Protein AF-A0AAC8TC85-F1 (afdb_monomer_lite)

Secondary structure (DSSP, 8-state):
--SGGGS---PPPP-PPPPPPPP--PPPPPP-PPPPPPPPPPP----S---PPTT-EEEEEEPP--SS-EEEE-TTSEEEEE-TT--S-HHHHHHHHHHHHHHHTTS---EEEEPTT--GGGGGSSS--EEEESEEEEEEE-HHHHHHHHT-HHHHHHHHHHHHHHHH-TT--EEEEEEE-GGGHHHHHHHHHHHHHTT---EEE--TT-TT-EEEEEEE-TTS-EEEEE-SEE----SPPP-HHHHHHHHHHHHHHTT-HHHHHHHHHHHHHHHHHHHGGGHHHHTTS--S--HHHHHHHHHHHHH--HHHHHHHHHHHHH--SPEEEEE-GGG--B-EEEETTTEEEEEEESSHHHHHHHHHHTT--TTS-EEEEE-HHHHHHHHHHTT-EEEEEEEEETTEEEEEEE-HHHHHHHHTT--SS--

Radius of gyration: 26.82 Å; chains: 1; bounding box: 68×49×85 Å

Sequence (427 aa):
MSLFNRWFGKSPPPASPSRPEAEGEPRREEPARTPPAPTPVPPDSATGPLVIPPGHKLISVSVPEDLAPSMNFLEGGICIASLGQGSDEPVEEVETLLRKHEAWLKDPRRISLVSQEEHLLRLFGPSPSTVVIPRAVIWVFSPRALCALLMMPASLQALLRHLYRLKASARQTLIQYMFFEPDCGPLGMVMARLLVGLGLRDVRTLDPDDPERRVLFEVHRPDGTVIAGLRGFPLKLEGAVEDFLLRVNVEKDQAEARGDAPRLRQLEQQERDYLVRELQPIQPLLHKLPLVRAPRLCRLLRTAADQASPTARQAVEQELLERTLPLLFLMHPGGKGAITATFHGVGSALRVYPDYLSLTQAVKEMELPADSY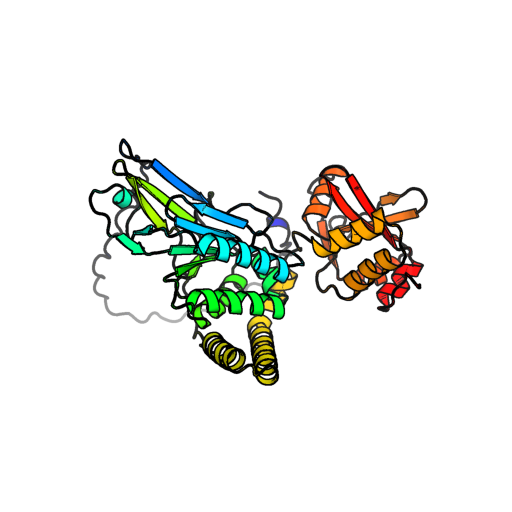VISGMAARDMFDWMASQNCTVALNVYMTAYMPTYVFWLPKDLRLLAQGQLASRA

Organism: NCBI:txid48

pLDDT: mean 85.28, std 16.61, range [32.16, 98.56]

Structure (mmCIF, N/CA/C/O backbone):
data_AF-A0AAC8TC85-F1
#
_entry.id   AF-A0AAC8TC85-F1
#
loop_
_atom_site.group_PDB
_atom_site.id
_atom_site.type_symbol
_atom_site.label_atom_id
_atom_site.label_alt_id
_atom_site.label_comp_id
_atom_site.label_asym_id
_atom_site.label_entity_id
_atom_site.label_seq_id
_atom_site.pdbx_PDB_ins_code
_atom_site.Cartn_x
_atom_site.Cartn_y
_atom_site.Cartn_z
_atom_site.occupancy
_atom_site.B_iso_or_equiv
_atom_site.auth_seq_id
_atom_site.auth_comp_id
_atom_site.auth_asym_id
_atom_site.auth_atom_id
_atom_site.pdbx_PDB_model_num
ATOM 1 N N . MET A 1 1 ? 13.537 -13.961 8.593 1.00 32.16 1 MET A N 1
ATOM 2 C CA . MET A 1 1 ? 13.561 -12.511 8.897 1.00 32.16 1 MET A CA 1
ATOM 3 C C . MET A 1 1 ? 14.979 -11.993 9.230 1.00 32.16 1 MET A C 1
ATOM 5 O O . MET A 1 1 ? 15.204 -11.529 10.333 1.00 32.16 1 MET A O 1
ATOM 9 N N . SER A 1 2 ? 15.961 -12.018 8.309 1.00 36.19 2 SER A N 1
ATOM 10 C CA . SER A 1 2 ? 17.291 -11.394 8.566 1.00 36.19 2 SER A CA 1
ATOM 11 C C . SER A 1 2 ? 18.058 -10.948 7.300 1.00 36.19 2 SER A C 1
ATOM 13 O O . SER A 1 2 ? 19.286 -10.911 7.286 1.00 36.19 2 SER A O 1
ATOM 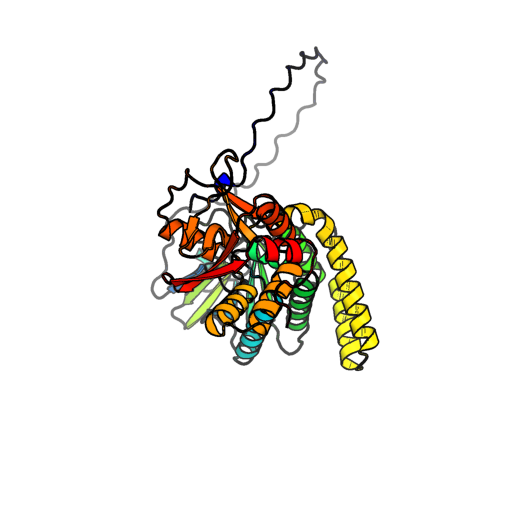15 N N . LEU A 1 3 ? 17.362 -10.579 6.219 1.00 35.22 3 LEU A N 1
ATOM 16 C CA . LEU A 1 3 ? 17.996 -9.954 5.037 1.00 35.22 3 LEU A CA 1
ATOM 17 C C . LEU A 1 3 ? 17.837 -8.422 5.012 1.00 35.22 3 LEU A C 1
ATOM 19 O O . LEU A 1 3 ? 18.405 -7.752 4.156 1.00 35.22 3 LEU A O 1
ATOM 23 N N . PHE A 1 4 ? 17.095 -7.855 5.968 1.00 43.62 4 PHE A N 1
ATOM 24 C CA . PHE A 1 4 ? 16.660 -6.457 5.925 1.00 43.62 4 PHE A CA 1
ATOM 25 C C . PHE A 1 4 ? 17.683 -5.460 6.502 1.00 43.62 4 PHE A C 1
ATOM 27 O O . PHE A 1 4 ? 17.769 -4.329 6.035 1.00 43.62 4 PHE A O 1
ATOM 34 N N . ASN A 1 5 ? 18.560 -5.891 7.417 1.00 34.59 5 ASN A N 1
ATOM 35 C CA . ASN A 1 5 ? 19.571 -5.015 8.032 1.00 34.59 5 ASN A CA 1
ATOM 36 C C . ASN A 1 5 ? 20.727 -4.599 7.094 1.00 34.59 5 ASN A C 1
ATOM 38 O O . ASN A 1 5 ? 21.576 -3.809 7.496 1.00 34.59 5 ASN A O 1
ATOM 42 N N . ARG A 1 6 ? 20.781 -5.087 5.844 1.00 44.41 6 ARG A N 1
ATOM 43 C CA . ARG A 1 6 ? 21.864 -4.774 4.887 1.00 44.41 6 ARG A CA 1
ATOM 44 C C . ARG A 1 6 ? 21.594 -3.587 3.958 1.00 44.41 6 ARG A C 1
ATOM 46 O O . ARG A 1 6 ? 22.496 -3.198 3.225 1.00 44.41 6 ARG A O 1
ATOM 53 N N . TRP A 1 7 ? 20.410 -2.973 4.006 1.00 46.03 7 TRP A N 1
ATOM 54 C CA . TRP A 1 7 ? 20.117 -1.771 3.206 1.00 46.03 7 TRP A CA 1
ATOM 55 C C . TRP A 1 7 ? 20.864 -0.513 3.686 1.00 46.03 7 TRP A C 1
ATOM 57 O O . TRP A 1 7 ? 20.994 0.454 2.941 1.00 46.03 7 TRP A O 1
ATOM 67 N N . PHE A 1 8 ? 21.424 -0.539 4.900 1.00 43.41 8 PHE A N 1
ATOM 68 C CA . PHE A 1 8 ? 22.217 0.556 5.455 1.00 43.41 8 PHE A CA 1
ATOM 69 C C . PHE A 1 8 ? 23.688 0.164 5.585 1.00 43.41 8 PHE A C 1
ATOM 71 O O . PHE A 1 8 ? 24.207 -0.022 6.685 1.00 43.41 8 PHE A O 1
ATOM 78 N N . GLY A 1 9 ? 24.388 0.083 4.454 1.00 35.25 9 GLY A N 1
ATOM 79 C CA . GLY A 1 9 ? 25.843 0.203 4.445 1.00 35.25 9 GLY A CA 1
ATOM 80 C C . GLY A 1 9 ? 26.241 1.613 4.886 1.00 35.25 9 GLY A C 1
ATOM 81 O O . GLY A 1 9 ? 26.470 2.482 4.052 1.00 35.25 9 GLY A O 1
ATOM 82 N N . LYS A 1 10 ? 26.283 1.871 6.198 1.00 34.16 10 LYS A N 1
ATOM 83 C CA . LYS A 1 10 ? 26.991 3.034 6.736 1.00 34.16 10 LYS A CA 1
ATOM 84 C C . LYS A 1 10 ? 28.480 2.763 6.552 1.00 34.16 10 LYS A C 1
ATOM 86 O O . LYS A 1 10 ? 29.045 1.945 7.273 1.00 34.16 10 LYS A O 1
ATOM 91 N N . SER A 1 11 ? 29.120 3.450 5.613 1.00 33.16 11 SER A N 1
ATOM 92 C CA . SER A 1 11 ? 30.562 3.667 5.714 1.00 33.16 11 SER A CA 1
ATOM 93 C C . SER A 1 11 ? 30.834 4.308 7.0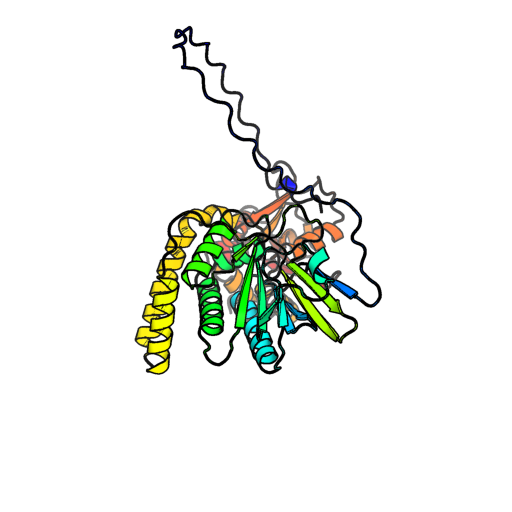83 1.00 33.16 11 SER A C 1
ATOM 95 O O . SER A 1 11 ? 30.140 5.273 7.427 1.00 33.16 11 SER A O 1
ATOM 97 N N . PRO A 1 12 ? 31.760 3.780 7.903 1.00 33.97 12 PRO A N 1
ATOM 98 C CA . PRO A 1 12 ? 32.105 4.424 9.162 1.00 33.97 12 PRO A CA 1
ATOM 99 C C . PRO A 1 12 ? 32.622 5.842 8.866 1.00 33.97 12 PRO A C 1
ATOM 101 O O . PRO A 1 12 ? 33.382 6.017 7.909 1.00 33.97 12 PRO A O 1
ATOM 104 N N . PRO A 1 13 ? 32.206 6.868 9.629 1.00 36.91 13 PRO A N 1
ATOM 105 C CA . PRO A 1 13 ? 32.769 8.200 9.465 1.00 36.91 13 PRO A CA 1
ATOM 106 C C . PRO A 1 13 ? 34.277 8.156 9.770 1.00 36.91 13 PRO A C 1
ATOM 108 O O . PRO A 1 13 ? 34.689 7.420 10.672 1.00 36.91 13 PRO A O 1
ATOM 111 N N . PRO A 1 14 ? 35.116 8.922 9.049 1.00 35.72 14 PRO A N 1
ATOM 112 C CA . PRO A 1 14 ? 36.522 9.051 9.405 1.00 35.72 14 PRO A CA 1
ATOM 113 C C . PRO A 1 14 ? 36.639 9.640 10.815 1.00 35.72 14 PRO A C 1
ATOM 115 O O . PRO A 1 14 ? 35.934 10.589 11.169 1.00 35.72 14 PRO A O 1
ATOM 118 N N . ALA A 1 15 ? 37.524 9.046 11.618 1.00 40.41 15 ALA A N 1
ATOM 119 C CA . ALA A 1 15 ? 37.830 9.493 12.968 1.00 40.41 15 ALA A CA 1
ATOM 120 C C . ALA A 1 15 ? 38.183 10.986 12.950 1.00 40.41 15 ALA A C 1
ATOM 122 O O . ALA A 1 15 ? 39.162 11.399 12.327 1.00 40.41 15 ALA A O 1
ATOM 123 N N . SER A 1 16 ? 37.356 11.798 13.607 1.00 35.53 16 SER A N 1
ATOM 124 C CA . SER A 1 16 ? 37.668 13.206 13.838 1.00 35.53 16 SER A CA 1
ATOM 125 C C . SER A 1 16 ? 38.627 13.327 15.028 1.00 35.53 16 SER A C 1
ATOM 127 O O . SER A 1 16 ? 38.490 12.568 15.991 1.00 35.53 16 SER A O 1
ATOM 129 N N . PRO A 1 17 ? 39.607 14.243 14.961 1.00 38.47 17 PRO A N 1
ATOM 130 C CA . PRO A 1 17 ? 40.702 14.323 15.914 1.00 38.47 17 PRO A CA 1
ATOM 131 C C . PRO A 1 17 ? 40.251 14.854 17.277 1.00 38.47 17 PRO A C 1
ATOM 133 O O . PRO A 1 17 ? 39.358 15.696 17.393 1.00 38.47 17 PRO A O 1
ATOM 136 N N . SER A 1 18 ? 40.923 14.342 18.302 1.00 36.12 18 SER A N 1
ATOM 137 C CA . SER A 1 18 ? 40.796 14.669 19.717 1.00 36.12 18 SER A CA 1
ATOM 138 C C . SER A 1 18 ? 40.854 16.180 19.960 1.00 36.12 18 SER A C 1
ATOM 140 O O . SER A 1 18 ? 41.821 16.844 19.587 1.00 36.12 18 SER A O 1
ATOM 142 N N . ARG A 1 19 ? 39.824 16.722 20.616 1.00 35.81 19 ARG A N 1
ATOM 143 C CA . ARG A 1 19 ? 39.832 18.086 21.161 1.00 35.81 19 ARG A CA 1
ATOM 144 C C . ARG A 1 19 ? 40.565 18.078 22.514 1.00 35.81 19 ARG A C 1
ATOM 146 O O . ARG A 1 19 ? 40.299 17.169 23.299 1.00 35.81 19 ARG A O 1
ATOM 153 N N . PRO A 1 20 ? 41.454 19.047 22.793 1.00 43.22 20 PRO A N 1
ATOM 154 C CA . PRO A 1 20 ? 42.153 19.129 24.068 1.00 43.22 20 PRO A CA 1
ATOM 155 C C . PRO A 1 20 ? 41.224 19.613 25.187 1.00 43.22 20 PRO A C 1
ATOM 157 O O . PRO A 1 20 ? 40.273 20.365 24.957 1.00 43.22 20 PRO A O 1
ATOM 160 N N . GLU A 1 21 ? 41.529 19.124 26.384 1.00 37.75 21 GLU A N 1
ATOM 161 C CA . GLU A 1 21 ? 40.866 19.374 27.658 1.00 37.75 21 GLU A CA 1
ATOM 162 C C . GLU A 1 21 ? 40.845 20.872 27.993 1.00 37.75 21 GLU A C 1
ATOM 164 O O . GLU A 1 21 ? 41.861 21.560 27.903 1.00 37.75 21 GLU A O 1
ATOM 169 N N . ALA A 1 22 ? 39.666 21.376 28.365 1.00 42.66 22 ALA A N 1
ATOM 170 C CA . ALA A 1 22 ? 39.494 22.712 28.916 1.00 42.66 22 ALA A CA 1
ATOM 171 C C . ALA A 1 22 ? 39.580 22.637 30.445 1.00 42.66 22 ALA A C 1
ATOM 173 O O . ALA A 1 22 ? 38.843 21.886 31.090 1.00 42.66 22 ALA A O 1
ATOM 174 N N . GLU A 1 23 ? 40.501 23.418 30.997 1.00 40.09 23 GLU A N 1
ATOM 175 C CA . GLU A 1 23 ? 40.744 23.596 32.422 1.00 40.09 23 GLU A CA 1
ATOM 176 C C . GLU A 1 23 ? 39.600 24.361 33.113 1.00 40.09 23 GLU A C 1
ATOM 178 O O . GLU A 1 23 ? 39.155 25.405 32.646 1.00 40.09 23 GLU A O 1
ATOM 183 N N . GLY A 1 24 ? 39.171 23.823 34.258 1.00 42.78 24 GLY A N 1
ATOM 184 C CA . GLY A 1 24 ? 38.903 24.543 35.509 1.00 42.78 24 GLY A CA 1
ATOM 185 C C . GLY A 1 24 ? 37.934 25.731 35.522 1.00 42.78 24 GLY A C 1
ATOM 186 O O . GLY A 1 24 ? 38.355 26.873 35.381 1.00 42.78 24 GLY A O 1
ATOM 187 N N . GLU A 1 25 ? 36.692 25.486 35.955 1.00 43.22 25 GLU A N 1
ATOM 188 C CA . GLU A 1 25 ? 35.884 26.496 36.656 1.00 43.22 25 GLU A CA 1
ATOM 189 C C . GLU A 1 25 ? 35.468 26.004 38.061 1.00 43.22 25 GLU A C 1
ATOM 191 O O . GLU A 1 25 ? 35.143 24.823 38.240 1.00 43.22 25 GLU A O 1
ATOM 196 N N . PRO A 1 26 ? 35.496 26.880 39.086 1.00 50.00 26 PRO A N 1
ATOM 197 C CA . PRO A 1 26 ? 35.246 26.515 40.475 1.00 50.00 26 PRO A CA 1
ATOM 198 C C . PRO A 1 26 ? 33.756 26.301 40.780 1.00 50.00 26 PRO A C 1
ATOM 200 O O . PRO A 1 26 ? 32.884 27.093 40.421 1.00 50.00 26 PRO A O 1
ATOM 203 N N . ARG A 1 27 ? 33.494 25.217 41.520 1.00 39.69 27 ARG A N 1
ATOM 204 C CA . ARG A 1 27 ? 32.190 24.804 42.054 1.00 39.69 27 ARG A CA 1
ATOM 205 C C . ARG A 1 27 ? 31.554 25.910 42.907 1.00 39.69 27 ARG A C 1
ATOM 207 O O . ARG A 1 27 ? 32.099 26.283 43.942 1.00 39.69 27 ARG A O 1
ATOM 214 N N . ARG A 1 28 ? 30.363 26.367 42.509 1.00 45.59 28 ARG A N 1
ATOM 215 C CA . ARG A 1 28 ? 29.409 27.054 43.393 1.00 45.59 28 ARG A CA 1
ATOM 216 C C . ARG A 1 28 ? 28.672 26.013 44.236 1.00 45.59 28 ARG A C 1
ATOM 218 O O . ARG A 1 28 ? 28.151 25.045 43.689 1.00 45.59 28 ARG A O 1
ATOM 225 N N . GLU A 1 29 ? 28.639 26.220 45.548 1.00 42.22 29 GLU A N 1
ATOM 226 C CA . GLU A 1 29 ? 27.868 25.413 46.496 1.00 42.22 29 GLU A CA 1
ATOM 227 C C . GLU A 1 29 ? 26.359 25.620 46.268 1.00 42.22 29 GLU A C 1
ATOM 229 O O . GLU A 1 29 ? 25.837 26.727 46.405 1.00 42.22 29 GLU A O 1
ATOM 234 N N . GLU A 1 30 ? 25.664 24.546 45.882 1.00 45.66 30 GLU A N 1
ATOM 235 C CA . GLU A 1 30 ? 24.200 24.464 45.842 1.00 45.66 30 GLU A CA 1
ATOM 236 C C . GLU A 1 30 ? 23.659 24.201 47.265 1.00 45.66 30 GLU A C 1
ATOM 238 O O . GLU A 1 30 ? 24.157 23.302 47.949 1.00 45.66 30 GLU A O 1
ATOM 243 N N . PRO A 1 31 ? 22.624 24.927 47.729 1.00 48.19 31 PRO A N 1
ATOM 244 C CA . PRO A 1 31 ? 21.979 24.650 49.008 1.00 48.19 31 PRO A CA 1
ATOM 245 C C . PRO A 1 31 ? 21.207 23.320 48.977 1.00 48.19 31 PRO A C 1
ATOM 247 O O . PRO A 1 31 ? 20.595 22.948 47.974 1.00 48.19 31 PRO A O 1
ATOM 250 N N . ALA A 1 32 ? 21.238 22.614 50.110 1.00 48.22 32 ALA A N 1
ATOM 251 C CA . ALA A 1 32 ? 20.688 21.277 50.312 1.00 48.22 32 ALA A CA 1
ATOM 252 C C . ALA A 1 32 ? 19.231 21.136 49.827 1.00 48.22 32 ALA A C 1
ATOM 254 O O . ALA A 1 32 ? 18.309 21.736 50.381 1.00 48.22 32 ALA A O 1
ATOM 255 N N . ARG A 1 33 ? 19.027 20.295 48.805 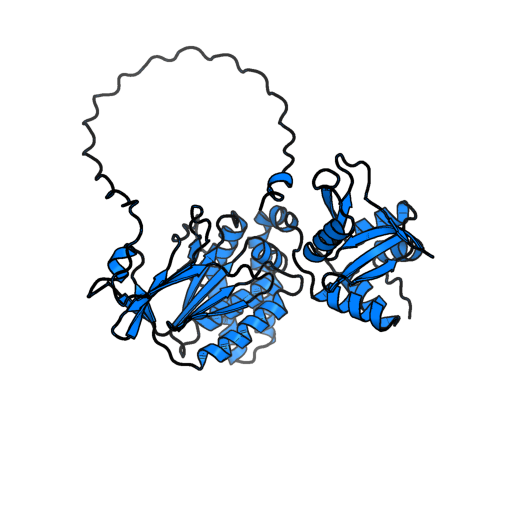1.00 50.38 33 ARG A N 1
ATOM 256 C CA . ARG A 1 33 ? 17.701 19.890 48.323 1.00 50.38 33 ARG A CA 1
ATOM 257 C C . ARG A 1 33 ? 17.082 18.876 49.283 1.00 50.38 33 ARG A C 1
ATOM 259 O O . ARG A 1 33 ? 17.689 17.862 49.618 1.00 50.38 33 ARG A O 1
ATOM 266 N N . THR A 1 34 ? 15.849 19.153 49.690 1.00 58.66 34 THR A N 1
ATOM 267 C CA . THR A 1 34 ? 14.954 18.233 50.398 1.00 58.66 34 THR A CA 1
ATOM 268 C C . THR A 1 34 ? 14.774 16.947 49.574 1.00 58.66 34 THR A C 1
ATOM 270 O O . THR A 1 34 ? 14.616 17.048 48.353 1.00 58.66 34 THR A O 1
ATOM 273 N N . PRO A 1 35 ? 14.803 15.746 50.184 1.00 60.94 35 PRO A N 1
ATOM 274 C CA . PRO A 1 35 ? 14.635 14.500 49.444 1.00 60.94 35 PRO A CA 1
ATOM 275 C C . PRO A 1 35 ? 13.267 14.470 48.738 1.00 60.94 35 PRO A C 1
ATOM 277 O O . PRO A 1 35 ? 12.259 14.822 49.357 1.00 60.94 35 PRO A O 1
ATOM 280 N N . PRO A 1 36 ? 13.209 14.073 47.452 1.00 60.88 36 PRO A N 1
ATOM 281 C CA . PRO A 1 36 ? 11.944 13.906 46.754 1.00 60.88 36 PRO A CA 1
ATOM 282 C C . PRO A 1 36 ? 11.112 12.821 47.444 1.00 60.88 36 PRO A C 1
ATOM 284 O O . PRO A 1 36 ? 11.642 11.803 47.896 1.00 60.88 36 PRO A O 1
ATOM 287 N N . ALA A 1 37 ? 9.801 13.053 47.529 1.00 56.19 37 ALA A N 1
ATOM 288 C CA . ALA A 1 37 ? 8.847 12.053 47.987 1.00 56.19 37 ALA A CA 1
ATOM 289 C C . ALA A 1 37 ? 9.014 10.753 47.173 1.00 56.19 37 ALA A C 1
ATOM 291 O O . ALA A 1 37 ? 9.298 10.834 45.974 1.00 56.19 37 ALA A O 1
ATOM 292 N N . PRO A 1 38 ? 8.849 9.569 47.792 1.00 52.75 38 PRO A N 1
ATOM 293 C CA . PRO A 1 38 ? 8.976 8.302 47.088 1.00 52.75 38 PRO A CA 1
ATOM 294 C C . PRO A 1 38 ? 7.996 8.270 45.916 1.00 52.75 38 PRO A C 1
ATOM 296 O O . PRO A 1 38 ? 6.779 8.343 46.093 1.00 52.75 38 PRO A O 1
ATOM 299 N N . THR A 1 39 ? 8.550 8.188 44.709 1.00 51.00 39 THR A N 1
ATOM 300 C CA . THR A 1 39 ? 7.799 7.955 43.482 1.00 51.00 39 THR A CA 1
ATOM 301 C C . THR A 1 39 ? 7.002 6.659 43.660 1.00 51.00 39 THR A C 1
ATOM 303 O O . THR A 1 39 ? 7.601 5.654 44.056 1.00 51.00 39 THR A O 1
ATOM 306 N N . PRO A 1 40 ? 5.680 6.639 43.410 1.00 41.50 40 PRO A N 1
ATOM 307 C CA . PRO A 1 40 ? 4.915 5.403 43.458 1.00 41.50 40 PRO A CA 1
ATOM 308 C C . PRO A 1 40 ? 5.534 4.415 42.471 1.00 41.50 40 PRO A C 1
ATOM 310 O O . PRO A 1 40 ? 5.620 4.683 41.272 1.00 41.50 40 PRO A O 1
ATOM 313 N N . VAL A 1 41 ? 6.016 3.296 43.008 1.00 39.50 41 VAL A N 1
ATOM 314 C CA . VAL A 1 41 ? 6.508 2.168 42.221 1.00 39.50 41 VAL A CA 1
ATOM 315 C C . VAL A 1 41 ? 5.340 1.710 41.340 1.00 39.50 41 VAL A C 1
ATOM 317 O O . VAL A 1 41 ? 4.271 1.418 41.887 1.00 39.50 41 VAL A O 1
ATOM 320 N N . PRO A 1 42 ? 5.471 1.708 39.999 1.00 44.16 42 PRO A N 1
ATOM 321 C CA . PRO A 1 42 ? 4.432 1.159 39.140 1.00 44.16 42 PRO A CA 1
ATOM 322 C C . PRO A 1 42 ? 4.203 -0.303 39.546 1.00 44.16 42 PRO A C 1
ATOM 324 O O . PRO A 1 42 ? 5.182 -1.001 39.811 1.00 44.16 42 PRO A O 1
ATOM 327 N N . PRO A 1 43 ? 2.944 -0.764 39.653 1.00 44.19 43 PRO A N 1
ATOM 328 C CA . PRO A 1 43 ? 2.658 -2.132 40.053 1.00 44.19 43 PRO A CA 1
ATOM 329 C C . PRO A 1 43 ? 3.400 -3.080 39.117 1.00 44.19 43 PRO A C 1
ATOM 331 O O . PRO A 1 43 ? 3.257 -2.977 37.897 1.00 44.19 43 PRO A O 1
ATOM 334 N N . ASP A 1 44 ? 4.213 -3.948 39.719 1.00 40.91 44 ASP A N 1
ATOM 335 C CA . ASP A 1 44 ? 5.011 -4.957 39.042 1.00 40.91 44 ASP A CA 1
ATOM 336 C C . ASP A 1 44 ? 4.200 -5.604 37.920 1.00 40.91 44 ASP A C 1
ATOM 338 O O . ASP A 1 44 ? 3.134 -6.190 38.133 1.00 40.91 44 ASP A O 1
ATOM 342 N N . SER A 1 45 ? 4.726 -5.479 36.706 1.00 46.56 45 SER A N 1
ATOM 343 C CA . SER A 1 45 ? 4.325 -6.253 35.544 1.00 46.56 45 SER A CA 1
ATOM 344 C C . SER A 1 45 ? 4.402 -7.732 35.911 1.00 46.56 45 SER A C 1
ATOM 346 O O . SER A 1 45 ? 5.481 -8.321 35.927 1.00 46.56 45 SER A O 1
ATOM 348 N N . ALA A 1 46 ? 3.252 -8.313 36.255 1.00 46.59 46 ALA A N 1
ATOM 349 C CA . ALA A 1 46 ? 3.101 -9.721 36.568 1.00 46.59 46 ALA A CA 1
ATOM 350 C C . ALA A 1 46 ? 3.472 -10.549 35.329 1.00 46.59 46 ALA A C 1
ATOM 352 O O . ALA A 1 46 ? 2.648 -10.808 34.459 1.00 46.59 46 ALA A O 1
ATOM 353 N N . THR A 1 47 ? 4.732 -10.965 35.253 1.00 51.41 47 THR A N 1
ATOM 354 C CA . THR A 1 47 ? 5.335 -11.793 34.196 1.00 51.41 47 THR A CA 1
ATOM 355 C C . THR A 1 47 ? 4.972 -13.278 34.316 1.00 51.41 47 THR A C 1
ATOM 357 O O . THR A 1 47 ? 5.663 -14.145 33.783 1.00 51.41 47 THR A O 1
ATOM 360 N N . GLY A 1 48 ? 3.880 -13.601 35.014 1.00 62.41 48 GLY A N 1
ATOM 361 C CA . GLY A 1 48 ? 3.348 -14.959 35.061 1.00 62.41 48 GLY A CA 1
ATOM 362 C C . GLY A 1 48 ? 2.679 -15.349 33.735 1.00 62.41 48 GLY A C 1
ATOM 363 O O . GLY A 1 48 ? 2.135 -14.482 33.047 1.00 62.41 48 GLY A O 1
ATOM 364 N N . PRO A 1 49 ? 2.677 -16.643 33.363 1.00 73.62 49 PRO A N 1
ATOM 365 C CA . PRO A 1 49 ? 1.931 -17.112 32.201 1.00 73.62 49 PRO A CA 1
ATOM 366 C C . PRO A 1 49 ? 0.445 -16.777 32.365 1.00 73.62 49 PRO A C 1
ATOM 368 O O . PRO A 1 49 ? -0.148 -17.012 33.419 1.00 73.62 49 PRO A O 1
ATOM 371 N N . LEU A 1 50 ? -0.158 -16.222 31.314 1.00 81.44 50 LEU A N 1
ATOM 372 C CA . LEU A 1 50 ? -1.576 -15.885 31.291 1.00 81.44 50 LEU A CA 1
ATOM 373 C C . LEU A 1 50 ? -2.421 -17.157 31.448 1.00 81.44 50 LEU A C 1
ATOM 375 O O . LEU A 1 50 ? -2.461 -17.996 30.549 1.00 81.44 50 LEU A O 1
ATOM 379 N N . VAL A 1 51 ? -3.124 -17.286 32.572 1.00 86.50 51 VAL A N 1
ATOM 380 C CA . VAL A 1 51 ? -4.066 -18.387 32.805 1.00 86.50 51 VAL A CA 1
ATOM 381 C C . VAL A 1 51 ? -5.455 -17.959 32.341 1.00 86.50 51 VAL A C 1
ATOM 383 O O . VAL A 1 51 ? -6.045 -17.039 32.904 1.00 86.50 51 VAL A O 1
ATOM 386 N N . ILE A 1 52 ? -5.979 -18.631 31.315 1.00 91.12 52 ILE A N 1
ATOM 387 C CA . ILE A 1 52 ? -7.338 -18.404 30.805 1.00 91.12 52 ILE A CA 1
ATOM 388 C C . ILE A 1 52 ? -8.330 -19.153 31.711 1.00 91.12 52 ILE A C 1
ATOM 390 O O . ILE A 1 52 ? -8.208 -20.375 31.844 1.00 91.12 52 ILE A O 1
ATOM 394 N N . PRO A 1 53 ? -9.312 -18.475 32.336 1.00 91.88 53 PRO A N 1
ATOM 395 C CA . PRO A 1 53 ? -10.291 -19.146 33.187 1.00 91.88 53 PRO A CA 1
ATOM 396 C C . PRO A 1 53 ? -11.159 -20.156 32.418 1.00 91.88 53 PRO A C 1
ATOM 398 O O . PRO A 1 53 ? -11.432 -19.952 31.231 1.00 91.88 53 PRO A O 1
ATOM 401 N N . PRO A 1 54 ? -11.660 -21.221 33.078 1.00 93.19 54 PRO A N 1
ATOM 402 C CA . PRO A 1 54 ? -12.498 -22.228 32.432 1.00 93.19 54 PRO A CA 1
ATOM 403 C C . PRO A 1 54 ? -13.688 -21.629 31.671 1.00 93.19 54 PRO A C 1
ATOM 405 O O . PRO A 1 54 ? -14.315 -20.663 32.113 1.00 93.19 54 PRO A O 1
ATOM 408 N N . GLY A 1 55 ? -13.982 -22.208 30.505 1.00 92.69 55 GLY A N 1
ATOM 409 C CA . GLY A 1 55 ? -15.081 -21.796 29.628 1.00 92.69 55 GLY A CA 1
ATOM 410 C C . GLY A 1 55 ? -14.857 -20.485 28.864 1.00 92.69 55 GLY A C 1
ATOM 411 O O . GLY A 1 55 ? -15.675 -20.149 28.013 1.00 92.69 55 GLY A O 1
ATOM 412 N N . HIS A 1 56 ? -13.766 -19.760 29.127 1.00 93.38 56 HIS A N 1
ATOM 413 C CA . HIS A 1 56 ? -13.379 -18.606 28.322 1.00 93.38 56 HIS A CA 1
ATOM 414 C C . HIS A 1 56 ? -12.494 -19.046 27.154 1.00 93.38 56 HIS A C 1
ATOM 416 O O . HIS A 1 56 ? -11.713 -19.991 27.266 1.00 93.38 56 HIS A O 1
ATOM 422 N N . LYS A 1 57 ? -12.578 -18.323 26.037 1.00 94.19 57 LYS A N 1
ATOM 423 C CA . LYS A 1 57 ? -11.670 -18.470 24.894 1.00 94.19 57 LYS A CA 1
ATOM 424 C C . LYS A 1 57 ? -11.048 -17.115 24.584 1.00 94.19 57 LYS A C 1
ATOM 426 O O . LYS A 1 57 ? -11.766 -16.140 24.389 1.00 94.19 57 LYS A O 1
ATOM 431 N N . LEU A 1 58 ? -9.720 -17.069 24.539 1.00 92.94 58 LEU A N 1
ATOM 432 C CA . LEU A 1 58 ? -8.958 -15.900 24.112 1.00 92.94 58 LEU A CA 1
ATOM 433 C C . LEU A 1 58 ? -8.556 -16.075 22.647 1.00 92.94 58 LEU A C 1
ATOM 435 O O . LEU A 1 58 ? -7.914 -17.066 22.298 1.00 92.94 58 LEU A O 1
ATOM 439 N N . ILE A 1 59 ? -8.913 -15.111 21.807 1.00 94.00 59 ILE A N 1
ATOM 440 C CA . ILE A 1 59 ? -8.443 -15.001 20.430 1.00 94.00 59 ILE A CA 1
ATOM 441 C C . ILE A 1 59 ? -7.508 -13.799 20.358 1.00 94.00 59 ILE A C 1
ATOM 443 O O . ILE A 1 59 ? -7.922 -12.659 20.556 1.00 94.00 59 ILE A O 1
ATOM 447 N N . SER A 1 60 ? -6.239 -14.060 20.075 1.00 92.50 60 SER A N 1
ATOM 448 C CA . SER A 1 60 ? -5.253 -13.027 19.765 1.00 92.50 60 SER A CA 1
ATOM 449 C C . SER A 1 60 ? -5.287 -12.755 18.272 1.00 92.50 60 SER A C 1
ATOM 451 O O . SER A 1 60 ? -5.159 -13.695 17.488 1.00 92.50 60 SER A O 1
ATOM 453 N N . VAL A 1 61 ? -5.435 -11.493 17.871 1.00 93.75 61 VAL A N 1
ATOM 454 C CA . VAL A 1 61 ? -5.443 -11.141 16.450 1.00 93.75 61 VAL A CA 1
ATOM 455 C C . VAL A 1 61 ? -4.233 -10.288 16.113 1.00 93.75 61 VAL A C 1
ATOM 457 O O . VAL A 1 61 ? -4.043 -9.189 16.641 1.00 93.75 61 VAL A O 1
ATOM 460 N N . SER A 1 62 ? -3.406 -10.834 15.230 1.00 93.00 62 SER A N 1
ATOM 461 C CA . SER A 1 62 ? -2.192 -10.219 14.707 1.00 93.00 62 SER A CA 1
ATOM 462 C C . SER A 1 62 ? -2.466 -9.393 13.463 1.00 93.00 62 SER A C 1
ATOM 464 O O . SER A 1 62 ? -3.478 -9.579 12.781 1.00 93.00 62 SER A O 1
ATOM 466 N N . VAL A 1 63 ? -1.548 -8.473 13.159 1.00 88.94 63 VAL A N 1
ATOM 467 C CA . VAL A 1 63 ? -1.527 -7.831 11.844 1.00 88.94 63 VAL A CA 1
ATOM 468 C C . VAL A 1 63 ? -1.496 -8.913 10.761 1.00 88.94 63 VAL A C 1
ATOM 470 O O . VAL A 1 63 ? -0.645 -9.800 10.832 1.00 88.94 63 VAL A O 1
ATOM 473 N N . PRO A 1 64 ? -2.381 -8.848 9.753 1.00 85.12 64 PRO A N 1
ATOM 474 C CA . PRO A 1 64 ? -2.317 -9.767 8.629 1.00 85.12 64 PRO A CA 1
ATOM 475 C C . PRO A 1 64 ? -0.966 -9.638 7.919 1.00 85.12 64 PRO A C 1
ATOM 477 O O . PRO A 1 64 ? -0.578 -8.539 7.521 1.00 85.12 64 PRO A O 1
ATOM 480 N N . GLU A 1 65 ? -0.269 -10.754 7.711 1.00 83.75 65 GLU A N 1
ATOM 481 C CA . GLU A 1 65 ? 0.976 -10.799 6.925 1.00 83.75 65 GLU A CA 1
ATOM 482 C C . GLU A 1 65 ? 0.714 -10.778 5.407 1.00 83.75 65 GLU A C 1
ATOM 484 O O . GLU A 1 65 ? 1.595 -11.072 4.595 1.00 83.75 65 GLU A O 1
ATOM 489 N N . ASP A 1 66 ? -0.510 -10.418 5.014 1.00 83.75 66 ASP A N 1
ATOM 490 C CA . ASP A 1 66 ? -0.932 -10.366 3.629 1.00 83.75 66 ASP A CA 1
ATOM 491 C C . ASP A 1 66 ? -0.099 -9.348 2.851 1.00 83.75 66 ASP A C 1
ATOM 493 O O . ASP A 1 66 ? 0.084 -8.185 3.222 1.00 83.75 66 ASP A O 1
ATOM 497 N N . LEU A 1 67 ? 0.386 -9.798 1.700 1.00 84.69 67 LEU A N 1
ATOM 498 C CA . LEU A 1 67 ? 1.074 -8.943 0.743 1.00 84.69 67 LEU A CA 1
ATOM 499 C C . LEU A 1 67 ? 0.091 -7.945 0.107 1.00 84.69 67 LEU A C 1
ATOM 501 O O . LEU A 1 67 ? 0.462 -6.807 -0.187 1.00 84.69 67 LEU A O 1
ATOM 505 N N . ALA A 1 68 ? -1.156 -8.381 -0.086 1.00 89.06 68 ALA A N 1
ATOM 506 C CA . ALA A 1 68 ? -2.250 -7.598 -0.639 1.00 89.06 68 ALA A CA 1
ATOM 507 C C . ALA A 1 68 ? -3.089 -6.928 0.457 1.00 89.06 68 ALA A C 1
ATOM 509 O O . ALA A 1 68 ? -3.149 -7.442 1.573 1.00 89.06 68 ALA A O 1
ATOM 510 N N . PRO A 1 69 ? -3.792 -5.833 0.136 1.00 91.31 69 PRO A N 1
ATOM 511 C CA . PRO A 1 69 ? -4.794 -5.294 1.034 1.00 91.31 69 PRO A CA 1
ATOM 512 C C . PRO A 1 69 ? -5.880 -6.332 1.348 1.00 91.31 69 PRO A C 1
ATOM 514 O O . PRO A 1 69 ? -6.395 -7.014 0.453 1.00 91.31 69 PRO A O 1
ATOM 517 N N . SER A 1 70 ? -6.257 -6.437 2.619 1.00 92.50 70 SER A N 1
ATOM 518 C CA . SER A 1 70 ? -7.214 -7.431 3.101 1.00 92.50 70 SER A CA 1
ATOM 519 C C . SER A 1 70 ? -8.160 -6.863 4.156 1.00 92.50 70 SER A C 1
ATOM 521 O O . SER A 1 70 ? -7.902 -5.831 4.776 1.00 92.50 70 SER A O 1
ATOM 523 N N . MET A 1 71 ? -9.301 -7.536 4.321 1.00 92.56 71 MET A N 1
ATOM 524 C CA . MET A 1 71 ? -10.259 -7.262 5.388 1.00 92.56 71 MET A CA 1
ATOM 525 C C . MET A 1 71 ? -10.592 -8.566 6.092 1.00 92.56 71 MET A C 1
ATOM 527 O O . MET A 1 71 ? -11.122 -9.482 5.462 1.00 92.56 71 MET A O 1
ATOM 531 N N . ASN A 1 72 ? -10.297 -8.622 7.385 1.00 91.94 72 ASN A N 1
ATOM 532 C CA . ASN A 1 72 ? -10.611 -9.754 8.244 1.00 91.94 72 ASN A CA 1
ATOM 533 C C . ASN A 1 72 ? -11.730 -9.354 9.202 1.00 91.94 72 ASN A C 1
ATOM 535 O O . ASN A 1 72 ? -11.617 -8.365 9.928 1.00 91.94 72 ASN A O 1
ATOM 539 N N . PHE A 1 73 ? -12.821 -10.114 9.177 1.00 90.44 73 PHE A N 1
ATOM 540 C CA . PHE A 1 73 ? -14.005 -9.859 9.990 1.00 90.44 73 PHE A CA 1
ATOM 541 C C . PHE A 1 73 ? -14.011 -10.806 11.177 1.00 90.44 73 PHE A C 1
ATOM 543 O O . PHE A 1 73 ? -13.959 -12.022 11.002 1.00 90.44 73 PHE A O 1
ATOM 550 N N . LEU A 1 74 ? -14.086 -10.241 12.374 1.00 90.50 74 LEU A N 1
ATOM 551 C CA . LEU A 1 74 ? -14.116 -11.007 13.607 1.00 90.50 74 LEU A CA 1
ATOM 552 C C . LEU A 1 74 ? -15.549 -11.255 14.066 1.00 90.50 74 LEU A C 1
ATOM 554 O O . LEU A 1 74 ? -16.477 -10.506 13.734 1.00 90.50 74 LEU A O 1
ATOM 558 N N . GLU A 1 75 ? -15.731 -12.314 14.853 1.00 83.62 75 GLU A N 1
ATOM 559 C CA . GLU A 1 75 ? -17.036 -12.680 15.405 1.00 83.62 75 GLU A CA 1
ATOM 560 C C . GLU A 1 75 ? -17.602 -11.556 16.272 1.00 83.62 75 GLU A C 1
ATOM 562 O O . GLU A 1 75 ? -18.787 -11.239 16.144 1.00 83.62 75 GLU A O 1
ATOM 567 N N . GLY A 1 76 ? -16.739 -10.879 17.042 1.00 81.19 76 GLY A N 1
ATOM 568 C CA . GLY A 1 76 ? -17.102 -9.746 17.890 1.00 81.19 76 GLY A CA 1
ATOM 569 C C . GLY A 1 76 ? -17.658 -8.535 17.139 1.00 81.19 76 GLY A C 1
ATOM 570 O O . GLY A 1 76 ? -18.155 -7.615 17.776 1.00 81.19 76 GLY A O 1
ATOM 571 N N . GLY A 1 77 ? -17.622 -8.523 15.801 1.00 85.94 77 GLY A N 1
ATOM 572 C CA . GLY A 1 77 ? -18.110 -7.415 14.982 1.00 85.94 77 GLY A CA 1
ATOM 573 C C . GLY A 1 77 ? -17.057 -6.343 14.718 1.00 85.94 77 GLY A C 1
ATOM 574 O O . GLY A 1 77 ? -17.415 -5.237 14.320 1.00 85.94 77 GLY A O 1
ATOM 575 N N . ILE A 1 78 ? -15.776 -6.662 14.917 1.00 91.12 78 ILE A N 1
ATOM 576 C CA . ILE A 1 78 ? -14.638 -5.818 14.546 1.00 91.12 78 ILE A CA 1
ATOM 577 C C . ILE A 1 78 ? -14.155 -6.202 13.148 1.00 91.12 78 ILE A C 1
ATOM 579 O O . ILE A 1 78 ? -14.048 -7.380 12.808 1.00 91.12 78 ILE A O 1
ATOM 583 N N . CYS A 1 79 ? -13.831 -5.196 12.344 1.00 92.88 79 CYS A N 1
ATOM 584 C CA . CYS A 1 79 ? -13.160 -5.382 11.068 1.00 92.88 79 CYS A CA 1
ATOM 585 C C . CYS A 1 79 ? -11.697 -4.937 11.164 1.00 92.88 79 CYS A C 1
ATOM 587 O O . CYS A 1 79 ? -11.426 -3.813 11.576 1.00 92.88 79 CYS A O 1
ATOM 589 N N . ILE A 1 80 ? -10.759 -5.767 10.715 1.00 94.31 80 ILE A N 1
ATOM 590 C CA . ILE A 1 80 ? -9.355 -5.385 10.536 1.00 94.31 80 ILE A CA 1
ATOM 591 C C . ILE A 1 80 ? -9.105 -5.179 9.047 1.00 94.31 80 ILE A C 1
ATOM 593 O O . ILE A 1 80 ? -9.144 -6.135 8.278 1.00 94.31 80 ILE A O 1
ATOM 597 N N . ALA A 1 81 ? -8.850 -3.937 8.652 1.00 94.06 81 ALA A N 1
ATOM 598 C CA . ALA A 1 81 ? -8.473 -3.551 7.302 1.00 94.06 81 ALA A CA 1
ATOM 599 C C . ALA A 1 81 ? -6.954 -3.341 7.235 1.00 94.06 81 ALA A C 1
ATOM 601 O O . ALA A 1 81 ? -6.416 -2.409 7.832 1.00 94.06 81 ALA A O 1
ATOM 602 N N . SER A 1 82 ? -6.254 -4.203 6.504 1.00 93.81 82 SER A N 1
ATOM 603 C CA . SER A 1 82 ? -4.825 -4.051 6.223 1.00 93.81 82 SER A CA 1
ATOM 604 C C . SER A 1 82 ? -4.635 -3.482 4.825 1.00 93.81 82 SER A C 1
ATOM 606 O O . SER A 1 82 ? -5.273 -3.937 3.876 1.00 93.81 82 SER A O 1
ATOM 608 N N . LEU A 1 83 ? -3.723 -2.521 4.678 1.00 89.62 83 LEU A N 1
ATOM 609 C CA . LEU A 1 83 ? -3.296 -2.028 3.364 1.00 89.62 83 LEU A CA 1
ATOM 610 C C . LEU A 1 83 ? -2.221 -2.918 2.710 1.00 89.62 83 LEU A C 1
ATOM 612 O O . LEU A 1 83 ? -1.734 -2.613 1.621 1.00 89.62 83 LEU A O 1
ATOM 616 N N . GLY A 1 84 ? -1.838 -4.016 3.369 1.00 91.69 84 GLY A N 1
ATOM 617 C CA . GLY A 1 84 ? -0.811 -4.938 2.897 1.00 91.69 84 GLY A CA 1
ATOM 618 C C . GLY A 1 84 ? 0.576 -4.297 2.853 1.00 91.69 84 GLY A C 1
ATOM 619 O O . GLY A 1 84 ? 0.953 -3.507 3.722 1.00 91.69 84 GLY A O 1
ATOM 620 N N . GLN A 1 85 ? 1.358 -4.638 1.828 1.00 90.38 85 GLN A N 1
ATOM 621 C CA . GLN A 1 85 ? 2.746 -4.185 1.658 1.00 90.38 85 GLN A CA 1
ATOM 622 C C . GLN A 1 85 ? 2.910 -3.081 0.595 1.00 90.38 85 GLN A C 1
ATOM 624 O O . GLN A 1 85 ? 4.032 -2.786 0.186 1.00 90.38 85 GLN A O 1
ATOM 629 N N . GLY A 1 86 ? 1.808 -2.466 0.150 1.00 86.56 86 GLY A N 1
ATOM 630 C CA . GLY A 1 86 ? 1.800 -1.475 -0.929 1.00 86.56 86 GLY A CA 1
ATOM 631 C C . GLY A 1 86 ? 1.899 -2.086 -2.334 1.00 86.56 86 GLY A C 1
ATOM 632 O O . GLY A 1 86 ? 2.285 -3.246 -2.514 1.00 86.56 86 GLY A O 1
ATOM 633 N N . SER A 1 87 ? 1.516 -1.296 -3.336 1.00 90.94 87 SER A N 1
ATOM 634 C CA . SER A 1 87 ? 1.501 -1.682 -4.750 1.00 90.94 87 SER A CA 1
ATOM 635 C C . SER A 1 87 ? 1.662 -0.467 -5.675 1.00 90.94 87 SER A C 1
ATOM 637 O O . SER A 1 87 ? 1.707 0.669 -5.200 1.00 90.94 87 SER A O 1
ATOM 639 N N . ASP A 1 88 ? 1.741 -0.697 -6.989 1.00 89.31 88 ASP A N 1
ATOM 640 C CA . ASP A 1 88 ? 1.593 0.351 -8.009 1.00 89.31 88 ASP A CA 1
ATOM 641 C C . ASP A 1 88 ? 0.127 0.626 -8.405 1.00 89.31 88 ASP A C 1
ATOM 643 O O . ASP A 1 88 ? -0.125 1.384 -9.339 1.00 89.31 88 ASP A O 1
ATOM 647 N N . GLU A 1 89 ? -0.844 0.082 -7.659 1.00 88.69 89 GLU A N 1
ATOM 648 C CA . GLU A 1 89 ? -2.286 0.327 -7.835 1.00 88.69 89 GLU A CA 1
ATOM 649 C C . GLU A 1 89 ? -3.000 0.725 -6.534 1.00 88.69 89 GLU A C 1
ATOM 651 O O . GLU A 1 89 ? -4.091 0.227 -6.246 1.00 88.69 89 GLU A O 1
ATOM 656 N N . PRO A 1 90 ? -2.447 1.638 -5.716 1.00 81.81 90 PRO A N 1
ATOM 657 C CA . PRO A 1 90 ? -3.017 1.909 -4.402 1.00 81.81 90 PRO A CA 1
ATOM 658 C C . PRO A 1 90 ? -4.442 2.472 -4.465 1.00 81.81 90 PRO A C 1
ATOM 660 O O . PRO A 1 90 ? -5.203 2.247 -3.534 1.00 81.81 90 PRO A O 1
ATOM 663 N N . VAL A 1 91 ? -4.834 3.167 -5.541 1.00 82.06 91 VAL A N 1
ATOM 664 C CA . VAL A 1 91 ? -6.213 3.666 -5.705 1.00 82.06 91 VAL A CA 1
ATOM 665 C C . VAL A 1 91 ? -7.202 2.512 -5.853 1.00 82.06 91 VAL A C 1
ATOM 667 O O . VAL A 1 91 ? -8.120 2.400 -5.048 1.00 82.06 91 VAL A O 1
ATOM 670 N N . GLU A 1 92 ? -6.996 1.636 -6.842 1.00 85.25 92 GLU A N 1
ATOM 671 C CA . GLU A 1 92 ? -7.887 0.499 -7.121 1.00 85.25 92 GLU A CA 1
ATOM 672 C C . GLU A 1 92 ? -7.958 -0.455 -5.918 1.00 85.25 92 GLU A C 1
ATOM 674 O O . GLU A 1 92 ? -9.018 -0.985 -5.567 1.00 85.25 92 GLU A O 1
ATOM 679 N N . GLU A 1 93 ? -6.825 -0.645 -5.243 1.00 87.06 93 GLU A N 1
ATOM 680 C CA . GLU A 1 93 ? -6.715 -1.458 -4.038 1.00 87.06 93 GLU A CA 1
ATOM 681 C C . GLU A 1 93 ? -7.483 -0.875 -2.858 1.00 87.06 93 GLU A C 1
ATOM 683 O O . GLU A 1 93 ? -8.252 -1.597 -2.213 1.00 87.06 93 GLU A O 1
ATOM 688 N N . VAL A 1 94 ? -7.329 0.429 -2.613 1.00 80.31 94 VAL A N 1
ATOM 689 C CA . VAL A 1 94 ? -8.128 1.138 -1.617 1.00 80.31 94 VAL A CA 1
ATOM 690 C C . VAL A 1 94 ? -9.599 1.003 -1.986 1.00 80.31 94 VAL A C 1
ATOM 692 O O . VAL A 1 94 ? -10.335 0.435 -1.192 1.00 80.31 94 VAL A O 1
ATOM 695 N N . GLU A 1 95 ? -10.028 1.383 -3.193 1.00 83.62 95 GLU A N 1
ATOM 696 C CA . GLU A 1 95 ? -11.423 1.278 -3.661 1.00 83.62 95 GLU A CA 1
ATOM 697 C C . GLU A 1 95 ? -12.024 -0.124 -3.500 1.00 83.62 95 GLU A C 1
ATOM 699 O O . GLU A 1 95 ? -13.198 -0.285 -3.151 1.00 83.62 95 GLU A O 1
ATOM 704 N N . THR A 1 96 ? -11.227 -1.165 -3.728 1.00 87.06 96 THR A N 1
ATOM 705 C CA . THR A 1 96 ? -11.640 -2.554 -3.516 1.00 87.06 96 THR A CA 1
ATOM 706 C C . THR A 1 96 ? -11.874 -2.859 -2.038 1.00 87.06 96 THR A C 1
ATOM 708 O O . THR A 1 96 ? -12.884 -3.488 -1.707 1.00 87.06 96 THR A O 1
ATOM 711 N N . LEU A 1 97 ? -11.000 -2.391 -1.139 1.00 84.44 97 LEU A N 1
ATOM 712 C CA . LEU A 1 97 ? -11.252 -2.454 0.304 1.00 84.44 97 LEU A CA 1
ATOM 713 C C . LEU A 1 97 ? -12.524 -1.686 0.680 1.00 84.44 97 LEU A C 1
ATOM 715 O O . LEU A 1 97 ? -13.341 -2.201 1.439 1.00 84.44 97 LEU A O 1
ATOM 719 N N . LEU A 1 98 ? -12.745 -0.502 0.101 1.00 78.69 98 LEU A N 1
ATOM 720 C CA . LEU A 1 98 ? -13.915 0.327 0.413 1.00 78.69 98 LEU A CA 1
ATOM 721 C C . LEU A 1 98 ? -15.222 -0.394 0.065 1.00 78.69 98 LEU A C 1
ATOM 723 O O . LEU A 1 98 ? -16.147 -0.432 0.874 1.00 78.69 98 LEU A O 1
ATOM 727 N N . ARG A 1 99 ? -15.284 -1.042 -1.104 1.00 84.94 99 ARG A N 1
ATOM 728 C CA . ARG A 1 99 ? -16.458 -1.826 -1.526 1.00 84.94 99 ARG A CA 1
ATOM 729 C C . ARG A 1 99 ? -16.737 -3.005 -0.591 1.00 84.94 99 ARG A C 1
ATOM 731 O O . ARG A 1 99 ? -17.892 -3.264 -0.251 1.00 84.94 99 ARG A O 1
ATOM 738 N N . LYS A 1 100 ? -15.692 -3.712 -0.145 1.00 87.00 100 LYS A N 1
ATOM 739 C CA . LYS A 1 100 ? -15.822 -4.801 0.842 1.00 87.00 100 LYS A CA 1
ATOM 740 C C . LYS A 1 100 ? -16.327 -4.273 2.188 1.00 87.00 100 LYS A C 1
ATOM 742 O O . LYS A 1 100 ? -17.180 -4.900 2.815 1.00 87.00 100 LYS A O 1
ATOM 747 N N . HIS A 1 101 ? -15.853 -3.101 2.595 1.00 83.19 101 HIS A N 1
ATOM 748 C CA . HIS A 1 101 ? -16.284 -2.436 3.815 1.00 83.19 101 HIS A CA 1
ATOM 749 C C . HIS A 1 101 ? -17.763 -2.029 3.775 1.00 83.19 101 HIS A C 1
ATOM 751 O O . HIS A 1 101 ? -18.509 -2.326 4.706 1.00 83.19 101 HIS A O 1
ATOM 757 N N . GLU A 1 102 ? -18.229 -1.422 2.684 1.00 83.06 102 GLU A N 1
ATOM 758 C CA . GLU A 1 102 ? -19.643 -1.063 2.509 1.00 83.06 102 GLU A CA 1
ATOM 759 C C . GLU A 1 102 ? -20.581 -2.275 2.553 1.00 83.06 102 GLU A C 1
ATOM 761 O O . GLU A 1 102 ? -21.691 -2.185 3.083 1.00 83.06 102 GLU A O 1
ATOM 766 N N . ALA A 1 103 ? -20.143 -3.422 2.025 1.00 83.69 103 ALA A N 1
ATOM 767 C CA . ALA A 1 103 ? -20.895 -4.666 2.131 1.00 83.69 103 ALA A CA 1
ATOM 768 C C . ALA A 1 103 ? -21.012 -5.129 3.593 1.00 83.69 103 ALA A C 1
ATOM 770 O O . ALA A 1 103 ? -22.108 -5.460 4.047 1.00 83.69 103 ALA A O 1
ATOM 771 N N . TRP A 1 104 ? -19.912 -5.080 4.348 1.00 85.19 104 TRP A N 1
ATOM 772 C CA . TRP A 1 104 ? -19.888 -5.423 5.772 1.00 85.19 104 TRP A CA 1
ATOM 773 C C . TRP A 1 104 ? -20.754 -4.490 6.627 1.00 85.19 104 TRP A C 1
ATOM 775 O O . TRP A 1 104 ? -21.455 -4.939 7.538 1.00 85.19 104 TRP A O 1
ATOM 785 N N . LEU A 1 105 ? -20.797 -3.198 6.288 1.00 81.56 105 LEU A N 1
ATOM 786 C CA . LEU A 1 105 ? -21.614 -2.198 6.978 1.00 81.56 105 LEU A CA 1
ATOM 787 C C . LEU A 1 105 ? -23.126 -2.505 6.979 1.00 81.56 105 LEU A C 1
ATOM 789 O O . LEU A 1 105 ? -23.872 -1.913 7.760 1.00 81.56 105 LEU A O 1
ATOM 793 N N . LYS A 1 106 ? -23.600 -3.452 6.163 1.00 81.56 106 LYS A N 1
ATOM 794 C CA . LYS A 1 106 ? -25.009 -3.875 6.132 1.00 81.56 106 LYS A CA 1
ATOM 795 C C . LYS A 1 106 ? -25.387 -4.878 7.234 1.00 81.56 106 LYS A C 1
ATOM 797 O O . LYS A 1 106 ? -26.571 -4.982 7.528 1.00 81.56 106 LYS A O 1
ATOM 802 N N . ASP A 1 107 ? -24.426 -5.547 7.881 1.00 78.38 107 ASP A N 1
ATOM 803 C CA . ASP A 1 107 ? -24.679 -6.565 8.926 1.00 78.38 107 ASP A CA 1
ATOM 804 C C . ASP A 1 107 ? -24.595 -5.977 10.356 1.00 78.38 107 ASP A C 1
ATOM 806 O O . ASP A 1 107 ? -23.490 -5.674 10.813 1.00 78.38 107 ASP A O 1
ATOM 810 N N . PRO A 1 108 ? -25.718 -5.733 11.064 1.00 70.12 108 PRO A N 1
ATOM 811 C CA . PRO A 1 108 ? -25.710 -5.092 12.377 1.00 70.12 108 PRO A CA 1
ATOM 812 C C . PRO A 1 108 ? -25.143 -6.011 13.463 1.00 70.12 108 PRO A C 1
ATOM 814 O O . PRO A 1 108 ? -25.782 -6.965 13.894 1.00 70.12 108 PRO A O 1
ATOM 817 N N . ARG A 1 109 ? -23.971 -5.645 13.985 1.00 78.50 109 ARG A N 1
ATOM 818 C CA . ARG A 1 109 ? -23.378 -6.235 15.193 1.00 78.50 109 ARG A CA 1
ATOM 819 C C . ARG A 1 109 ? -23.137 -5.142 16.228 1.00 78.50 109 ARG A C 1
ATOM 821 O O . ARG A 1 109 ? -23.204 -3.965 15.887 1.00 78.50 109 ARG A O 1
ATOM 828 N N . ARG A 1 110 ? -22.947 -5.522 17.489 1.00 83.06 110 ARG A N 1
ATOM 829 C CA . ARG A 1 110 ? -22.529 -4.629 18.579 1.00 83.06 110 ARG A CA 1
ATOM 830 C C . ARG A 1 110 ? -21.300 -5.242 19.230 1.00 83.06 110 ARG A C 1
ATOM 832 O O . ARG A 1 110 ? -21.263 -6.454 19.410 1.00 83.06 110 ARG A O 1
ATOM 839 N N . ILE A 1 111 ? -20.340 -4.403 19.589 1.00 83.88 111 ILE A N 1
ATOM 840 C CA . ILE A 1 111 ? -19.073 -4.806 20.196 1.00 83.88 111 ILE A CA 1
ATOM 841 C C . ILE A 1 111 ? -19.041 -4.282 21.628 1.00 83.88 111 ILE A C 1
ATOM 843 O O . ILE A 1 111 ? -19.303 -3.100 21.852 1.00 83.88 111 ILE A O 1
ATOM 847 N N . SER A 1 112 ? -18.651 -5.124 22.581 1.00 88.44 112 SER A N 1
ATOM 848 C CA . SER A 1 112 ? -18.247 -4.674 23.915 1.00 88.44 112 SER A CA 1
ATOM 849 C C . SER A 1 112 ? -16.743 -4.423 23.907 1.00 88.44 112 SER A C 1
ATOM 851 O O . SER A 1 112 ? -15.952 -5.365 23.906 1.00 88.44 112 SER A O 1
ATOM 853 N N . LEU A 1 113 ? -16.340 -3.154 23.858 1.00 87.88 113 LEU A N 1
ATOM 854 C CA . LEU A 1 113 ? -14.935 -2.756 23.829 1.00 87.88 113 LEU A CA 1
ATOM 855 C C . LEU A 1 113 ? -14.480 -2.305 25.215 1.00 87.88 113 LEU A C 1
ATOM 857 O O . LEU A 1 113 ? -15.173 -1.537 25.873 1.00 87.88 113 LEU A O 1
ATOM 861 N N . VAL A 1 114 ? -13.308 -2.740 25.657 1.00 85.81 114 VAL A N 1
ATOM 862 C CA . VAL A 1 114 ? -12.771 -2.354 26.970 1.00 85.81 114 VAL A CA 1
ATOM 863 C C . VAL A 1 114 ? -12.090 -0.992 26.901 1.00 85.81 114 VAL A C 1
ATOM 865 O O . VAL A 1 114 ? -11.484 -0.640 25.885 1.00 85.81 114 VAL A O 1
ATOM 868 N N . SER A 1 115 ? -12.197 -0.207 27.978 1.00 69.94 115 SER A N 1
ATOM 869 C CA . SER A 1 115 ? -11.460 1.053 28.088 1.00 69.94 115 SER A CA 1
ATOM 870 C C . SER A 1 115 ? -9.942 0.803 28.052 1.00 69.94 115 SER A C 1
ATOM 872 O O . SER A 1 115 ? -9.448 -0.231 28.496 1.00 69.94 115 SER A O 1
ATOM 874 N N . GLN A 1 116 ? -9.184 1.744 27.480 1.00 61.59 116 GLN A N 1
ATOM 875 C CA . GLN A 1 116 ? -7.785 1.539 27.064 1.00 61.59 116 GLN A CA 1
ATOM 876 C C . GLN A 1 116 ? -6.789 1.233 28.207 1.00 61.59 116 GLN A C 1
ATOM 878 O O . GLN A 1 116 ? -5.625 0.962 27.927 1.00 61.59 116 GLN A O 1
ATOM 883 N N . GLU A 1 117 ? -7.223 1.283 29.468 1.00 57.56 117 GLU A N 1
ATOM 884 C CA . GLU A 1 117 ? -6.372 1.191 30.662 1.00 57.56 117 GLU A CA 1
ATOM 885 C C . GLU A 1 117 ? -6.535 -0.126 31.440 1.00 57.56 117 GLU A C 1
ATOM 887 O O . GLU A 1 117 ? -5.856 -0.340 32.446 1.00 57.56 117 GLU A O 1
ATOM 892 N N . GLU A 1 118 ? -7.420 -1.033 31.015 1.00 59.34 118 GLU A N 1
ATOM 893 C CA . GLU A 1 118 ? -7.596 -2.295 31.732 1.00 59.34 118 GLU A CA 1
ATOM 894 C C . GLU A 1 118 ? -6.559 -3.352 31.329 1.00 59.34 118 GLU A C 1
ATOM 896 O O . GLU A 1 118 ? -6.383 -3.698 30.162 1.00 59.34 118 GLU A O 1
ATOM 901 N N . HIS A 1 119 ? -5.896 -3.920 32.339 1.00 68.38 119 HIS A N 1
ATOM 902 C CA . HIS A 1 119 ? -5.016 -5.075 32.185 1.00 68.38 119 HIS A CA 1
ATOM 903 C C . HIS A 1 119 ? -5.790 -6.263 31.588 1.00 68.38 119 HIS A C 1
ATOM 905 O O . HIS A 1 119 ? -6.908 -6.533 32.025 1.00 68.38 119 HIS A O 1
ATOM 911 N N . LEU A 1 120 ? -5.181 -7.032 30.675 1.00 74.81 120 LEU A N 1
ATOM 912 C CA . LEU A 1 120 ? -5.807 -8.175 29.980 1.00 74.81 120 LEU A CA 1
ATOM 913 C C . LEU A 1 120 ? -6.535 -9.148 30.932 1.00 74.81 120 LEU A C 1
ATOM 915 O O . LEU A 1 120 ? -7.593 -9.677 30.613 1.00 74.81 120 LEU A O 1
ATOM 919 N N . LEU A 1 121 ? -5.994 -9.351 32.138 1.00 73.81 121 LEU A N 1
ATOM 920 C CA . LEU A 1 121 ? -6.602 -10.197 33.174 1.00 73.81 121 LEU A CA 1
ATOM 921 C C . LEU A 1 121 ? -8.000 -9.726 33.617 1.00 73.81 121 LEU A C 1
ATOM 923 O O . LEU A 1 121 ? -8.826 -10.551 34.001 1.00 73.81 121 LEU A O 1
ATOM 927 N N . ARG A 1 122 ? -8.291 -8.421 33.550 1.00 79.19 122 ARG A N 1
ATOM 928 C CA . ARG A 1 122 ? -9.605 -7.862 33.906 1.00 79.19 122 ARG A CA 1
ATOM 929 C C . ARG A 1 122 ? -10.689 -8.208 32.888 1.00 79.19 122 ARG A C 1
ATOM 931 O O . ARG A 1 122 ? -11.854 -8.254 33.269 1.00 79.19 122 ARG A O 1
ATOM 938 N N . LEU A 1 123 ? -10.313 -8.551 31.652 1.00 80.81 123 LEU A N 1
ATOM 939 C CA . LEU A 1 123 ? -11.252 -8.966 30.603 1.00 80.81 123 LEU A CA 1
ATOM 940 C C . LEU A 1 123 ? -12.031 -10.235 30.966 1.00 80.81 123 LEU A C 1
ATOM 942 O O . LEU A 1 123 ? -13.148 -10.428 30.494 1.00 80.81 123 LEU A O 1
ATOM 946 N N . PHE A 1 124 ? -11.450 -11.090 31.809 1.00 83.56 124 PHE A N 1
ATOM 947 C CA . PHE A 1 124 ? -12.086 -12.320 32.282 1.00 83.56 124 PHE A CA 1
ATOM 948 C C . PHE A 1 124 ? -12.936 -12.116 33.548 1.00 83.56 124 PHE A C 1
ATOM 950 O O . PHE A 1 124 ? -13.565 -13.057 34.031 1.00 83.56 124 PHE A O 1
ATOM 957 N N . GLY A 1 125 ? -12.931 -10.908 34.123 1.00 81.62 125 GLY A N 1
ATOM 958 C CA . GLY A 1 125 ? -13.690 -10.585 35.325 1.00 81.62 125 GLY A CA 1
ATOM 959 C C . GLY A 1 125 ? -15.206 -10.547 35.084 1.00 81.62 125 GLY A C 1
ATOM 960 O O . GLY A 1 125 ? -15.664 -10.493 33.943 1.00 81.62 125 GLY A O 1
ATOM 961 N N . PRO A 1 126 ? -16.020 -10.547 36.154 1.00 76.62 126 PRO A N 1
ATOM 962 C CA . PRO A 1 126 ? -17.476 -10.505 36.028 1.00 76.62 126 PRO A CA 1
ATOM 963 C C . PRO A 1 126 ? -17.980 -9.213 35.362 1.00 76.62 126 PRO A C 1
ATOM 965 O O . PRO A 1 126 ? -18.931 -9.283 34.581 1.00 76.62 126 PRO A O 1
ATOM 968 N N . SER A 1 127 ? -17.306 -8.082 35.613 1.00 79.81 127 SER A N 1
ATOM 969 C CA . SER A 1 127 ? -17.733 -6.739 35.190 1.00 79.81 127 SER A CA 1
ATOM 970 C C . SER A 1 127 ? -16.553 -5.863 34.727 1.00 79.81 127 SER A C 1
ATOM 972 O O . SER A 1 127 ? -16.189 -4.924 35.436 1.00 79.81 127 SER A O 1
ATOM 974 N N . PRO A 1 128 ? -15.916 -6.157 33.577 1.00 83.00 128 PRO A N 1
ATOM 975 C CA . PRO A 1 128 ? -14.924 -5.255 32.989 1.00 83.00 128 PRO A CA 1
ATOM 976 C C . PRO A 1 128 ? -15.565 -3.921 32.591 1.00 83.00 128 PRO A C 1
ATOM 978 O O . PRO A 1 128 ? -16.741 -3.875 32.206 1.00 83.00 128 PRO A O 1
ATOM 981 N N . SER A 1 129 ? -14.796 -2.832 32.649 1.00 83.19 129 SER A N 1
ATOM 982 C CA . SER A 1 129 ? -15.272 -1.508 32.233 1.00 83.19 129 SER A CA 1
ATOM 983 C C . SER A 1 129 ? -15.335 -1.455 30.709 1.00 83.19 129 SER A C 1
ATOM 985 O O . SER A 1 129 ? -14.360 -1.129 30.028 1.00 83.19 129 SER A O 1
ATOM 987 N N . THR A 1 130 ? -16.497 -1.812 30.165 1.00 86.19 130 THR A N 1
ATOM 988 C CA . THR A 1 130 ? -16.724 -1.878 28.720 1.00 86.19 130 THR A CA 1
ATOM 989 C C . THR A 1 130 ? -17.628 -0.755 28.232 1.00 86.19 130 THR A C 1
ATOM 991 O O . THR A 1 130 ? -18.552 -0.315 28.914 1.00 86.19 130 THR A O 1
ATOM 994 N N . VAL A 1 131 ? -17.357 -0.298 27.016 1.00 87.12 131 VAL A N 1
ATOM 995 C CA . VAL A 1 131 ? -18.215 0.577 26.229 1.00 87.12 131 VAL A CA 1
ATOM 996 C C . VAL A 1 131 ? -18.793 -0.264 25.103 1.00 87.12 131 VAL A C 1
ATOM 998 O O . VAL A 1 131 ? -18.059 -0.851 24.306 1.00 87.12 131 VAL A O 1
ATOM 1001 N N . VAL A 1 132 ? -20.120 -0.318 25.027 1.00 87.56 132 VAL A N 1
ATOM 1002 C CA . VAL A 1 132 ? -20.798 -0.969 23.907 1.00 87.56 132 VAL A CA 1
ATOM 1003 C C . VAL A 1 132 ? -20.810 -0.002 22.737 1.00 87.56 132 VAL A C 1
ATOM 1005 O O . VAL A 1 132 ? -21.483 1.029 22.773 1.00 87.56 132 VAL A O 1
ATOM 1008 N N . ILE A 1 133 ? -20.064 -0.343 21.696 1.00 86.75 133 ILE A N 1
ATOM 1009 C CA . ILE A 1 133 ? -19.987 0.438 20.468 1.00 86.75 133 ILE A CA 1
ATOM 1010 C C . ILE A 1 133 ? -20.669 -0.339 19.347 1.00 86.75 133 ILE A C 1
ATOM 1012 O O . ILE A 1 133 ? -20.608 -1.571 19.324 1.00 86.75 133 ILE A O 1
ATOM 1016 N N . PRO A 1 134 ? -21.338 0.332 18.401 1.00 83.06 134 PRO A N 1
ATOM 1017 C CA . PRO A 1 134 ? -22.016 -0.400 17.344 1.00 83.06 134 PRO A CA 1
ATOM 1018 C C . PRO A 1 134 ? -21.009 -1.117 16.452 1.00 83.06 134 PRO A C 1
ATOM 1020 O O . PRO A 1 134 ? -21.123 -2.318 16.263 1.00 83.06 134 PRO A O 1
ATOM 1023 N N . ARG A 1 135 ? -19.983 -0.426 15.945 1.00 85.81 135 ARG A N 1
ATOM 1024 C CA . ARG A 1 135 ? -18.974 -1.042 15.073 1.00 85.81 135 ARG A CA 1
ATOM 1025 C C . ARG A 1 135 ? -17.609 -0.404 15.245 1.00 85.81 135 ARG A C 1
ATOM 1027 O O . ARG A 1 135 ? -17.516 0.786 15.547 1.00 85.81 135 ARG A O 1
ATOM 1034 N N . ALA A 1 136 ? -16.573 -1.185 14.962 1.00 90.75 136 ALA A N 1
ATOM 1035 C CA . ALA A 1 136 ? -15.204 -0.711 14.899 1.00 90.75 136 ALA A CA 1
ATOM 1036 C C . ALA A 1 136 ? -14.477 -1.267 13.678 1.00 90.75 136 ALA A C 1
ATOM 1038 O O . ALA A 1 136 ? -14.622 -2.443 13.333 1.00 90.75 136 ALA A O 1
ATOM 1039 N N . VAL A 1 137 ? -13.662 -0.414 13.065 1.00 92.56 137 VAL A N 1
ATOM 1040 C CA . VAL A 1 137 ? -12.679 -0.807 12.055 1.00 92.56 137 VAL A CA 1
ATOM 1041 C C . VAL A 1 137 ? -11.297 -0.437 12.559 1.00 92.56 137 VAL A C 1
ATOM 1043 O O . VAL A 1 137 ? -11.075 0.673 13.039 1.00 92.56 137 VAL A O 1
ATOM 1046 N N . ILE A 1 138 ? -10.372 -1.377 12.440 1.00 94.94 138 ILE A N 1
ATOM 1047 C CA . ILE A 1 138 ? -8.956 -1.213 12.727 1.00 94.94 138 ILE A CA 1
ATOM 1048 C C . ILE A 1 138 ? -8.229 -1.164 11.392 1.00 94.94 138 ILE A C 1
ATOM 1050 O O . ILE A 1 138 ? -8.182 -2.162 10.678 1.00 94.94 138 ILE A O 1
ATOM 1054 N N . TRP A 1 139 ? -7.668 -0.012 11.055 1.00 95.62 139 TRP A N 1
ATOM 1055 C CA . TRP A 1 139 ? -6.824 0.169 9.884 1.00 95.62 139 TRP A CA 1
ATOM 1056 C C . TRP A 1 139 ? -5.370 -0.060 10.263 1.00 95.62 139 TRP A C 1
ATOM 1058 O O . TRP A 1 139 ? -4.880 0.569 11.199 1.00 95.62 139 TRP A O 1
ATOM 1068 N N . VAL A 1 140 ? -4.675 -0.928 9.536 1.00 95.69 140 VAL A N 1
ATOM 1069 C CA . VAL A 1 140 ? -3.258 -1.218 9.768 1.00 95.69 140 VAL A CA 1
ATOM 1070 C C . VAL A 1 140 ? -2.412 -0.684 8.617 1.00 95.69 140 VAL A C 1
ATOM 1072 O O . VAL A 1 140 ? -2.630 -1.022 7.450 1.00 95.69 140 VAL A O 1
ATOM 1075 N N . PHE A 1 141 ? -1.424 0.134 8.971 1.00 94.94 141 PHE A N 1
ATOM 1076 C CA . PHE A 1 141 ? -0.488 0.781 8.064 1.00 94.94 141 PHE A CA 1
ATOM 1077 C C . PHE A 1 141 ? 0.912 0.192 8.240 1.00 94.94 141 PHE A C 1
ATOM 1079 O O . PHE A 1 141 ? 1.538 0.365 9.288 1.00 94.94 141 PHE A O 1
ATOM 1086 N N . SER A 1 142 ? 1.410 -0.461 7.188 1.00 93.44 142 SER A N 1
ATOM 1087 C CA . SER A 1 142 ? 2.808 -0.886 7.089 1.00 93.44 142 SER A CA 1
ATOM 1088 C C . SER A 1 142 ? 3.675 0.225 6.483 1.00 93.44 142 SER A C 1
ATOM 1090 O O . SER A 1 142 ? 3.167 1.041 5.702 1.00 93.44 142 SER A O 1
ATOM 1092 N N . PRO A 1 143 ? 4.995 0.258 6.742 1.00 91.56 143 PRO A N 1
ATOM 1093 C CA . PRO A 1 143 ? 5.871 1.299 6.200 1.00 91.56 143 PRO A CA 1
ATOM 1094 C C . PRO A 1 143 ? 5.870 1.327 4.673 1.00 91.56 143 PRO A C 1
ATOM 1096 O O . PRO A 1 143 ? 5.945 2.388 4.060 1.00 91.56 143 PRO A O 1
ATOM 1099 N N . ARG A 1 144 ? 5.756 0.156 4.041 1.00 89.56 144 ARG A N 1
ATOM 1100 C CA . ARG A 1 144 ? 5.772 0.020 2.580 1.00 89.56 144 ARG A CA 1
ATOM 1101 C C . ARG A 1 144 ? 4.458 0.453 1.945 1.00 89.56 144 ARG A C 1
ATOM 1103 O O . ARG A 1 144 ? 4.486 1.141 0.927 1.00 89.56 144 ARG A O 1
ATOM 1110 N N . ALA A 1 145 ? 3.325 0.120 2.569 1.00 90.81 145 ALA A N 1
ATOM 1111 C CA . ALA A 1 145 ? 2.034 0.657 2.151 1.00 90.81 145 ALA A CA 1
ATOM 1112 C C . ALA A 1 145 ? 2.013 2.187 2.274 1.00 90.81 145 ALA A C 1
ATOM 1114 O O . ALA A 1 145 ? 1.564 2.866 1.352 1.00 90.81 145 ALA A O 1
ATOM 1115 N N . LEU A 1 146 ? 2.573 2.736 3.360 1.00 92.62 146 LEU A N 1
ATOM 1116 C CA . LEU A 1 146 ? 2.726 4.181 3.518 1.00 92.62 146 LEU A CA 1
ATOM 1117 C C . LEU A 1 146 ? 3.626 4.781 2.442 1.00 92.62 146 LEU A C 1
ATOM 1119 O O . LEU A 1 146 ? 3.215 5.743 1.811 1.00 92.62 146 LEU A O 1
ATOM 1123 N N . CYS A 1 147 ? 4.802 4.214 2.168 1.00 90.25 147 CYS A N 1
ATOM 1124 C CA . CYS A 1 147 ? 5.651 4.677 1.067 1.00 90.25 147 CYS A CA 1
ATOM 1125 C C . CYS A 1 147 ? 4.876 4.755 -0.254 1.00 90.25 147 CYS A C 1
ATOM 1127 O O . CYS A 1 147 ? 4.861 5.808 -0.885 1.00 90.25 147 CYS A O 1
ATOM 1129 N N . ALA A 1 148 ? 4.186 3.676 -0.639 1.00 87.81 148 ALA A N 1
ATOM 1130 C CA . ALA A 1 148 ? 3.424 3.630 -1.885 1.00 87.81 148 ALA A CA 1
ATOM 1131 C C . ALA A 1 148 ? 2.307 4.689 -1.935 1.00 87.81 148 ALA A C 1
ATOM 1133 O O . ALA A 1 148 ? 2.139 5.368 -2.947 1.00 87.81 148 ALA A O 1
ATOM 1134 N N . LEU A 1 149 ? 1.570 4.871 -0.835 1.00 89.81 149 LEU A N 1
ATOM 1135 C CA . LEU A 1 149 ? 0.495 5.862 -0.743 1.00 89.81 149 LEU A CA 1
ATOM 1136 C C . LEU A 1 149 ? 1.014 7.300 -0.762 1.00 89.81 149 LEU A C 1
ATOM 1138 O O . LEU A 1 149 ? 0.501 8.137 -1.500 1.00 89.81 149 LEU A O 1
ATOM 1142 N N . LEU A 1 150 ? 2.031 7.588 0.046 1.00 92.19 150 LEU A N 1
ATOM 1143 C CA . LEU A 1 150 ? 2.586 8.927 0.224 1.00 92.19 150 LEU A CA 1
ATOM 1144 C C . LEU A 1 150 ? 3.395 9.382 -1.004 1.00 92.19 150 LEU A C 1
ATOM 1146 O O . LEU A 1 150 ? 3.575 10.577 -1.203 1.00 92.19 150 LEU A O 1
ATOM 1150 N N . MET A 1 151 ? 3.840 8.465 -1.870 1.00 88.31 151 MET A N 1
ATOM 1151 C CA . MET A 1 151 ? 4.437 8.816 -3.166 1.00 88.31 151 MET A CA 1
ATOM 1152 C C . MET A 1 151 ? 3.431 9.376 -4.180 1.00 88.31 151 MET A C 1
ATOM 1154 O O . MET A 1 151 ? 3.840 10.012 -5.150 1.00 88.31 151 MET A O 1
ATOM 1158 N N . MET A 1 152 ? 2.131 9.143 -3.986 1.00 87.06 152 MET A N 1
ATOM 1159 C CA . MET A 1 152 ? 1.086 9.524 -4.935 1.00 87.06 152 MET A CA 1
ATOM 1160 C C . MET A 1 152 ? -0.003 10.352 -4.241 1.00 87.06 152 MET A C 1
ATOM 1162 O O . MET A 1 152 ? -0.961 9.785 -3.710 1.00 87.06 152 MET A O 1
ATOM 1166 N N . PRO A 1 153 ? 0.077 11.699 -4.292 1.00 90.88 153 PRO A N 1
ATOM 1167 C CA . PRO A 1 153 ? -0.893 12.578 -3.635 1.00 90.88 153 PRO A CA 1
ATOM 1168 C C . PRO A 1 153 ? -2.354 12.300 -4.011 1.00 90.88 153 PRO A C 1
ATOM 1170 O O . PRO A 1 153 ? -3.232 12.413 -3.162 1.00 90.88 153 PRO A O 1
ATOM 1173 N N . ALA A 1 154 ? -2.627 11.889 -5.255 1.00 87.19 154 ALA A N 1
ATOM 1174 C CA . ALA A 1 154 ? -3.972 11.510 -5.691 1.00 87.19 154 ALA A CA 1
ATOM 1175 C C . ALA A 1 154 ? -4.505 10.267 -4.950 1.00 87.19 154 ALA A C 1
ATOM 1177 O O . ALA A 1 154 ? -5.654 10.252 -4.512 1.00 87.19 154 ALA A O 1
ATOM 1178 N N . SER A 1 155 ? -3.659 9.253 -4.754 1.00 85.00 155 SER A N 1
ATOM 1179 C CA . SER A 1 155 ? -4.000 8.025 -4.028 1.00 85.00 155 SER A CA 1
ATOM 1180 C C . SER A 1 155 ? -4.231 8.292 -2.545 1.00 85.00 155 SER A C 1
ATOM 1182 O O . SER A 1 155 ? -5.208 7.818 -1.966 1.00 85.00 155 SER A O 1
ATOM 1184 N N . LEU A 1 156 ? -3.366 9.109 -1.942 1.00 92.94 156 LEU A N 1
ATOM 1185 C CA . LEU A 1 156 ? -3.525 9.548 -0.561 1.00 92.94 156 LEU A CA 1
ATOM 1186 C C . LEU A 1 156 ? -4.815 10.358 -0.368 1.00 92.94 156 LEU A C 1
ATOM 1188 O O . LEU A 1 156 ? -5.569 10.087 0.564 1.00 92.94 156 LEU A O 1
ATOM 1192 N N . GLN A 1 157 ? -5.109 11.298 -1.270 1.00 93.62 157 GLN A N 1
ATOM 1193 C CA . GLN A 1 157 ? -6.362 12.056 -1.275 1.00 93.62 157 GLN A CA 1
ATOM 1194 C C . GLN A 1 157 ? -7.587 11.133 -1.343 1.00 93.62 157 GLN A C 1
ATOM 1196 O O . GLN A 1 157 ? -8.533 11.326 -0.580 1.00 93.62 157 GLN A O 1
ATOM 1201 N N . ALA A 1 158 ? -7.587 10.126 -2.225 1.00 88.81 158 ALA A N 1
ATOM 1202 C CA . ALA A 1 158 ? -8.699 9.183 -2.349 1.00 88.81 158 ALA A CA 1
ATOM 1203 C C . ALA A 1 158 ? -8.942 8.405 -1.041 1.00 88.81 158 ALA A C 1
ATOM 1205 O O . ALA A 1 158 ? -10.083 8.298 -0.580 1.00 88.81 158 ALA A O 1
ATOM 1206 N N . LEU A 1 159 ? -7.870 7.933 -0.394 1.00 91.06 159 LEU A N 1
ATOM 1207 C CA . LEU A 1 159 ? -7.947 7.263 0.905 1.00 91.06 159 LEU A CA 1
ATOM 1208 C C . LEU A 1 159 ? -8.485 8.195 2.001 1.00 91.06 159 LEU A C 1
ATOM 1210 O O . LEU A 1 159 ? -9.429 7.834 2.704 1.00 91.06 159 LEU A O 1
ATOM 1214 N N . LEU A 1 160 ? -7.924 9.400 2.140 1.00 94.88 160 LEU A N 1
ATOM 1215 C CA . LEU A 1 160 ? -8.357 10.370 3.151 1.00 94.88 160 LEU A CA 1
ATOM 1216 C C . LEU A 1 160 ? -9.828 10.761 2.953 1.00 94.88 160 LEU A C 1
ATOM 1218 O O . LEU A 1 160 ? -10.600 10.761 3.912 1.00 94.88 160 LEU A O 1
ATOM 1222 N N . ARG A 1 161 ? -10.254 10.996 1.705 1.00 93.19 161 ARG A N 1
ATOM 1223 C CA . ARG A 1 161 ? -11.659 11.263 1.361 1.00 93.19 161 ARG A CA 1
ATOM 1224 C C . ARG A 1 161 ? -12.578 10.144 1.842 1.00 93.19 161 ARG A C 1
ATOM 1226 O O . ARG A 1 161 ? -13.651 10.417 2.385 1.00 93.19 161 ARG A O 1
ATOM 1233 N N . HIS A 1 162 ? -12.168 8.891 1.666 1.00 87.88 162 HIS A N 1
ATOM 1234 C CA . HIS A 1 162 ? -12.950 7.754 2.129 1.00 87.88 162 HIS A CA 1
ATOM 1235 C C . HIS A 1 162 ? -13.042 7.685 3.656 1.00 87.88 162 HIS A C 1
ATOM 1237 O O . HIS A 1 162 ? -14.145 7.614 4.195 1.00 87.88 162 HIS A O 1
ATOM 1243 N N . LEU A 1 163 ? -11.907 7.750 4.357 1.00 92.12 163 LEU A N 1
ATOM 1244 C CA . LEU A 1 163 ? -11.868 7.682 5.822 1.00 92.12 163 LEU A CA 1
ATOM 1245 C C . LEU A 1 163 ? -12.707 8.796 6.466 1.00 92.12 163 LEU A C 1
ATOM 1247 O O . LEU A 1 163 ? -13.394 8.568 7.468 1.00 92.12 163 LEU A O 1
ATOM 1251 N N . TYR A 1 164 ? -12.710 9.982 5.851 1.00 93.69 164 TYR A N 1
ATOM 1252 C CA . TYR A 1 164 ? -13.587 11.085 6.226 1.00 93.69 164 TYR A CA 1
ATOM 1253 C C . TYR A 1 164 ? -15.061 10.731 6.040 1.00 93.69 164 TYR A C 1
ATOM 1255 O O . TYR A 1 164 ? -15.832 10.869 6.986 1.00 93.69 164 TYR A O 1
ATOM 1263 N N . ARG A 1 165 ? -15.465 10.243 4.860 1.00 90.50 165 ARG A N 1
ATOM 1264 C CA . ARG A 1 165 ? -16.867 9.884 4.592 1.00 90.50 165 ARG A CA 1
ATOM 1265 C C . ARG A 1 165 ? -17.369 8.794 5.534 1.00 90.50 165 ARG A C 1
ATOM 1267 O O . ARG A 1 165 ? -18.501 8.880 6.000 1.00 90.50 165 ARG A O 1
ATOM 1274 N N . LEU A 1 166 ? -16.524 7.816 5.865 1.00 86.44 166 LEU A N 1
ATOM 1275 C CA . LEU A 1 166 ? -16.852 6.794 6.860 1.00 86.44 166 LEU A CA 1
ATOM 1276 C C . LEU A 1 166 ? -17.166 7.401 8.225 1.00 86.44 166 LEU A C 1
ATOM 1278 O O . LEU A 1 166 ? -18.140 7.015 8.862 1.00 86.44 166 LEU A O 1
ATOM 1282 N N . LYS A 1 167 ? -16.361 8.371 8.661 1.00 88.56 167 LYS A N 1
ATOM 1283 C CA . LYS A 1 167 ? -16.579 9.088 9.919 1.00 88.56 167 LYS A CA 1
ATOM 1284 C C . LYS A 1 167 ? -17.814 9.995 9.862 1.00 88.56 167 LYS A C 1
ATOM 1286 O O . LYS A 1 167 ? -18.554 10.079 10.835 1.00 88.56 167 LYS A O 1
ATOM 1291 N N . ALA A 1 168 ? -18.003 10.712 8.756 1.00 86.31 168 ALA A N 1
ATOM 1292 C CA . ALA A 1 168 ? -19.066 11.701 8.587 1.00 86.31 168 ALA A CA 1
ATOM 1293 C C . ALA A 1 168 ? -20.445 11.068 8.333 1.00 86.31 168 ALA A C 1
ATOM 1295 O O . ALA A 1 168 ? -21.468 11.740 8.469 1.00 86.31 168 ALA A O 1
ATOM 1296 N N . SER A 1 169 ? -20.494 9.782 7.973 1.00 78.81 169 SER A N 1
ATOM 1297 C CA . SER A 1 169 ? -21.733 9.048 7.727 1.00 78.81 169 SER A CA 1
ATOM 1298 C C . SER A 1 169 ? -22.592 8.962 8.994 1.00 78.81 169 SER A C 1
ATOM 1300 O O . SER A 1 169 ? -22.471 8.046 9.804 1.00 78.81 169 SER A O 1
ATOM 1302 N N . ALA A 1 170 ? -23.536 9.898 9.136 1.00 54.47 170 ALA A N 1
ATOM 1303 C CA . ALA A 1 170 ? -24.452 9.998 10.279 1.00 54.47 170 ALA A CA 1
ATOM 1304 C C . ALA A 1 170 ? -25.325 8.746 10.498 1.00 54.47 170 ALA A C 1
ATOM 1306 O O . ALA A 1 170 ? -25.898 8.562 11.569 1.00 54.47 170 ALA A O 1
ATOM 1307 N N . ARG A 1 171 ? -25.438 7.872 9.487 1.00 62.88 171 ARG A N 1
ATOM 1308 C CA . ARG A 1 171 ? -26.184 6.608 9.576 1.00 62.88 171 ARG A CA 1
ATOM 1309 C C . ARG A 1 171 ? -25.412 5.503 10.294 1.00 62.88 171 ARG A C 1
ATOM 1311 O O . ARG A 1 171 ? -26.003 4.478 10.622 1.00 62.88 171 ARG A O 1
ATOM 1318 N N . GLN A 1 172 ? -24.107 5.668 10.493 1.00 62.78 172 GLN A N 1
ATOM 1319 C CA . GLN A 1 172 ? -23.224 4.623 10.989 1.00 62.78 172 GLN A CA 1
ATOM 1320 C C . GLN A 1 172 ? -22.353 5.194 12.101 1.00 62.78 172 GLN A C 1
ATOM 1322 O O . GLN A 1 172 ? -21.365 5.877 11.868 1.00 62.78 172 GLN A O 1
ATOM 1327 N N . THR A 1 173 ? -22.708 4.879 13.341 1.00 73.50 173 THR A N 1
ATOM 1328 C CA . THR A 1 173 ? -21.832 5.030 14.508 1.00 73.50 173 THR A CA 1
ATOM 1329 C C . THR A 1 173 ? -20.682 4.021 14.400 1.00 73.50 173 THR A C 1
ATOM 1331 O O . THR A 1 173 ? -20.702 2.962 15.033 1.00 73.50 173 THR A O 1
ATOM 1334 N N . LEU A 1 174 ? -19.734 4.311 13.511 1.00 86.38 174 LEU A N 1
ATOM 1335 C CA . LEU A 1 174 ? -18.524 3.539 13.271 1.00 86.38 174 LEU A CA 1
ATOM 1336 C C . LEU A 1 174 ? -17.351 4.225 13.967 1.00 86.38 174 LEU A C 1
ATOM 1338 O O . LEU A 1 174 ? -17.069 5.395 13.710 1.00 86.38 174 LEU A O 1
ATOM 1342 N N . ILE A 1 175 ? -16.636 3.479 14.803 1.00 89.94 175 ILE A N 1
ATOM 1343 C CA . ILE A 1 175 ? -15.367 3.930 15.370 1.00 89.94 175 ILE A CA 1
ATOM 1344 C C . ILE A 1 175 ? -14.224 3.420 14.495 1.00 89.94 175 ILE A C 1
ATOM 1346 O O . ILE A 1 175 ? -14.240 2.282 14.029 1.00 89.94 175 ILE A O 1
ATOM 1350 N N . GLN A 1 176 ? -13.235 4.273 14.248 1.00 93.06 176 GLN A N 1
ATOM 1351 C CA . GLN A 1 176 ? -12.073 3.939 13.434 1.00 93.06 176 GLN A CA 1
ATOM 1352 C C . GLN A 1 176 ? -10.809 4.054 14.281 1.00 93.06 176 GLN A C 1
ATOM 1354 O O . GLN A 1 176 ? -10.548 5.110 14.852 1.00 93.06 176 GLN A O 1
ATOM 1359 N N . TYR A 1 177 ? -10.026 2.980 14.319 1.00 94.81 177 TYR A N 1
ATOM 1360 C CA . TYR A 1 177 ? -8.722 2.912 14.968 1.00 94.81 177 TYR A CA 1
ATOM 1361 C C . TYR A 1 177 ? -7.635 2.821 13.906 1.00 94.81 177 TYR A C 1
ATOM 1363 O O . TYR A 1 177 ? -7.758 2.033 12.971 1.00 94.81 177 TYR A O 1
ATOM 1371 N N . MET A 1 178 ? -6.569 3.600 14.057 1.00 96.44 178 MET A N 1
ATOM 1372 C CA . MET A 1 178 ? -5.465 3.651 13.098 1.00 96.44 178 MET A CA 1
ATOM 1373 C C . MET A 1 178 ? -4.208 3.102 13.755 1.00 96.44 178 MET A C 1
ATOM 1375 O O . MET A 1 178 ? -3.745 3.667 14.739 1.00 96.44 178 MET A O 1
ATOM 1379 N N . PHE A 1 179 ? -3.661 2.016 13.225 1.00 96.69 179 PHE A N 1
ATOM 1380 C CA . PHE A 1 179 ? -2.483 1.344 13.757 1.00 96.69 179 PHE A CA 1
ATOM 1381 C C . PHE A 1 179 ? -1.307 1.442 12.801 1.00 96.69 179 PHE A C 1
ATOM 1383 O O . PHE A 1 179 ? -1.390 1.023 11.649 1.00 96.69 179 PHE A O 1
ATOM 1390 N N . PHE A 1 180 ? -0.195 1.946 13.316 1.00 96.50 180 PHE A N 1
ATOM 1391 C CA . PHE A 1 180 ? 1.078 2.017 12.620 1.00 96.50 180 PHE A CA 1
ATOM 1392 C C . PHE A 1 180 ? 2.011 0.914 13.103 1.00 96.50 180 PHE A C 1
ATOM 1394 O O . PHE A 1 180 ? 2.143 0.676 14.308 1.00 96.50 180 PHE A O 1
ATOM 1401 N N . GLU A 1 181 ? 2.681 0.248 12.166 1.00 94.44 181 GLU A N 1
ATOM 1402 C CA . GLU A 1 181 ? 3.794 -0.635 12.506 1.00 94.44 181 GLU A CA 1
ATOM 1403 C C . GLU A 1 181 ? 4.960 0.164 13.120 1.00 94.44 181 GLU A C 1
ATOM 1405 O O . GLU A 1 181 ? 5.151 1.333 12.758 1.00 94.44 181 GLU A O 1
ATOM 1410 N N . PRO A 1 182 ? 5.747 -0.423 14.044 1.00 89.62 182 PRO A N 1
ATOM 1411 C CA . PRO A 1 182 ? 6.752 0.321 14.811 1.00 89.62 182 PRO A CA 1
ATOM 1412 C C . PRO A 1 182 ? 7.833 0.986 13.946 1.00 89.62 182 PRO A C 1
ATOM 1414 O O . PRO A 1 182 ? 8.387 2.021 14.311 1.00 89.62 182 PRO A O 1
ATOM 1417 N N . ASP A 1 183 ? 8.115 0.423 12.775 1.00 89.00 183 ASP A N 1
ATOM 1418 C CA . ASP A 1 183 ? 9.124 0.874 11.820 1.00 89.00 183 ASP A CA 1
ATOM 1419 C C . ASP A 1 183 ? 8.611 1.920 10.812 1.00 89.00 183 ASP A C 1
ATOM 1421 O O . ASP A 1 183 ? 9.363 2.361 9.941 1.00 89.00 183 ASP A O 1
ATOM 1425 N N . CYS A 1 184 ? 7.367 2.400 10.948 1.00 89.81 184 CYS A N 1
ATOM 1426 C CA . CYS A 1 184 ? 6.839 3.472 10.095 1.00 89.81 184 CYS A CA 1
ATOM 1427 C C . CYS A 1 184 ? 7.579 4.810 10.285 1.00 89.81 184 CYS A C 1
ATOM 1429 O O . CYS A 1 184 ? 7.601 5.635 9.367 1.00 89.81 184 CYS A O 1
ATOM 1431 N N . GLY A 1 185 ? 8.172 5.048 11.463 1.00 91.44 185 GLY A N 1
ATOM 1432 C CA . GLY A 1 185 ? 9.020 6.211 11.742 1.00 91.44 185 GLY A CA 1
ATOM 1433 C C . GLY A 1 185 ? 8.405 7.555 11.294 1.00 91.44 185 GLY A C 1
ATOM 1434 O O . GLY A 1 185 ? 7.220 7.805 11.543 1.00 91.44 185 GLY A O 1
ATOM 1435 N N . PRO A 1 186 ? 9.168 8.426 10.599 1.00 93.25 186 PRO A N 1
ATOM 1436 C CA . PRO A 1 186 ? 8.665 9.715 10.111 1.00 93.25 186 PRO A CA 1
ATOM 1437 C C . PRO A 1 186 ? 7.474 9.617 9.143 1.00 93.25 186 PRO A C 1
ATOM 1439 O O . PRO A 1 186 ? 6.638 10.518 9.121 1.00 93.25 186 PRO A O 1
ATOM 1442 N N . LEU A 1 187 ? 7.363 8.531 8.365 1.00 93.88 187 LEU A N 1
ATOM 1443 C CA . LEU A 1 187 ? 6.236 8.319 7.445 1.00 93.88 187 LEU A CA 1
ATOM 1444 C C . LEU A 1 187 ? 4.932 8.137 8.225 1.00 93.88 187 LEU A C 1
ATOM 1446 O O . LEU A 1 187 ? 3.910 8.741 7.894 1.00 93.88 187 LEU A O 1
ATOM 1450 N N . GLY A 1 188 ? 4.999 7.343 9.299 1.00 94.81 188 GLY A N 1
ATOM 1451 C CA . GLY A 1 188 ? 3.892 7.155 10.231 1.00 94.81 188 GLY A CA 1
ATOM 1452 C C . GLY A 1 188 ? 3.467 8.469 10.885 1.00 94.81 188 GLY A C 1
ATOM 1453 O O . GLY A 1 188 ? 2.274 8.728 10.989 1.00 94.81 188 GLY A O 1
ATOM 1454 N N . MET A 1 189 ? 4.418 9.339 11.251 1.00 95.19 189 MET A N 1
ATOM 1455 C CA . MET A 1 189 ? 4.115 10.643 11.864 1.00 95.19 189 MET A CA 1
ATOM 1456 C C . MET A 1 189 ? 3.368 11.586 10.943 1.00 95.19 189 MET A C 1
ATOM 1458 O O . MET A 1 189 ? 2.370 12.179 11.356 1.00 95.19 189 MET A O 1
ATOM 1462 N N . VAL A 1 190 ? 3.810 11.706 9.693 1.00 95.56 190 VAL A N 1
ATOM 1463 C CA . VAL A 1 190 ? 3.104 12.538 8.717 1.00 95.56 190 VAL A CA 1
ATOM 1464 C C . VAL A 1 190 ? 1.694 11.997 8.489 1.00 95.56 190 VAL A C 1
ATOM 1466 O O . VAL A 1 190 ? 0.730 12.746 8.637 1.00 95.56 190 VAL A O 1
ATOM 1469 N N . MET A 1 191 ? 1.545 10.693 8.232 1.00 96.38 191 MET A N 1
ATOM 1470 C CA . MET A 1 191 ? 0.224 10.093 8.022 1.00 96.38 191 MET A CA 1
ATOM 1471 C C . MET A 1 191 ? -0.689 10.255 9.246 1.00 96.38 191 MET A C 1
ATOM 1473 O O . MET A 1 191 ? -1.853 10.620 9.105 1.00 96.38 191 MET A O 1
ATOM 1477 N N . ALA A 1 192 ? -0.170 10.048 10.456 1.00 96.81 192 ALA A N 1
ATOM 1478 C CA . ALA A 1 192 ? -0.926 10.222 11.688 1.00 96.81 192 ALA A CA 1
ATOM 1479 C C . ALA A 1 192 ? -1.424 11.666 11.872 1.00 96.81 192 ALA A C 1
ATOM 1481 O O . ALA A 1 192 ? -2.583 11.866 12.232 1.00 96.81 192 ALA A O 1
ATOM 1482 N N . ARG A 1 193 ? -0.598 12.675 11.557 1.00 96.56 193 ARG A N 1
ATOM 1483 C CA . ARG A 1 193 ? -1.018 14.088 11.569 1.00 96.56 193 ARG A CA 1
ATOM 1484 C C . ARG A 1 193 ? -2.136 14.356 10.560 1.00 96.56 193 ARG A C 1
ATOM 1486 O O . ARG A 1 193 ? -3.111 15.007 10.924 1.00 96.56 193 ARG A O 1
ATOM 1493 N N . LEU A 1 194 ? -2.045 13.815 9.342 1.00 97.06 194 LEU A N 1
ATOM 1494 C CA . LEU A 1 194 ? -3.105 13.948 8.330 1.00 97.06 194 LEU A CA 1
ATOM 1495 C C . LEU A 1 194 ? -4.422 13.306 8.809 1.00 97.06 194 LEU A C 1
ATOM 1497 O O . LEU A 1 194 ? -5.487 13.914 8.702 1.00 97.06 194 LEU A O 1
ATOM 1501 N N . LEU A 1 195 ? -4.355 12.111 9.404 1.00 96.81 195 LEU A N 1
ATOM 1502 C CA . LEU A 1 195 ? -5.520 11.407 9.955 1.00 96.81 195 LEU A CA 1
ATOM 1503 C C . LEU A 1 195 ? -6.165 12.176 11.118 1.00 96.81 195 LEU A C 1
ATOM 1505 O O . LEU A 1 195 ? -7.387 12.347 11.146 1.00 96.81 195 LEU A O 1
ATOM 1509 N N . VAL A 1 196 ? -5.367 12.707 12.049 1.00 96.75 196 VAL A N 1
ATOM 1510 C CA . VAL A 1 196 ? -5.889 13.541 13.144 1.00 96.75 196 VAL A CA 1
ATOM 1511 C C . VAL A 1 196 ? -6.430 14.874 12.623 1.00 96.75 196 VAL A C 1
ATOM 1513 O O . VAL A 1 196 ? -7.445 15.339 13.139 1.00 96.75 196 VAL A O 1
ATOM 1516 N N . GLY A 1 197 ? -5.848 15.450 11.566 1.00 96.19 197 GLY A N 1
ATOM 1517 C CA . GLY A 1 197 ? -6.362 16.648 10.885 1.00 96.19 197 GLY A CA 1
ATOM 1518 C C . GLY A 1 197 ? -7.711 16.426 10.194 1.00 96.19 197 GLY A C 1
ATOM 1519 O O . GLY A 1 197 ? -8.531 17.336 10.104 1.00 96.19 197 GLY A O 1
ATOM 1520 N N . LEU A 1 198 ? -8.002 15.182 9.806 1.00 95.62 198 LEU A N 1
ATOM 1521 C CA . LEU A 1 198 ? -9.326 14.706 9.377 1.00 95.62 198 LEU A CA 1
ATOM 1522 C C . LEU A 1 198 ? -10.292 14.471 10.564 1.00 95.62 198 LEU A C 1
ATOM 1524 O O . LEU A 1 198 ? -11.487 14.183 10.418 1.00 95.62 198 LEU A O 1
ATOM 1528 N N . GLY A 1 199 ? -9.761 14.574 11.781 1.00 94.56 199 GLY A N 1
ATOM 1529 C CA . GLY A 1 199 ? -10.417 14.348 13.057 1.00 94.56 199 GLY A CA 1
ATOM 1530 C C . GLY A 1 199 ? -10.579 12.872 13.428 1.00 94.56 199 GLY A C 1
ATOM 1531 O O . GLY A 1 199 ? -11.527 12.558 14.147 1.00 94.56 199 GLY A O 1
ATOM 1532 N N . LEU A 1 200 ? -9.719 11.982 12.931 1.00 94.19 200 LEU A N 1
ATOM 1533 C CA . LEU A 1 200 ? -9.617 10.583 13.359 1.00 94.19 200 LEU A CA 1
ATOM 1534 C C . LEU A 1 200 ? -8.572 10.511 14.475 1.00 94.19 200 LEU A C 1
ATOM 1536 O O . LEU A 1 200 ? -7.377 10.535 14.207 1.00 94.19 200 LEU A O 1
ATOM 1540 N N . ARG A 1 201 ? -9.028 10.531 15.732 1.00 91.00 201 ARG A N 1
ATOM 1541 C CA . ARG A 1 201 ? -8.159 10.781 16.898 1.00 91.00 201 ARG A CA 1
ATOM 1542 C C . ARG A 1 201 ? -7.536 9.525 17.500 1.00 91.00 201 ARG A C 1
ATOM 1544 O O . ARG A 1 201 ? -6.500 9.628 18.148 1.00 91.00 201 ARG A O 1
ATOM 1551 N N . ASP A 1 202 ? -8.132 8.360 17.278 1.00 93.19 202 ASP A N 1
ATOM 1552 C CA . ASP A 1 202 ? -7.646 7.091 17.816 1.00 93.19 202 ASP A CA 1
ATOM 1553 C C . ASP A 1 202 ? -6.513 6.508 16.960 1.00 93.19 202 ASP A C 1
ATOM 1555 O O . ASP A 1 202 ? -6.652 5.474 16.300 1.00 93.19 202 ASP A O 1
ATOM 1559 N N . VAL A 1 203 ? -5.377 7.205 16.971 1.00 95.56 203 VAL A N 1
ATOM 1560 C CA . VAL A 1 203 ? -4.153 6.795 16.285 1.00 95.56 203 VAL A CA 1
ATOM 1561 C C . VAL A 1 203 ? -3.180 6.144 17.261 1.00 95.56 203 VAL A C 1
ATOM 1563 O O . VAL A 1 203 ? -2.937 6.654 18.355 1.00 95.56 203 VAL A O 1
ATOM 1566 N N . ARG A 1 204 ? -2.622 5.000 16.868 1.00 95.06 204 ARG A N 1
ATOM 1567 C CA . ARG A 1 204 ? -1.819 4.116 17.709 1.00 95.06 204 ARG A CA 1
ATOM 1568 C C . ARG A 1 204 ? -0.616 3.556 16.967 1.00 95.06 204 ARG A C 1
ATOM 1570 O O . ARG A 1 204 ? -0.637 3.411 15.747 1.00 95.06 204 ARG A O 1
ATOM 1577 N N . THR A 1 205 ? 0.388 3.157 17.730 1.00 94.81 205 THR A N 1
ATOM 1578 C CA . THR A 1 205 ? 1.506 2.341 17.248 1.00 94.81 205 THR A CA 1
ATOM 1579 C C . THR A 1 205 ? 1.428 0.964 17.881 1.00 94.81 205 THR A C 1
ATOM 1581 O O . THR A 1 205 ? 1.056 0.824 19.051 1.00 94.81 205 THR A O 1
ATOM 1584 N N . LEU A 1 206 ? 1.752 -0.063 17.100 1.00 92.94 206 LEU A N 1
ATOM 1585 C CA . LEU A 1 206 ? 1.905 -1.413 17.626 1.00 92.94 206 LEU A CA 1
ATOM 1586 C C . LEU A 1 206 ? 3.021 -1.454 18.663 1.00 92.94 206 LEU A C 1
ATOM 1588 O O . LEU A 1 206 ? 3.978 -0.687 18.610 1.00 92.94 206 LEU A O 1
ATOM 1592 N N . ASP A 1 207 ? 2.883 -2.367 19.608 1.00 90.56 207 ASP A N 1
ATOM 1593 C CA . ASP A 1 207 ? 3.915 -2.604 20.601 1.00 90.56 207 ASP A CA 1
ATOM 1594 C C . ASP A 1 207 ? 5.177 -3.164 19.914 1.00 90.56 207 ASP A C 1
ATOM 1596 O O . ASP A 1 207 ? 5.092 -4.229 19.289 1.00 90.56 207 ASP A O 1
ATOM 1600 N N . PRO A 1 208 ? 6.321 -2.456 19.971 1.00 89.06 208 PRO A N 1
ATOM 1601 C CA . PRO A 1 208 ? 7.561 -2.918 19.354 1.00 89.06 208 PRO A CA 1
ATOM 1602 C C . PRO A 1 208 ? 8.094 -4.202 19.995 1.00 89.06 208 PRO A C 1
ATOM 1604 O O . PRO A 1 208 ? 8.809 -4.947 19.328 1.00 89.06 208 PRO A O 1
ATOM 1607 N N . ASP A 1 209 ? 7.719 -4.477 21.246 1.00 89.06 209 ASP A N 1
ATOM 1608 C CA . ASP A 1 209 ? 8.177 -5.647 21.991 1.00 89.06 209 ASP A CA 1
ATOM 1609 C C . ASP A 1 209 ? 7.303 -6.886 21.728 1.00 89.06 209 ASP A C 1
ATOM 1611 O O . ASP A 1 209 ? 7.552 -7.956 22.287 1.00 89.06 209 ASP A O 1
ATOM 1615 N N . ASP A 1 210 ? 6.291 -6.786 20.851 1.00 88.62 210 ASP A N 1
ATOM 1616 C CA . ASP A 1 210 ? 5.522 -7.954 20.424 1.00 88.62 210 ASP A CA 1
ATOM 1617 C C . ASP A 1 210 ? 6.068 -8.620 19.174 1.00 88.62 210 ASP A C 1
ATOM 1619 O O . ASP A 1 210 ? 5.860 -8.113 18.063 1.00 88.62 210 ASP A O 1
ATOM 1623 N N . PRO A 1 211 ? 6.619 -9.831 19.295 1.00 86.75 211 PRO A N 1
ATOM 1624 C CA . PRO A 1 211 ? 6.973 -10.598 18.113 1.00 86.75 211 PRO A CA 1
ATOM 1625 C C . PRO A 1 211 ? 5.739 -10.959 17.273 1.00 86.75 211 PRO A C 1
ATOM 1627 O O . PRO A 1 211 ? 5.849 -11.080 16.056 1.00 86.75 211 PRO A O 1
ATOM 1630 N N . GLU A 1 212 ? 4.558 -11.098 17.889 1.00 88.94 212 GLU A N 1
ATOM 1631 C CA . GLU A 1 212 ? 3.329 -11.491 17.187 1.00 88.94 212 GLU A CA 1
ATOM 1632 C C . GLU A 1 212 ? 2.539 -10.313 16.616 1.00 88.94 212 GLU A C 1
ATOM 1634 O O . GLU A 1 212 ? 1.530 -10.529 15.944 1.00 88.94 212 GLU A O 1
ATOM 1639 N N . ARG A 1 213 ? 2.975 -9.070 16.863 1.00 91.44 213 ARG A N 1
ATOM 1640 C CA . ARG A 1 213 ? 2.374 -7.855 16.288 1.00 91.44 213 ARG A CA 1
ATOM 1641 C C . ARG A 1 213 ? 0.848 -7.816 16.450 1.00 91.44 213 ARG A C 1
ATOM 1643 O O . ARG A 1 213 ? 0.108 -7.508 15.514 1.00 91.44 213 ARG A O 1
ATOM 1650 N N . ARG A 1 214 ? 0.360 -8.169 17.637 1.00 92.56 214 ARG A N 1
ATOM 1651 C CA . ARG A 1 214 ? -1.070 -8.210 17.957 1.00 92.56 214 ARG A CA 1
ATOM 1652 C C . ARG A 1 214 ? -1.669 -6.806 17.942 1.00 92.56 214 ARG A C 1
ATOM 1654 O O . ARG A 1 214 ? -1.066 -5.876 18.479 1.00 92.56 214 ARG A O 1
ATOM 1661 N N . VAL A 1 215 ? -2.853 -6.667 17.344 1.00 93.25 215 VAL A N 1
ATOM 1662 C CA . VAL A 1 215 ? -3.646 -5.420 17.297 1.00 93.25 215 VAL A CA 1
ATOM 1663 C C . VAL A 1 215 ? -4.791 -5.427 18.306 1.00 93.25 215 VAL A C 1
ATOM 1665 O O . VAL A 1 215 ? -5.221 -4.370 18.768 1.00 93.25 215 VAL A O 1
ATOM 1668 N N . LEU A 1 216 ? -5.301 -6.612 18.649 1.00 92.94 216 LEU A N 1
ATOM 1669 C CA . LEU A 1 216 ? -6.400 -6.776 19.593 1.00 92.94 216 LEU A CA 1
ATOM 1670 C C . LEU A 1 216 ? -6.460 -8.193 20.169 1.00 92.94 216 LEU A C 1
ATOM 1672 O O . LEU A 1 216 ? -5.899 -9.141 19.613 1.00 92.94 216 LEU A O 1
ATOM 1676 N N . PHE A 1 217 ? -7.220 -8.316 21.250 1.00 92.12 217 PHE A N 1
ATOM 1677 C CA . PHE A 1 217 ? -7.659 -9.578 21.829 1.00 92.12 217 PHE A CA 1
ATOM 1678 C C . PHE A 1 217 ? -9.187 -9.627 21.885 1.00 92.12 217 PHE A C 1
ATOM 1680 O O . PHE A 1 217 ? -9.805 -8.639 22.278 1.00 92.12 217 PHE A O 1
ATOM 1687 N N . GLU A 1 218 ? -9.784 -10.769 21.549 1.00 92.88 218 GLU A N 1
ATOM 1688 C CA . GLU A 1 218 ? -11.192 -11.067 21.829 1.00 92.88 218 GLU A CA 1
ATOM 1689 C C . GLU A 1 218 ? -11.283 -12.132 22.924 1.00 92.88 218 GLU A C 1
ATOM 1691 O O . GLU A 1 218 ? -10.705 -13.214 22.820 1.00 92.88 218 GLU A O 1
ATOM 1696 N N . VAL A 1 219 ? -12.020 -11.829 23.988 1.00 93.12 219 VAL A N 1
ATOM 1697 C CA . VAL A 1 219 ? -12.379 -12.775 25.042 1.00 93.12 219 VAL A CA 1
ATOM 1698 C C . VAL A 1 219 ? -13.828 -13.184 24.834 1.00 93.12 219 VAL A C 1
ATOM 1700 O O . VAL A 1 219 ? -14.745 -12.385 25.017 1.00 93.12 219 VAL A O 1
ATOM 1703 N N . HIS A 1 220 ? -14.028 -14.445 24.470 1.00 92.88 220 HIS A N 1
ATOM 1704 C CA . HIS A 1 220 ? -15.341 -15.072 24.406 1.00 92.88 220 HIS A CA 1
ATOM 1705 C C . HIS A 1 220 ? -15.643 -15.675 25.771 1.00 92.88 220 HIS A C 1
ATOM 1707 O O . HIS A 1 220 ? -14.882 -16.510 26.273 1.00 92.88 220 HIS A O 1
ATOM 1713 N N . ARG A 1 221 ? -16.740 -15.234 26.377 1.00 91.25 221 ARG A N 1
ATOM 1714 C CA . ARG A 1 221 ? -17.184 -15.672 27.699 1.00 91.25 221 ARG A CA 1
ATOM 1715 C C . ARG A 1 221 ? -18.185 -16.832 27.590 1.00 91.25 221 ARG A C 1
ATOM 1717 O O . ARG A 1 221 ? -18.864 -16.956 26.570 1.00 91.25 221 ARG A O 1
ATOM 1724 N N . PRO A 1 222 ? -18.342 -17.646 28.653 1.00 92.50 222 PRO A N 1
ATOM 1725 C CA . PRO A 1 222 ? -19.334 -18.726 28.691 1.00 92.50 222 PRO A CA 1
ATOM 1726 C C . PRO A 1 222 ? -20.784 -18.263 28.494 1.00 92.50 222 PRO A C 1
ATOM 1728 O O . PRO A 1 222 ? -21.622 -19.046 28.060 1.00 92.50 222 PRO A O 1
ATOM 1731 N N . ASP A 1 223 ? -21.085 -17.003 28.822 1.00 90.81 223 ASP A N 1
ATOM 1732 C CA . ASP A 1 223 ? -22.411 -16.393 28.661 1.00 90.81 223 ASP A CA 1
ATOM 1733 C C . ASP A 1 223 ? -22.704 -15.926 27.219 1.00 90.81 223 ASP A C 1
ATOM 1735 O O . ASP A 1 223 ? -23.766 -15.366 26.954 1.00 90.81 223 ASP A O 1
ATOM 1739 N N . GLY A 1 224 ? -21.774 -16.160 26.286 1.00 88.50 224 GLY A N 1
ATOM 1740 C CA . GLY A 1 224 ? -21.879 -15.757 24.884 1.00 88.50 224 GLY A CA 1
ATOM 1741 C C . GLY A 1 224 ? -21.408 -14.328 24.599 1.00 88.50 224 GLY A C 1
ATOM 1742 O O . GLY A 1 224 ? -21.415 -13.911 23.441 1.00 88.50 224 GLY A O 1
ATOM 1743 N N . THR A 1 225 ? -20.970 -13.573 25.611 1.00 88.69 225 THR A N 1
ATOM 1744 C CA . THR A 1 225 ? -20.433 -12.221 25.417 1.00 88.69 225 THR A CA 1
ATOM 1745 C C . THR A 1 225 ? -19.046 -12.281 24.783 1.00 88.69 225 THR A C 1
ATOM 1747 O O . THR A 1 225 ? -18.173 -13.018 25.247 1.00 88.69 225 THR A O 1
ATOM 1750 N N . VAL A 1 226 ? -18.814 -11.445 23.769 1.00 90.19 226 VAL A N 1
ATOM 1751 C CA . VAL A 1 226 ? -17.480 -11.197 23.208 1.00 90.19 226 VAL A CA 1
ATOM 1752 C C . VAL A 1 226 ? -17.004 -9.825 23.660 1.00 90.19 226 VAL A C 1
ATOM 1754 O O . VAL A 1 226 ? -17.679 -8.818 23.441 1.00 90.19 226 VAL A O 1
ATOM 1757 N N . ILE A 1 227 ? -15.846 -9.797 24.311 1.00 91.56 227 ILE A N 1
ATOM 1758 C CA . ILE A 1 227 ? -15.216 -8.580 24.812 1.00 91.56 227 ILE A CA 1
ATOM 1759 C C . ILE A 1 227 ? -13.913 -8.362 24.058 1.00 91.56 227 ILE A C 1
ATOM 1761 O O . ILE A 1 227 ? -13.051 -9.237 24.055 1.00 91.56 227 ILE A O 1
ATOM 1765 N N . ALA A 1 228 ? -13.753 -7.191 23.450 1.00 91.44 228 ALA A N 1
ATOM 1766 C CA . ALA A 1 228 ? -12.552 -6.844 22.708 1.00 91.44 228 ALA A CA 1
ATOM 1767 C C . ALA A 1 228 ? -11.671 -5.849 23.476 1.00 91.44 228 ALA A C 1
ATOM 1769 O O . ALA A 1 228 ? -12.156 -4.860 24.029 1.00 91.44 228 ALA A O 1
ATOM 1770 N N . GLY A 1 229 ? -10.362 -6.090 23.470 1.00 90.81 229 GLY A N 1
ATOM 1771 C CA . GLY A 1 229 ? -9.343 -5.182 23.988 1.00 90.81 229 GLY A CA 1
ATOM 1772 C C . GLY A 1 229 ? -8.356 -4.807 22.889 1.00 90.81 229 GLY A C 1
ATOM 1773 O O . GLY A 1 229 ? -7.735 -5.686 22.294 1.00 90.81 229 GLY A O 1
ATOM 1774 N N . LEU A 1 230 ? -8.204 -3.511 22.612 1.00 91.19 230 LEU A N 1
ATOM 1775 C CA . LEU A 1 230 ? -7.195 -3.025 21.667 1.00 91.19 230 LEU A CA 1
ATOM 1776 C C . LEU A 1 230 ? -5.809 -3.112 22.280 1.00 91.19 230 LEU A C 1
ATOM 1778 O O . LEU A 1 230 ? -5.620 -2.819 23.460 1.00 91.19 230 LEU A O 1
ATOM 1782 N N . ARG A 1 231 ? -4.825 -3.419 21.444 1.00 89.88 231 ARG A N 1
ATOM 1783 C CA . ARG A 1 231 ? -3.446 -3.559 21.871 1.00 89.88 231 ARG A CA 1
ATOM 1784 C C . ARG A 1 231 ? -2.550 -2.630 21.072 1.00 89.88 231 ARG A C 1
ATOM 1786 O O . ARG A 1 231 ? -2.659 -2.583 19.861 1.00 89.88 231 ARG A O 1
ATOM 1793 N N . GLY A 1 232 ? -1.652 -1.927 21.756 1.00 88.75 232 GLY A N 1
ATOM 1794 C CA . GLY A 1 232 ? -0.758 -0.912 21.194 1.00 88.75 232 GLY A CA 1
ATOM 1795 C C . GLY A 1 232 ? -0.993 0.443 21.855 1.00 88.75 232 GLY A C 1
ATOM 1796 O O . GLY A 1 232 ? -1.998 0.647 22.542 1.00 88.75 232 GLY A O 1
ATOM 1797 N N . PHE A 1 233 ? -0.070 1.372 21.657 1.00 90.12 233 PHE A N 1
ATOM 1798 C CA . PHE A 1 233 ? -0.005 2.609 22.430 1.00 90.12 233 PHE A CA 1
ATOM 1799 C C . PHE A 1 233 ? -0.567 3.789 21.639 1.00 90.12 233 PHE A C 1
ATOM 1801 O O . PHE A 1 233 ? -0.311 3.869 20.436 1.00 90.12 233 PHE A O 1
ATOM 1808 N N . PRO A 1 234 ? -1.298 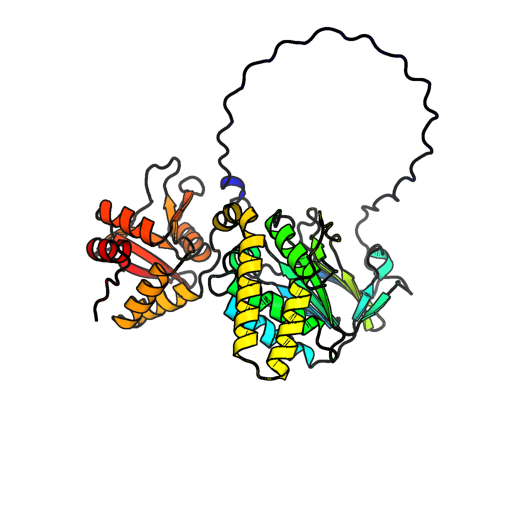4.723 22.278 1.00 92.00 234 PRO A N 1
ATOM 1809 C CA . PRO A 1 234 ? -1.663 5.985 21.649 1.00 92.00 234 PRO A CA 1
ATOM 1810 C C . PRO A 1 234 ? -0.428 6.695 21.097 1.00 92.00 234 PRO A C 1
ATOM 1812 O O . PRO A 1 234 ? 0.583 6.850 21.788 1.00 92.00 234 PRO A O 1
ATOM 1815 N N . LEU A 1 235 ? -0.514 7.122 19.843 1.00 92.50 235 LEU A N 1
ATOM 1816 C CA . LEU A 1 235 ? 0.597 7.757 19.160 1.00 92.50 235 LEU A CA 1
ATOM 1817 C C . LEU A 1 235 ? 0.667 9.230 19.546 1.00 92.50 235 LEU A C 1
ATOM 1819 O O . LEU A 1 235 ? -0.241 10.009 19.255 1.00 92.50 235 LEU A O 1
ATOM 1823 N N . LYS A 1 236 ? 1.749 9.613 20.226 1.00 91.06 236 LYS A N 1
ATOM 1824 C CA . LYS A 1 236 ? 1.984 11.002 20.622 1.00 91.06 236 LYS A CA 1
ATOM 1825 C C . LYS A 1 236 ? 2.415 11.796 19.397 1.00 91.06 236 LYS A C 1
ATOM 1827 O O . LYS A 1 236 ? 3.487 11.555 18.852 1.00 91.06 236 LYS A O 1
ATOM 1832 N N . LEU A 1 237 ? 1.568 12.726 18.971 1.00 91.81 237 LEU A N 1
ATOM 1833 C CA . LEU A 1 237 ? 1.887 13.631 17.876 1.00 91.81 237 LEU A CA 1
ATOM 1834 C C . LEU A 1 237 ? 2.652 14.841 18.398 1.00 91.81 237 LEU A C 1
ATOM 1836 O O . LEU A 1 237 ? 2.269 15.448 19.397 1.00 91.81 237 LEU A O 1
ATOM 1840 N N . GLU A 1 238 ? 3.714 15.198 17.688 1.00 87.12 238 GLU A N 1
ATOM 1841 C CA . GLU A 1 238 ? 4.458 16.428 17.922 1.00 87.12 238 GLU A CA 1
ATOM 1842 C C . GLU A 1 238 ? 3.900 17.561 17.049 1.00 87.12 238 GLU A C 1
ATOM 1844 O O . GLU A 1 238 ? 3.595 17.374 15.868 1.00 87.12 238 GLU A O 1
ATOM 1849 N N . GLY A 1 239 ? 3.795 18.756 17.635 1.00 84.94 239 GLY A N 1
ATOM 1850 C CA . GLY A 1 239 ? 3.362 19.967 16.940 1.00 84.94 239 GLY A CA 1
ATOM 1851 C C . GLY A 1 239 ? 1.846 20.127 16.793 1.00 84.94 239 GLY A C 1
ATOM 1852 O O . GLY A 1 239 ? 1.044 19.310 17.246 1.00 84.94 239 GLY A O 1
ATOM 1853 N N . ALA A 1 240 ? 1.449 21.238 16.170 1.00 86.44 240 ALA A N 1
ATOM 1854 C CA . ALA A 1 240 ? 0.049 21.522 15.888 1.00 86.44 240 ALA A CA 1
ATOM 1855 C C . ALA A 1 240 ? -0.470 20.640 14.739 1.00 86.44 240 ALA A C 1
ATOM 1857 O O . ALA A 1 240 ? 0.222 20.398 13.740 1.00 86.44 240 ALA A O 1
ATOM 1858 N N . VAL A 1 241 ? -1.712 20.180 14.886 1.00 91.56 241 VAL A N 1
ATOM 1859 C CA . VAL A 1 241 ? -2.449 19.482 13.832 1.00 91.56 241 VAL A CA 1
ATOM 1860 C C . VAL A 1 241 ? -3.417 20.468 13.194 1.00 91.56 241 VAL A C 1
ATOM 1862 O O . VAL A 1 241 ? -4.282 21.023 13.870 1.00 91.56 241 VAL A O 1
ATOM 1865 N N . GLU A 1 242 ? -3.254 20.694 11.895 1.00 92.12 242 GLU A N 1
ATOM 1866 C CA . GLU A 1 242 ? -4.130 21.568 11.122 1.00 92.12 242 GLU A CA 1
ATOM 1867 C C . GLU A 1 242 ? -5.432 20.853 10.748 1.00 92.12 242 GLU A C 1
ATOM 1869 O O . GLU A 1 242 ? -5.444 19.673 10.403 1.00 92.12 242 GLU A O 1
ATOM 1874 N N . ASP A 1 243 ? -6.540 21.590 10.760 1.00 94.94 243 ASP A N 1
ATOM 1875 C CA . ASP A 1 243 ? -7.877 21.092 10.419 1.00 94.94 243 ASP A CA 1
ATOM 1876 C C . ASP A 1 243 ? -8.226 21.247 8.925 1.00 94.94 243 ASP A C 1
ATOM 1878 O O . ASP A 1 243 ? -9.378 21.058 8.528 1.00 94.94 243 ASP A O 1
ATOM 1882 N N . PHE A 1 244 ? -7.251 21.625 8.088 1.00 97.50 244 PHE A N 1
ATOM 1883 C CA . PHE A 1 244 ? -7.458 21.914 6.667 1.00 97.50 244 PHE A CA 1
ATOM 1884 C C . PHE A 1 244 ? -8.164 20.758 5.947 1.00 97.50 244 PHE A C 1
ATOM 1886 O O . PHE A 1 244 ? -9.147 20.979 5.240 1.00 97.50 244 PHE A O 1
ATOM 1893 N N . LEU A 1 245 ? -7.709 19.521 6.178 1.00 97.44 245 LEU A N 1
ATOM 1894 C CA . LEU A 1 245 ? -8.286 18.328 5.561 1.00 97.44 245 LEU A CA 1
ATOM 1895 C C . LEU A 1 245 ? -9.749 18.109 5.958 1.00 97.44 245 LEU A C 1
ATOM 1897 O O . LEU A 1 245 ? -10.555 17.702 5.123 1.00 97.44 245 LEU A O 1
ATOM 1901 N N . LEU A 1 246 ? -10.116 18.392 7.208 1.00 97.44 246 LEU A N 1
ATOM 1902 C CA . LEU A 1 246 ? -11.509 18.326 7.636 1.00 97.44 246 LEU A CA 1
ATOM 1903 C C . LEU A 1 246 ? -12.346 19.394 6.922 1.00 97.44 246 LEU A C 1
ATOM 1905 O O . LEU A 1 246 ? -13.387 19.070 6.354 1.00 97.44 246 LEU A O 1
ATOM 1909 N N . ARG A 1 247 ? -11.875 20.648 6.899 1.00 98.12 247 ARG A N 1
ATOM 1910 C CA . ARG A 1 247 ? -12.586 21.762 6.250 1.00 98.12 247 ARG A CA 1
ATOM 1911 C C . ARG A 1 247 ? -12.794 21.528 4.755 1.00 98.12 247 ARG A C 1
ATOM 1913 O O . ARG A 1 247 ? -13.926 21.621 4.284 1.00 98.12 247 ARG A O 1
ATOM 1920 N N . VAL A 1 248 ? -11.745 21.146 4.022 1.00 98.19 248 VAL A N 1
ATOM 1921 C CA . VAL A 1 248 ? -11.841 20.905 2.573 1.00 98.19 248 VAL A CA 1
ATOM 1922 C C . VAL A 1 248 ? -12.803 19.755 2.262 1.00 98.19 248 VAL A C 1
ATOM 1924 O O . VAL A 1 248 ? -13.560 19.833 1.300 1.00 98.19 248 VAL A O 1
ATOM 1927 N N . ASN A 1 249 ? -12.843 18.709 3.093 1.00 98.00 249 ASN A N 1
ATOM 1928 C CA . ASN A 1 249 ? -13.757 17.584 2.899 1.00 98.00 249 ASN A CA 1
ATOM 1929 C C . ASN A 1 249 ? -15.225 17.940 3.178 1.00 98.00 249 ASN A C 1
ATOM 1931 O O . ASN A 1 249 ? -16.104 17.485 2.444 1.00 98.00 249 ASN A O 1
ATOM 1935 N N . VAL A 1 250 ? -15.490 18.797 4.166 1.00 97.50 250 VAL A N 1
ATOM 1936 C CA . VAL A 1 250 ? -16.831 19.360 4.397 1.00 97.50 250 VAL A CA 1
ATOM 1937 C C . VAL A 1 250 ? -17.273 20.205 3.198 1.00 97.50 250 VAL A C 1
ATOM 1939 O O . VAL A 1 250 ? -18.398 20.064 2.720 1.00 97.50 250 VAL A O 1
ATOM 1942 N N . GLU A 1 251 ? -16.392 21.050 2.659 1.00 98.25 251 GLU A N 1
ATOM 1943 C CA . GLU A 1 251 ? -16.702 21.848 1.467 1.00 98.25 251 GLU A CA 1
ATOM 1944 C C . GLU A 1 251 ? -16.936 20.981 0.220 1.00 98.25 251 GLU A C 1
ATOM 1946 O O . GLU A 1 251 ? -17.812 21.295 -0.591 1.00 98.25 251 GLU A O 1
ATOM 1951 N N . LYS A 1 252 ? -16.204 19.869 0.077 1.00 98.25 252 LYS A N 1
ATOM 1952 C CA . LYS A 1 252 ? -16.418 18.892 -1.001 1.00 98.25 252 LYS A CA 1
ATOM 1953 C C . LYS A 1 252 ? -17.793 18.239 -0.911 1.00 98.25 252 LYS A C 1
ATOM 1955 O O . LYS A 1 252 ? -18.475 18.176 -1.928 1.00 98.25 252 LYS A O 1
ATOM 1960 N N . ASP A 1 253 ? -18.235 17.829 0.281 1.00 97.62 253 ASP A N 1
ATOM 1961 C CA . ASP A 1 253 ? -19.595 17.294 0.475 1.00 97.62 253 ASP A CA 1
ATOM 1962 C C . ASP A 1 253 ? -20.660 18.313 0.048 1.00 97.62 253 ASP A C 1
ATOM 1964 O O . ASP A 1 253 ? -21.625 17.972 -0.632 1.00 97.62 253 ASP A O 1
ATOM 1968 N N . GLN A 1 254 ? -20.472 19.587 0.406 1.00 97.81 254 GLN A N 1
ATOM 1969 C CA . GLN A 1 254 ? -21.391 20.661 0.027 1.00 97.81 254 GLN A CA 1
ATOM 1970 C C . GLN A 1 254 ? -21.386 20.941 -1.481 1.00 97.81 254 GLN A C 1
ATOM 1972 O O . GLN A 1 254 ? -22.419 21.308 -2.041 1.00 97.81 254 GLN A O 1
ATOM 1977 N N . ALA A 1 255 ? -20.233 20.841 -2.146 1.00 97.94 255 ALA A N 1
ATOM 1978 C CA . ALA A 1 255 ? -20.133 20.986 -3.598 1.00 97.94 255 ALA A CA 1
ATOM 1979 C C . ALA A 1 255 ? -20.812 19.810 -4.319 1.00 97.94 255 ALA A C 1
ATOM 1981 O O . ALA A 1 255 ? -21.611 20.032 -5.227 1.00 97.94 255 ALA A O 1
ATOM 1982 N N . GLU A 1 256 ? -20.573 18.578 -3.862 1.00 97.00 256 GLU A N 1
ATOM 1983 C CA . GLU A 1 256 ? -21.211 17.362 -4.380 1.00 97.00 256 GLU A CA 1
ATOM 1984 C C . GLU A 1 256 ? -22.735 17.401 -4.220 1.00 97.00 256 GLU A C 1
ATOM 1986 O O . GLU A 1 256 ? -23.455 17.170 -5.189 1.00 97.00 256 GLU A O 1
ATOM 1991 N N . ALA A 1 257 ? -23.238 17.774 -3.039 1.00 96.88 257 ALA A N 1
ATOM 1992 C CA . ALA A 1 257 ? -24.674 17.898 -2.779 1.00 96.88 257 ALA A CA 1
ATOM 1993 C C . ALA A 1 257 ? -25.363 18.955 -3.665 1.00 96.88 257 ALA A C 1
ATOM 1995 O O . ALA A 1 257 ? -26.559 18.851 -3.932 1.00 96.88 257 ALA A O 1
ATOM 1996 N N . ARG A 1 258 ? -24.613 19.962 -4.136 1.00 98.00 258 ARG A N 1
ATOM 1997 C CA . ARG A 1 258 ? -25.082 21.001 -5.069 1.00 98.00 258 ARG A CA 1
ATOM 1998 C C . ARG A 1 258 ? -24.860 20.652 -6.545 1.00 98.00 258 ARG A C 1
ATOM 2000 O O . ARG A 1 258 ? -25.309 21.405 -7.402 1.00 98.00 258 ARG A O 1
ATOM 2007 N N . GLY A 1 259 ? -24.163 19.554 -6.854 1.00 97.88 259 GLY A N 1
ATOM 2008 C CA . GLY A 1 259 ? -23.765 19.205 -8.221 1.00 97.88 259 GLY A CA 1
ATOM 2009 C C . GLY A 1 259 ? -22.715 20.145 -8.837 1.00 97.88 259 GLY A C 1
ATOM 2010 O O . GLY A 1 259 ? -22.593 20.210 -10.059 1.00 97.88 259 GLY A O 1
ATOM 2011 N N . ASP A 1 260 ? -21.952 20.882 -8.022 1.00 98.38 260 ASP A N 1
ATOM 2012 C CA . ASP A 1 260 ? -20.959 21.867 -8.476 1.00 98.38 260 ASP A CA 1
ATOM 2013 C C . ASP A 1 260 ? -19.614 21.197 -8.819 1.00 98.38 260 ASP A C 1
ATOM 2015 O O . ASP A 1 260 ? -18.650 21.197 -8.045 1.00 98.38 260 ASP A O 1
ATOM 2019 N N . ALA A 1 261 ? -19.555 20.582 -10.004 1.00 98.06 261 ALA A N 1
ATOM 2020 C CA . ALA A 1 261 ? -18.359 19.891 -10.488 1.00 98.06 261 ALA A CA 1
ATOM 2021 C C . ALA A 1 261 ? -17.113 20.801 -10.633 1.00 98.06 261 ALA A C 1
ATOM 2023 O O . ALA A 1 261 ? -16.014 20.347 -10.296 1.00 98.06 261 ALA A O 1
ATOM 2024 N N . PRO A 1 262 ? -17.212 22.063 -11.110 1.00 98.44 262 PRO A N 1
ATOM 2025 C CA . PRO A 1 262 ? -16.075 22.983 -11.121 1.00 98.44 262 PRO A CA 1
ATOM 2026 C C . PRO A 1 262 ? -15.488 23.237 -9.729 1.00 98.44 262 PRO A C 1
ATOM 2028 O O . PRO A 1 262 ? -14.269 23.132 -9.566 1.00 98.44 262 PRO A O 1
ATOM 2031 N N . ARG A 1 263 ? -16.327 23.511 -8.718 1.00 98.25 263 ARG A N 1
ATOM 2032 C CA . ARG A 1 263 ? -15.856 23.715 -7.341 1.00 98.25 263 ARG A CA 1
ATOM 2033 C C . ARG A 1 263 ? -15.223 22.455 -6.767 1.00 98.25 263 ARG A C 1
ATOM 2035 O O . ARG A 1 263 ? -14.182 22.551 -6.120 1.00 98.25 263 ARG A O 1
ATOM 2042 N N . LEU A 1 264 ? -15.804 21.285 -7.030 1.00 98.19 264 LEU A N 1
ATOM 2043 C CA . LEU A 1 264 ? -15.245 20.011 -6.579 1.00 98.19 264 LEU A CA 1
ATOM 2044 C C . LEU A 1 264 ? -13.821 19.798 -7.117 1.00 98.19 264 LEU A C 1
ATOM 2046 O O . LEU A 1 264 ? -12.911 19.535 -6.333 1.00 98.19 264 LEU A O 1
ATOM 2050 N N . ARG A 1 265 ? -13.595 20.016 -8.421 1.00 98.00 265 ARG A N 1
ATOM 2051 C CA . ARG A 1 265 ? -12.251 19.924 -9.025 1.00 98.00 265 ARG A CA 1
ATOM 2052 C C . ARG A 1 265 ? -11.261 20.919 -8.418 1.00 98.00 265 ARG A C 1
ATOM 2054 O O . ARG A 1 265 ? -10.104 20.570 -8.199 1.00 98.00 265 ARG A O 1
ATOM 2061 N N . GLN A 1 266 ? -11.706 22.142 -8.123 1.00 98.44 266 GLN A N 1
ATOM 2062 C CA . GLN A 1 266 ? -10.867 23.143 -7.461 1.00 98.44 266 GLN A CA 1
ATOM 2063 C C . GLN A 1 266 ? -10.446 22.685 -6.057 1.00 98.44 266 GLN A C 1
ATOM 2065 O O . GLN A 1 266 ? -9.268 22.760 -5.719 1.00 98.44 266 GLN A O 1
ATOM 2070 N N . LEU A 1 267 ? -11.390 22.189 -5.252 1.00 98.56 267 LEU A N 1
ATOM 2071 C CA . LEU A 1 267 ? -11.124 21.682 -3.902 1.00 98.56 267 LEU A CA 1
ATOM 2072 C C . LEU A 1 267 ? -10.212 20.451 -3.922 1.00 98.56 267 LEU A C 1
ATOM 2074 O O . LEU A 1 267 ? -9.350 20.292 -3.060 1.00 98.56 267 LEU A O 1
ATOM 2078 N N . GLU A 1 268 ? -10.381 19.572 -4.909 1.00 97.62 268 GLU A N 1
ATOM 2079 C CA . GLU A 1 268 ? -9.476 18.446 -5.121 1.00 97.62 268 GLU A CA 1
ATOM 2080 C C . GLU A 1 268 ? -8.053 18.891 -5.434 1.00 97.62 268 GLU A C 1
ATOM 2082 O O . GLU A 1 268 ? -7.117 18.334 -4.863 1.00 97.62 268 GLU A O 1
ATOM 2087 N N . GLN A 1 269 ? -7.881 19.894 -6.294 1.00 98.06 269 GLN A N 1
ATOM 2088 C CA . GLN A 1 269 ? -6.555 20.418 -6.594 1.00 98.06 269 GLN A CA 1
ATOM 2089 C C . GLN A 1 269 ? -5.922 21.093 -5.372 1.00 98.06 269 GLN A C 1
ATOM 2091 O O . GLN A 1 269 ? -4.774 20.806 -5.057 1.00 98.06 269 GLN A O 1
ATOM 2096 N N . GLN A 1 270 ? -6.684 21.900 -4.626 1.00 98.25 270 GLN A N 1
ATOM 2097 C CA . GLN A 1 270 ? -6.205 22.543 -3.396 1.00 98.25 270 GLN A CA 1
ATOM 2098 C C . GLN A 1 270 ? -5.719 21.529 -2.355 1.00 98.25 270 GLN A C 1
ATOM 2100 O O . GLN A 1 270 ? -4.684 21.735 -1.725 1.00 98.25 270 GLN A O 1
ATOM 2105 N N . GLU A 1 271 ? -6.441 20.420 -2.177 1.00 98.06 271 GLU A N 1
ATOM 2106 C CA . GLU A 1 271 ? -5.985 19.348 -1.293 1.00 98.06 271 GLU A CA 1
ATOM 2107 C C . GLU A 1 271 ? -4.737 18.645 -1.843 1.00 98.06 271 GLU A C 1
ATOM 2109 O O . GLU A 1 271 ? -3.834 18.355 -1.066 1.00 98.06 271 GLU A O 1
ATOM 2114 N N . ARG A 1 272 ? -4.622 18.414 -3.158 1.00 97.06 272 ARG A N 1
ATOM 2115 C CA . ARG A 1 272 ? -3.395 17.835 -3.741 1.00 97.06 272 ARG A CA 1
ATOM 2116 C C . ARG A 1 272 ? -2.186 18.738 -3.516 1.00 97.06 272 ARG A C 1
ATOM 2118 O O . ARG A 1 272 ? -1.142 18.236 -3.111 1.00 97.06 272 ARG A O 1
ATOM 2125 N N . ASP A 1 273 ? -2.336 20.044 -3.712 1.00 97.69 273 ASP A N 1
ATOM 2126 C CA . ASP A 1 273 ? -1.268 21.024 -3.488 1.00 97.69 273 ASP A CA 1
ATOM 2127 C C . ASP A 1 273 ? -0.854 21.065 -2.007 1.00 97.69 273 ASP A C 1
ATOM 2129 O O . ASP A 1 273 ? 0.336 21.095 -1.684 1.00 97.69 273 ASP A O 1
ATOM 2133 N N . TYR A 1 274 ? -1.832 20.995 -1.096 1.00 97.81 274 TYR A N 1
ATOM 2134 C CA . TYR A 1 274 ? -1.589 20.852 0.340 1.00 97.81 274 TYR A CA 1
ATOM 2135 C C . TYR A 1 274 ? -0.790 19.582 0.656 1.00 97.81 274 TYR A C 1
ATOM 2137 O O . TYR A 1 274 ? 0.236 19.657 1.329 1.00 97.81 274 TYR A O 1
ATOM 2145 N N . LEU A 1 275 ? -1.215 18.426 0.134 1.00 97.00 275 LEU A N 1
ATOM 2146 C CA . LEU A 1 275 ? -0.529 17.154 0.362 1.00 97.00 275 LEU A CA 1
ATOM 2147 C C . LEU A 1 275 ? 0.903 17.190 -0.184 1.00 97.00 275 LEU A C 1
ATOM 2149 O O . LEU A 1 275 ? 1.818 16.782 0.518 1.00 97.00 275 LEU A O 1
ATOM 2153 N N . VAL A 1 276 ? 1.138 17.728 -1.384 1.00 96.00 276 VAL A N 1
ATOM 2154 C CA . VAL A 1 276 ? 2.499 17.877 -1.933 1.00 96.00 276 VAL A CA 1
ATOM 2155 C C . VAL A 1 276 ? 3.405 18.657 -0.975 1.00 96.00 276 VAL A C 1
ATOM 2157 O O . VAL A 1 276 ? 4.537 18.237 -0.730 1.00 96.00 276 VAL A O 1
ATOM 2160 N N . ARG A 1 277 ? 2.904 19.749 -0.387 1.00 96.19 277 ARG A N 1
ATOM 2161 C CA . ARG A 1 277 ? 3.654 20.548 0.590 1.00 96.19 277 ARG A CA 1
ATOM 2162 C C . ARG A 1 277 ? 3.936 19.776 1.881 1.00 96.19 277 ARG A C 1
ATOM 2164 O O . ARG A 1 277 ? 5.073 19.775 2.341 1.00 96.19 277 ARG A O 1
ATOM 2171 N N . GLU A 1 278 ? 2.936 19.102 2.448 1.00 95.00 278 GLU A N 1
ATOM 2172 C CA . GLU A 1 278 ? 3.103 18.329 3.691 1.00 95.00 278 GLU A CA 1
ATOM 2173 C C . GLU A 1 278 ? 4.034 17.119 3.522 1.00 95.00 278 GLU A C 1
ATOM 2175 O O . GLU A 1 278 ? 4.704 16.706 4.468 1.00 95.00 278 GLU A O 1
ATOM 2180 N N . LEU A 1 279 ? 4.096 16.548 2.318 1.00 94.94 279 LEU A N 1
ATOM 2181 C CA . LEU A 1 279 ? 4.926 15.384 2.004 1.00 94.94 279 LEU A CA 1
ATOM 2182 C C . LEU A 1 279 ? 6.360 15.760 1.608 1.00 94.94 279 LEU A C 1
ATOM 2184 O O . LEU A 1 279 ? 7.252 14.910 1.669 1.00 94.94 279 LEU A O 1
ATOM 2188 N N . GLN A 1 280 ? 6.615 17.022 1.253 1.00 94.25 280 GLN A N 1
ATOM 2189 C CA . GLN A 1 280 ? 7.938 17.508 0.854 1.00 94.25 280 GLN A CA 1
ATOM 2190 C C . GLN A 1 280 ? 9.059 17.139 1.852 1.00 94.25 280 GLN A C 1
ATOM 2192 O O . GLN A 1 280 ? 10.096 16.645 1.401 1.00 94.25 280 GLN A O 1
ATOM 2197 N N . PRO A 1 281 ? 8.894 17.279 3.188 1.00 93.31 281 PRO A N 1
ATOM 2198 C CA . PRO A 1 281 ? 9.956 16.959 4.147 1.00 93.31 281 PRO A CA 1
ATOM 2199 C C . PRO A 1 281 ? 10.351 15.477 4.174 1.00 93.31 281 PRO A C 1
ATOM 2201 O O . PRO A 1 281 ? 11.481 15.144 4.531 1.00 93.31 281 PRO A O 1
ATOM 2204 N N . ILE A 1 282 ? 9.433 14.578 3.804 1.00 92.94 282 ILE A N 1
ATOM 2205 C CA . ILE A 1 282 ? 9.658 13.126 3.827 1.00 92.94 282 ILE A CA 1
ATOM 2206 C C . ILE A 1 282 ? 9.966 12.543 2.447 1.00 92.94 282 ILE A C 1
ATOM 2208 O O . ILE A 1 282 ? 10.269 11.354 2.355 1.00 92.94 282 ILE A O 1
ATOM 2212 N N . GLN A 1 283 ? 9.961 13.354 1.385 1.00 89.75 283 GLN A N 1
ATOM 2213 C CA . GLN A 1 283 ? 10.244 12.903 0.020 1.00 89.75 283 GLN A CA 1
ATOM 2214 C C . GLN A 1 283 ? 11.547 12.081 -0.098 1.00 89.75 283 GLN A C 1
ATOM 2216 O O . GLN A 1 283 ? 11.511 11.014 -0.716 1.00 89.75 283 GLN A O 1
ATOM 2221 N N . PRO A 1 284 ? 12.674 12.447 0.558 1.00 88.44 284 PRO A N 1
ATOM 2222 C CA . PRO A 1 284 ? 13.900 11.646 0.496 1.00 88.44 284 PRO A CA 1
ATOM 2223 C C . PRO A 1 284 ? 13.769 10.246 1.108 1.00 88.44 284 PRO A C 1
ATOM 2225 O O . PRO A 1 284 ? 14.602 9.384 0.843 1.00 88.44 284 PRO A O 1
ATOM 2228 N N . LEU A 1 285 ? 12.775 10.018 1.972 1.00 87.81 285 LEU A N 1
ATOM 2229 C CA . LEU A 1 285 ? 12.506 8.721 2.595 1.00 87.81 285 LEU A CA 1
ATOM 2230 C C . LEU A 1 285 ? 11.617 7.840 1.715 1.00 87.81 285 LEU A C 1
ATOM 2232 O O . LEU A 1 285 ? 11.788 6.624 1.714 1.00 87.81 285 LEU A O 1
ATOM 2236 N N . LEU A 1 286 ? 10.709 8.444 0.944 1.00 83.38 286 LEU A N 1
ATOM 2237 C CA . LEU A 1 286 ? 9.745 7.724 0.110 1.00 83.38 286 LEU A CA 1
ATOM 2238 C C . LEU A 1 286 ? 10.418 6.860 -0.962 1.00 83.38 286 LEU A C 1
ATOM 2240 O O . LEU A 1 286 ? 9.981 5.742 -1.212 1.00 83.38 286 LEU A O 1
ATOM 2244 N N . HIS A 1 287 ? 11.536 7.326 -1.520 1.00 75.75 287 HIS A N 1
ATOM 2245 C CA . HIS A 1 287 ? 12.288 6.610 -2.557 1.00 75.75 287 HIS A CA 1
ATOM 2246 C C . HIS A 1 287 ? 13.227 5.517 -2.017 1.00 75.75 287 HIS A C 1
ATOM 2248 O O . HIS A 1 287 ? 13.924 4.868 -2.795 1.00 75.75 287 HIS A O 1
ATOM 2254 N N . LYS A 1 288 ? 13.277 5.307 -0.693 1.00 76.06 288 LYS A N 1
ATOM 2255 C CA . LYS A 1 288 ? 14.195 4.346 -0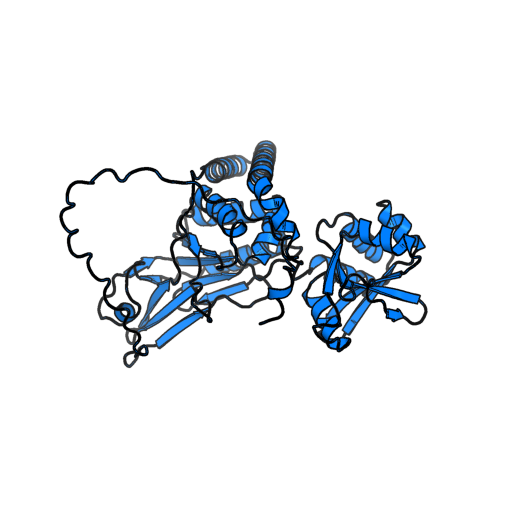.059 1.00 76.06 288 LYS A CA 1
ATOM 2256 C C . LYS A 1 288 ? 13.624 2.946 0.100 1.00 76.06 288 LYS A C 1
ATOM 2258 O O . LYS A 1 288 ? 14.345 2.090 0.580 1.00 76.06 288 LYS A O 1
ATOM 2263 N N . LEU A 1 289 ? 12.360 2.679 -0.209 1.00 80.88 289 LEU A N 1
ATOM 2264 C CA . LEU A 1 289 ? 11.832 1.319 -0.085 1.00 80.88 289 LEU A CA 1
ATOM 2265 C C . LEU A 1 289 ? 11.520 0.753 -1.470 1.00 80.88 289 LEU A C 1
ATOM 2267 O O . LEU A 1 289 ? 10.853 1.425 -2.259 1.00 80.88 289 LEU A O 1
ATOM 2271 N N . PRO A 1 290 ? 11.992 -0.468 -1.792 1.00 85.12 290 PRO A N 1
ATOM 2272 C CA . PRO A 1 290 ? 11.624 -1.109 -3.041 1.00 85.12 290 PRO A CA 1
ATOM 2273 C C . PRO A 1 290 ? 10.124 -1.396 -3.027 1.00 85.12 290 PRO A C 1
ATOM 2275 O O . PRO A 1 290 ? 9.564 -1.809 -2.006 1.00 85.12 290 PRO A O 1
ATOM 2278 N N . LEU A 1 291 ? 9.485 -1.214 -4.180 1.00 88.88 291 LEU A N 1
ATOM 2279 C CA . LEU A 1 291 ? 8.094 -1.590 -4.352 1.00 88.88 291 LEU A CA 1
ATOM 2280 C C . LEU A 1 291 ? 7.948 -3.102 -4.150 1.00 88.88 291 LEU A C 1
ATOM 2282 O O . LEU A 1 291 ? 8.619 -3.893 -4.816 1.00 88.88 291 LEU A O 1
ATOM 2286 N N . VAL A 1 292 ? 7.066 -3.513 -3.237 1.00 89.62 292 VAL A N 1
ATOM 2287 C CA . VAL A 1 292 ? 6.889 -4.940 -2.947 1.00 89.62 292 VAL A CA 1
ATOM 2288 C C . VAL A 1 292 ? 6.137 -5.650 -4.059 1.00 89.62 292 VAL A C 1
ATOM 2290 O O . VAL A 1 292 ? 6.499 -6.777 -4.389 1.00 89.62 292 VAL A O 1
ATOM 2293 N N . ARG A 1 293 ? 5.123 -5.001 -4.643 1.00 91.88 293 ARG A N 1
ATOM 2294 C CA . ARG A 1 293 ? 4.242 -5.591 -5.660 1.00 91.88 293 ARG A CA 1
ATOM 2295 C C . ARG A 1 293 ? 3.926 -4.593 -6.760 1.00 91.88 293 ARG A C 1
ATOM 2297 O O . ARG A 1 293 ? 3.642 -3.439 -6.461 1.00 91.88 293 ARG A O 1
ATOM 2304 N N . ALA A 1 294 ? 3.897 -5.055 -7.999 1.00 93.31 294 ALA A N 1
ATOM 2305 C CA . ALA A 1 294 ? 3.570 -4.248 -9.165 1.00 93.31 294 ALA A CA 1
ATOM 2306 C C . ALA A 1 294 ? 2.416 -4.868 -9.978 1.00 93.31 294 ALA A C 1
ATOM 2308 O O . ALA A 1 294 ? 2.615 -5.215 -11.145 1.00 93.31 294 ALA A O 1
ATOM 2309 N N . PRO A 1 295 ? 1.225 -5.098 -9.382 1.00 92.12 295 PRO A N 1
ATOM 2310 C CA . PRO A 1 295 ? 0.115 -5.759 -10.066 1.00 92.12 295 PRO A CA 1
ATOM 2311 C C . PRO A 1 295 ? -0.224 -5.130 -11.423 1.00 92.12 295 PRO A C 1
ATOM 2313 O O . PRO A 1 295 ? -0.496 -5.887 -12.359 1.00 92.12 295 PRO A O 1
ATOM 2316 N N . ARG A 1 296 ? -0.140 -3.799 -11.574 1.00 92.88 296 ARG A N 1
ATOM 2317 C CA . ARG A 1 296 ? -0.412 -3.120 -12.851 1.00 92.88 296 ARG A CA 1
ATOM 2318 C C . ARG A 1 296 ? 0.554 -3.548 -13.935 1.00 92.88 296 ARG A C 1
ATOM 2320 O O . ARG A 1 296 ? 0.155 -4.083 -14.972 1.00 92.88 296 ARG A O 1
ATOM 2327 N N . LEU A 1 297 ? 1.842 -3.333 -13.674 1.00 94.06 297 LEU A N 1
ATOM 2328 C CA . LEU A 1 297 ? 2.902 -3.624 -14.627 1.00 94.06 297 LEU A CA 1
ATOM 2329 C C . LEU A 1 297 ? 2.962 -5.127 -14.923 1.00 94.06 297 LEU A C 1
ATOM 2331 O O . LEU A 1 297 ? 3.124 -5.516 -16.076 1.00 94.06 297 LEU A O 1
ATOM 2335 N N . CYS A 1 298 ? 2.726 -5.979 -13.924 1.00 93.25 298 CYS A N 1
ATOM 2336 C CA . CYS A 1 298 ? 2.632 -7.426 -14.104 1.00 93.25 298 CYS A CA 1
ATOM 2337 C C . CYS A 1 298 ? 1.478 -7.831 -15.041 1.00 93.25 298 CYS A C 1
ATOM 2339 O O . CYS A 1 298 ? 1.686 -8.666 -15.924 1.00 93.25 298 CYS A O 1
ATOM 2341 N N . ARG A 1 299 ? 0.281 -7.230 -14.920 1.00 93.06 299 ARG A N 1
ATOM 2342 C CA . ARG A 1 299 ? -0.840 -7.481 -15.853 1.00 93.06 299 ARG A CA 1
ATOM 2343 C C . ARG A 1 299 ? -0.511 -7.049 -17.283 1.00 93.06 299 ARG A C 1
ATOM 2345 O O . ARG A 1 299 ? -0.831 -7.776 -18.227 1.00 93.06 299 ARG A O 1
ATOM 2352 N N . LEU A 1 300 ? 0.135 -5.895 -17.451 1.00 94.81 300 LEU A N 1
ATOM 2353 C CA . LEU A 1 300 ? 0.544 -5.394 -18.767 1.00 94.81 300 LEU A CA 1
ATOM 2354 C C . LEU A 1 300 ? 1.610 -6.293 -19.406 1.00 94.81 300 LEU A C 1
ATOM 2356 O O . LEU A 1 300 ? 1.470 -6.676 -20.566 1.00 94.81 300 LEU A O 1
ATOM 2360 N N . LEU A 1 301 ? 2.628 -6.699 -18.640 1.00 93.75 301 LEU A N 1
ATOM 2361 C CA . LEU A 1 301 ? 3.679 -7.612 -19.101 1.00 93.75 301 LEU A CA 1
ATOM 2362 C C . LEU A 1 301 ? 3.118 -8.966 -19.516 1.00 93.75 301 LEU A C 1
ATOM 2364 O O . LEU A 1 301 ? 3.477 -9.474 -20.577 1.00 93.75 301 LEU A O 1
ATOM 2368 N N . ARG A 1 302 ? 2.196 -9.515 -18.720 1.00 91.38 302 ARG A N 1
ATOM 2369 C CA . ARG A 1 302 ? 1.463 -10.728 -19.083 1.00 91.38 302 ARG A CA 1
ATOM 2370 C C . ARG A 1 302 ? 0.749 -10.551 -20.418 1.00 91.38 302 ARG A C 1
ATOM 2372 O O . ARG A 1 302 ? 0.897 -11.375 -21.308 1.00 91.38 302 ARG A O 1
ATOM 2379 N N . THR A 1 303 ? -0.010 -9.469 -20.560 1.00 92.62 303 THR A N 1
ATOM 2380 C CA . THR A 1 303 ? -0.793 -9.206 -21.772 1.00 92.62 303 THR A CA 1
ATOM 2381 C C . THR A 1 303 ? 0.107 -9.093 -23.004 1.00 92.62 303 THR A C 1
ATOM 2383 O O . THR A 1 303 ? -0.208 -9.656 -24.051 1.00 92.62 303 THR A O 1
ATOM 2386 N N . ALA A 1 304 ? 1.259 -8.429 -22.871 1.00 93.06 304 ALA A N 1
ATOM 2387 C CA . ALA A 1 304 ? 2.255 -8.329 -23.933 1.00 93.06 304 ALA A CA 1
ATOM 2388 C C . ALA A 1 304 ? 2.885 -9.685 -24.293 1.00 93.06 304 ALA A C 1
ATOM 2390 O O . ALA A 1 304 ? 3.099 -9.951 -25.476 1.00 93.06 304 ALA A O 1
ATOM 2391 N N . ALA A 1 305 ? 3.149 -10.543 -23.304 1.00 90.44 305 ALA A N 1
ATOM 2392 C CA . ALA A 1 305 ? 3.692 -11.881 -23.523 1.00 90.44 305 ALA A CA 1
ATOM 2393 C C . ALA A 1 305 ? 2.674 -12.841 -24.164 1.00 90.44 305 ALA A C 1
ATOM 2395 O O . ALA A 1 305 ? 3.029 -13.566 -25.089 1.00 90.44 305 ALA A O 1
ATOM 2396 N N . ASP A 1 306 ? 1.415 -12.808 -23.714 1.00 88.81 306 ASP A N 1
ATOM 2397 C CA . ASP A 1 306 ? 0.355 -13.714 -24.172 1.00 88.81 306 ASP A CA 1
ATOM 2398 C C . ASP A 1 306 ? -0.135 -13.364 -25.590 1.00 88.81 306 ASP A C 1
ATOM 2400 O O . ASP A 1 306 ? -0.405 -14.253 -26.395 1.00 88.81 306 ASP A O 1
ATOM 2404 N N . GLN A 1 307 ? -0.275 -12.071 -25.913 1.00 87.44 307 GLN A N 1
ATOM 2405 C CA . GLN A 1 307 ? -0.897 -11.631 -27.172 1.00 87.44 307 GLN A CA 1
ATOM 2406 C C . GLN A 1 307 ? 0.104 -11.342 -28.295 1.00 87.44 307 GLN A C 1
ATOM 2408 O O . GLN A 1 307 ? -0.304 -11.259 -29.451 1.00 87.44 307 GLN A O 1
ATOM 2413 N N . ALA A 1 308 ? 1.384 -11.116 -27.968 1.00 82.00 308 ALA A N 1
ATOM 2414 C CA . ALA A 1 308 ? 2.424 -10.676 -28.909 1.00 82.00 308 ALA A CA 1
ATOM 2415 C C . ALA A 1 308 ? 2.000 -9.496 -29.822 1.00 82.00 308 ALA A C 1
ATOM 2417 O O . ALA A 1 308 ? 2.494 -9.340 -30.939 1.00 82.00 308 ALA A O 1
ATOM 2418 N N . SER A 1 309 ? 1.074 -8.655 -29.348 1.00 88.06 309 SER A N 1
ATOM 2419 C CA . SER A 1 309 ? 0.495 -7.534 -30.094 1.00 88.06 309 SER A CA 1
ATOM 2420 C C . SER A 1 309 ? 1.336 -6.259 -29.922 1.00 88.06 309 SER A C 1
ATOM 2422 O O . SER A 1 309 ? 1.739 -5.952 -28.792 1.00 88.06 309 SER A O 1
ATOM 2424 N N . PRO A 1 310 ? 1.553 -5.459 -30.991 1.00 89.00 310 PRO A N 1
ATOM 2425 C CA . PRO A 1 310 ? 2.198 -4.150 -30.884 1.00 89.00 310 PRO A CA 1
ATOM 2426 C C . PRO A 1 310 ? 1.512 -3.232 -29.870 1.00 89.00 310 PRO A C 1
ATOM 2428 O O . PRO A 1 310 ? 2.191 -2.585 -29.082 1.00 89.00 310 PRO A O 1
ATOM 2431 N N . THR A 1 311 ? 0.177 -3.238 -29.810 1.00 93.19 311 THR A N 1
ATOM 2432 C CA . THR A 1 311 ? -0.603 -2.424 -28.864 1.00 93.19 311 THR A CA 1
ATOM 2433 C C . THR A 1 311 ? -0.366 -2.842 -27.414 1.00 93.19 311 THR A C 1
ATOM 2435 O O . THR A 1 311 ? -0.241 -1.992 -26.535 1.00 93.19 311 THR A O 1
ATOM 2438 N N . ALA A 1 312 ? -0.266 -4.149 -27.149 1.00 92.88 312 ALA A N 1
ATOM 2439 C CA . ALA A 1 312 ? 0.016 -4.653 -25.806 1.00 92.88 312 ALA A CA 1
ATOM 2440 C C . ALA A 1 312 ? 1.432 -4.260 -25.352 1.00 92.88 312 ALA A C 1
ATOM 2442 O O . ALA A 1 312 ? 1.628 -3.823 -24.219 1.00 92.88 312 ALA A O 1
ATOM 2443 N N . ARG A 1 313 ? 2.413 -4.342 -26.260 1.00 93.88 313 ARG A N 1
ATOM 2444 C CA . ARG A 1 313 ? 3.779 -3.870 -26.008 1.00 93.88 313 ARG A CA 1
ATOM 2445 C C . ARG A 1 313 ? 3.831 -2.357 -25.783 1.00 93.88 313 ARG A C 1
ATOM 2447 O O . ARG A 1 313 ? 4.498 -1.911 -24.854 1.00 93.88 313 ARG A O 1
ATOM 2454 N N . GLN A 1 314 ? 3.089 -1.589 -26.575 1.00 95.31 314 GLN A N 1
ATOM 2455 C CA . GLN A 1 314 ? 2.988 -0.138 -26.448 1.00 95.31 314 GLN A CA 1
ATOM 2456 C C . GLN A 1 314 ? 2.432 0.280 -25.085 1.00 95.31 314 GLN A C 1
ATOM 2458 O O . GLN A 1 314 ? 2.944 1.218 -24.482 1.00 95.31 314 GLN A O 1
ATOM 2463 N N . ALA A 1 315 ? 1.435 -0.440 -24.563 1.00 95.75 315 ALA A N 1
ATOM 2464 C CA . ALA A 1 315 ? 0.891 -0.185 -23.232 1.00 95.75 315 ALA A CA 1
ATOM 2465 C C . ALA A 1 315 ? 1.936 -0.399 -22.121 1.00 95.75 315 ALA A C 1
ATOM 2467 O O . ALA A 1 315 ? 2.003 0.391 -21.182 1.00 95.75 315 ALA A O 1
ATOM 2468 N N . VAL A 1 316 ? 2.789 -1.426 -22.244 1.00 96.38 316 VAL A N 1
ATOM 2469 C CA . VAL A 1 316 ? 3.911 -1.640 -21.313 1.00 96.38 316 VAL A CA 1
ATOM 2470 C C . VAL A 1 316 ? 4.943 -0.519 -21.431 1.00 96.38 316 VAL A C 1
ATOM 2472 O O . VAL A 1 316 ? 5.401 -0.001 -20.419 1.00 96.38 316 VAL A O 1
ATOM 2475 N N . GLU A 1 317 ? 5.312 -0.128 -22.650 1.00 96.81 317 GLU A N 1
ATOM 2476 C CA . GLU A 1 317 ? 6.273 0.956 -22.879 1.00 96.81 317 GLU A CA 1
ATOM 2477 C C . GLU A 1 317 ? 5.765 2.285 -22.311 1.00 96.81 317 GLU A C 1
ATOM 2479 O O . GLU A 1 317 ? 6.513 2.968 -21.616 1.00 96.81 317 GLU A O 1
ATOM 2484 N N . GLN A 1 318 ? 4.488 2.612 -22.522 1.00 96.81 318 GLN A N 1
ATOM 2485 C CA . GLN A 1 318 ? 3.863 3.803 -21.951 1.00 96.81 318 GLN A CA 1
ATOM 2486 C C . GLN A 1 318 ? 3.904 3.781 -20.419 1.00 96.81 318 GLN A C 1
ATOM 2488 O O . GLN A 1 318 ? 4.350 4.751 -19.809 1.00 96.81 318 GLN A O 1
ATOM 2493 N N . GLU A 1 319 ? 3.519 2.659 -19.803 1.00 95.75 319 GLU A N 1
ATOM 2494 C CA . GLU A 1 319 ? 3.592 2.487 -18.350 1.00 95.75 319 GLU A CA 1
ATOM 2495 C C . GLU A 1 319 ? 5.020 2.708 -17.839 1.00 95.75 319 GLU A C 1
ATOM 2497 O O . GLU A 1 319 ? 5.229 3.472 -16.904 1.00 95.75 319 GLU A O 1
ATOM 2502 N N . LEU A 1 320 ? 6.023 2.092 -18.470 1.00 96.00 320 LEU A N 1
ATOM 2503 C CA . LEU A 1 320 ? 7.426 2.232 -18.071 1.00 96.00 320 LEU A CA 1
ATOM 2504 C C . LEU A 1 320 ? 7.935 3.676 -18.207 1.00 96.00 320 LEU A C 1
ATOM 2506 O O . LEU A 1 320 ? 8.758 4.101 -17.399 1.00 96.00 320 LEU A O 1
ATOM 2510 N N . LEU A 1 321 ? 7.455 4.432 -19.197 1.00 94.88 321 LEU A N 1
ATOM 2511 C CA . LEU A 1 321 ? 7.827 5.835 -19.400 1.00 94.88 321 LEU A CA 1
ATOM 2512 C C . LEU A 1 321 ? 7.175 6.796 -18.399 1.00 94.88 321 LEU A C 1
ATOM 2514 O O . LEU A 1 321 ? 7.776 7.833 -18.105 1.00 94.88 321 LEU A O 1
ATOM 2518 N N . GLU A 1 322 ? 5.973 6.479 -17.915 1.00 92.19 322 GLU A N 1
ATOM 2519 C CA . GLU A 1 322 ? 5.219 7.266 -16.927 1.00 92.19 322 GLU A CA 1
ATOM 2520 C C . GLU A 1 322 ? 5.545 6.879 -15.477 1.00 92.19 322 GLU A C 1
ATOM 2522 O O . GLU A 1 322 ? 5.304 7.649 -14.543 1.00 92.19 322 GLU A O 1
ATOM 2527 N N . ARG A 1 323 ? 6.104 5.685 -15.275 1.00 89.38 323 ARG A N 1
ATOM 2528 C CA . ARG A 1 323 ? 6.392 5.121 -13.960 1.00 89.38 323 ARG A CA 1
ATOM 2529 C C . ARG A 1 323 ? 7.426 5.949 -13.193 1.00 89.38 323 ARG A C 1
ATOM 2531 O O . ARG A 1 323 ? 8.569 6.110 -13.611 1.00 89.38 323 ARG A O 1
ATOM 2538 N N . THR A 1 324 ? 7.048 6.373 -11.988 1.00 84.81 324 THR A N 1
ATOM 2539 C CA . THR A 1 324 ? 7.935 7.044 -11.017 1.00 84.81 324 THR A CA 1
ATOM 2540 C C . THR A 1 324 ? 8.649 6.069 -10.074 1.00 84.81 324 THR A C 1
ATOM 2542 O O . THR A 1 324 ? 9.612 6.436 -9.401 1.00 84.81 324 THR A O 1
ATOM 2545 N N . LEU A 1 325 ? 8.176 4.822 -10.008 1.00 87.69 325 LEU A N 1
ATOM 2546 C CA . LEU A 1 325 ? 8.718 3.758 -9.165 1.00 87.69 325 LEU A CA 1
ATOM 2547 C C . LEU A 1 325 ? 9.914 3.074 -9.851 1.00 87.69 325 LEU A C 1
ATOM 2549 O O . LEU A 1 325 ? 9.823 2.732 -11.034 1.00 87.69 325 LEU A O 1
ATOM 2553 N N . PRO A 1 326 ? 11.025 2.823 -9.136 1.00 91.25 326 PRO A N 1
ATOM 2554 C CA . PRO A 1 326 ? 12.204 2.214 -9.736 1.00 91.25 326 PRO A CA 1
ATOM 2555 C C . PRO A 1 326 ? 11.931 0.772 -10.173 1.00 91.25 326 PRO A C 1
ATOM 2557 O O . PRO A 1 326 ? 11.189 0.033 -9.522 1.00 91.25 326 PRO A O 1
ATOM 2560 N N . LEU A 1 327 ? 12.587 0.361 -11.254 1.00 95.06 327 LEU A N 1
ATOM 2561 C CA . LEU A 1 327 ? 12.724 -1.039 -11.622 1.00 95.06 327 LEU A CA 1
ATOM 2562 C C . LEU A 1 327 ? 13.879 -1.655 -10.837 1.00 95.06 327 LEU A C 1
ATOM 2564 O O . LEU A 1 327 ? 14.916 -1.015 -10.642 1.00 95.06 327 LEU A O 1
ATOM 2568 N N . LEU A 1 328 ? 13.706 -2.896 -10.394 1.00 96.44 328 LEU A N 1
ATOM 2569 C CA . LEU A 1 328 ? 14.674 -3.580 -9.545 1.00 96.44 328 LEU A CA 1
ATOM 2570 C C . LEU A 1 328 ? 15.579 -4.495 -10.366 1.00 96.44 328 LEU A C 1
ATOM 2572 O O . LEU A 1 328 ? 15.153 -5.092 -11.348 1.00 96.44 328 LEU A O 1
ATOM 2576 N N . PHE A 1 329 ? 16.827 -4.647 -9.944 1.00 97.06 329 PHE A N 1
ATOM 2577 C CA . PHE A 1 329 ? 17.788 -5.556 -10.566 1.00 97.06 329 PHE A CA 1
ATOM 2578 C C . PHE A 1 329 ? 18.847 -5.988 -9.551 1.00 97.06 329 PHE A C 1
ATOM 2580 O O . PHE A 1 329 ? 18.948 -5.440 -8.450 1.00 97.06 329 PHE A O 1
ATOM 2587 N N . LEU A 1 330 ? 19.631 -7.003 -9.911 1.00 96.94 330 LEU A N 1
ATOM 2588 C CA . LEU A 1 330 ? 20.713 -7.508 -9.072 1.00 96.94 330 LEU A CA 1
ATOM 2589 C C . LEU A 1 330 ? 22.058 -6.954 -9.541 1.00 96.94 330 LEU A C 1
ATOM 2591 O O . LEU A 1 330 ? 22.340 -6.906 -10.738 1.00 96.94 330 LEU A O 1
ATOM 2595 N N . MET A 1 331 ? 22.912 -6.588 -8.592 1.00 96.50 331 MET A N 1
ATOM 2596 C CA . MET A 1 331 ? 24.308 -6.229 -8.840 1.00 96.50 331 MET A CA 1
ATOM 2597 C C . MET A 1 331 ? 25.243 -7.117 -8.032 1.00 96.50 331 MET A C 1
ATOM 2599 O O . MET A 1 331 ? 24.871 -7.633 -6.978 1.00 96.50 331 MET A O 1
ATOM 2603 N N . HIS A 1 332 ? 26.480 -7.252 -8.495 1.00 95.19 332 HIS A N 1
ATOM 2604 C CA . HIS A 1 332 ? 27.531 -7.846 -7.683 1.00 95.19 332 HIS A CA 1
ATOM 2605 C C . HIS A 1 332 ? 27.895 -6.926 -6.499 1.00 95.19 332 HIS A C 1
ATOM 2607 O O . HIS A 1 332 ? 27.926 -5.698 -6.657 1.00 95.19 332 HIS A O 1
ATOM 2613 N N . PRO A 1 333 ? 28.224 -7.486 -5.319 1.00 93.88 333 PRO A N 1
ATOM 2614 C CA . PRO A 1 333 ? 28.695 -6.714 -4.176 1.00 93.88 333 PRO A CA 1
ATOM 2615 C C . PRO A 1 333 ? 29.910 -5.852 -4.533 1.00 93.88 333 PRO A C 1
ATOM 2617 O O . PRO A 1 333 ? 30.776 -6.257 -5.313 1.00 93.88 333 PRO A O 1
ATOM 2620 N N . GLY A 1 334 ? 29.982 -4.654 -3.950 1.00 90.69 334 GLY A N 1
ATOM 2621 C CA . GLY A 1 334 ? 31.070 -3.705 -4.211 1.00 90.69 334 GLY A CA 1
ATOM 2622 C C . GLY A 1 334 ? 30.991 -3.002 -5.570 1.00 90.69 334 GLY A C 1
ATOM 2623 O O . GLY A 1 334 ? 31.986 -2.436 -6.008 1.00 90.69 334 GLY A O 1
ATOM 2624 N N . GLY A 1 335 ? 29.839 -3.043 -6.251 1.00 84.00 335 GLY A N 1
ATOM 2625 C CA . GLY A 1 335 ? 29.616 -2.277 -7.480 1.00 84.00 335 GLY A CA 1
ATOM 2626 C C . GLY A 1 335 ? 30.318 -2.840 -8.717 1.00 84.00 335 GLY A C 1
ATOM 2627 O O . GLY A 1 335 ? 30.490 -2.116 -9.691 1.00 84.00 335 GLY A O 1
ATOM 2628 N N . LYS A 1 336 ? 30.688 -4.130 -8.722 1.00 83.56 336 LYS A N 1
ATOM 2629 C CA . LYS A 1 336 ? 31.383 -4.810 -9.841 1.00 83.56 336 LYS A CA 1
ATOM 2630 C C . LYS A 1 336 ? 30.517 -5.023 -11.101 1.00 83.56 336 LYS A C 1
ATOM 2632 O O . LYS A 1 336 ? 30.822 -5.884 -11.917 1.00 83.56 336 LYS A O 1
ATOM 2637 N N . GLY A 1 337 ? 29.437 -4.262 -11.252 1.00 91.00 337 GLY A N 1
ATOM 2638 C CA . GLY A 1 337 ? 28.481 -4.366 -12.351 1.00 91.00 337 GLY A CA 1
ATOM 2639 C C . GLY A 1 337 ? 27.185 -5.094 -11.989 1.00 91.00 337 GLY A C 1
ATOM 2640 O O . GLY A 1 337 ? 27.036 -5.687 -10.916 1.00 91.00 337 GLY A O 1
ATOM 2641 N N . ALA A 1 338 ? 26.223 -5.000 -12.905 1.00 94.62 338 ALA A N 1
ATOM 2642 C CA . ALA A 1 338 ? 24.952 -5.709 -12.838 1.00 94.62 338 ALA A CA 1
ATOM 2643 C C . ALA A 1 338 ? 25.127 -7.205 -13.136 1.00 94.62 338 ALA A C 1
ATOM 2645 O O . ALA A 1 338 ? 25.942 -7.589 -13.975 1.00 94.62 338 ALA A O 1
ATOM 2646 N N . ILE A 1 339 ? 24.311 -8.040 -12.495 1.00 95.06 339 ILE A N 1
ATOM 2647 C CA . ILE A 1 339 ? 24.234 -9.468 -12.808 1.00 95.06 339 ILE A CA 1
ATOM 2648 C C . ILE A 1 339 ? 23.411 -9.625 -14.091 1.00 95.06 339 ILE A C 1
ATOM 2650 O O . ILE A 1 339 ? 22.226 -9.290 -14.132 1.00 95.06 339 ILE A O 1
ATOM 2654 N N . THR A 1 340 ? 24.047 -10.129 -15.147 1.00 95.06 340 THR A N 1
ATOM 2655 C CA . THR A 1 340 ? 23.422 -10.381 -16.454 1.00 95.06 340 THR A CA 1
ATOM 2656 C C . THR A 1 340 ? 23.283 -11.878 -16.711 1.00 95.06 340 THR A C 1
ATOM 2658 O O . THR A 1 340 ? 23.928 -12.698 -16.058 1.00 95.06 340 THR A O 1
ATOM 2661 N N . ALA A 1 341 ? 22.416 -12.245 -17.652 1.00 94.25 341 ALA A N 1
ATOM 2662 C CA . ALA A 1 341 ? 22.238 -13.622 -18.091 1.00 94.25 341 ALA A CA 1
ATOM 2663 C C . ALA A 1 341 ? 22.229 -13.702 -19.617 1.00 94.25 341 ALA A C 1
ATOM 2665 O O . ALA A 1 341 ? 21.784 -12.778 -20.299 1.00 94.25 341 ALA A O 1
ATOM 2666 N N . THR A 1 342 ? 22.689 -14.828 -20.157 1.00 94.88 342 THR A N 1
ATOM 2667 C CA . THR A 1 342 ? 22.604 -15.110 -21.591 1.00 94.88 342 THR A CA 1
ATOM 2668 C C . THR A 1 342 ? 21.277 -15.790 -21.913 1.00 94.88 342 THR A C 1
ATOM 2670 O O . THR A 1 342 ? 20.923 -16.795 -21.302 1.00 94.88 342 THR A O 1
ATOM 2673 N N . PHE A 1 343 ? 20.558 -15.252 -22.895 1.00 94.25 343 PHE A N 1
ATOM 2674 C CA . PHE A 1 343 ? 19.299 -15.788 -23.402 1.00 94.25 343 PHE A CA 1
ATOM 2675 C C . PHE A 1 343 ? 19.469 -16.257 -24.848 1.00 94.25 343 PHE A C 1
ATOM 2677 O O . PHE A 1 343 ? 20.085 -15.575 -25.674 1.00 94.25 343 PHE A O 1
ATOM 2684 N N . HIS A 1 344 ? 18.908 -17.425 -25.168 1.00 93.38 344 HIS A N 1
ATOM 2685 C CA . HIS A 1 344 ? 18.959 -17.973 -26.522 1.00 93.38 344 HIS A CA 1
ATOM 2686 C C . HIS A 1 344 ? 18.270 -17.027 -27.521 1.00 93.38 344 HIS A C 1
ATOM 2688 O O . HIS A 1 344 ? 17.177 -16.535 -27.258 1.00 93.38 344 HIS A O 1
ATOM 2694 N N . GLY A 1 345 ? 18.930 -16.738 -28.647 1.00 92.81 345 GLY A N 1
ATOM 2695 C CA . GLY A 1 345 ? 18.427 -15.826 -29.686 1.00 92.81 345 GLY A CA 1
ATOM 2696 C C . GLY A 1 345 ? 18.509 -14.326 -29.362 1.00 92.81 345 GLY A C 1
ATOM 2697 O O . GLY A 1 345 ? 18.303 -13.512 -30.257 1.00 92.81 345 GLY A O 1
ATOM 2698 N N . VAL A 1 346 ? 18.843 -13.947 -28.123 1.00 93.75 346 VAL A N 1
ATOM 2699 C CA . VAL A 1 346 ? 18.892 -12.541 -27.670 1.00 93.75 346 VAL A CA 1
ATOM 2700 C C . VAL A 1 346 ? 20.307 -12.109 -27.270 1.00 93.75 346 VAL A C 1
ATOM 2702 O O . VAL A 1 346 ? 20.683 -10.958 -27.478 1.00 93.75 346 VAL A O 1
ATOM 2705 N N . GLY A 1 347 ? 21.111 -13.026 -26.724 1.00 93.50 347 GLY A N 1
ATOM 2706 C CA . GLY A 1 347 ? 22.448 -12.729 -26.210 1.00 93.50 347 GLY A CA 1
ATOM 2707 C C . GLY A 1 347 ? 22.432 -12.339 -24.731 1.00 93.50 347 GLY A C 1
ATOM 2708 O O . GLY A 1 347 ? 21.609 -12.835 -23.963 1.00 93.50 347 GLY A O 1
ATOM 2709 N N . SER A 1 348 ? 23.379 -11.495 -24.313 1.00 94.62 348 SER A N 1
ATOM 2710 C CA . SER A 1 348 ? 23.456 -11.023 -22.925 1.00 94.62 348 SER A CA 1
ATOM 2711 C C . SER A 1 348 ? 22.358 -10.001 -22.628 1.00 94.62 348 SER A C 1
ATOM 2713 O O . SER A 1 348 ? 22.153 -9.062 -23.402 1.00 94.62 348 SER A O 1
ATOM 2715 N N . ALA A 1 349 ? 21.659 -10.182 -21.508 1.00 97.50 349 ALA A N 1
ATOM 2716 C CA . ALA A 1 349 ? 20.634 -9.264 -21.040 1.00 97.50 349 ALA A CA 1
ATOM 2717 C C . ALA A 1 349 ? 20.708 -9.037 -19.525 1.00 97.50 349 ALA A C 1
ATOM 2719 O O . ALA A 1 349 ? 20.974 -9.959 -18.745 1.00 97.50 349 ALA A O 1
ATOM 2720 N N . LEU A 1 350 ? 20.400 -7.813 -19.100 1.00 97.62 350 LEU A N 1
ATOM 2721 C CA . LEU A 1 350 ? 20.102 -7.501 -17.708 1.00 97.62 350 LEU A CA 1
ATOM 2722 C C . LEU A 1 350 ? 18.696 -7.988 -17.369 1.00 97.62 350 LEU A C 1
ATOM 2724 O O . LEU A 1 350 ? 17.726 -7.601 -18.022 1.00 97.62 350 LEU A O 1
ATOM 2728 N N . ARG A 1 351 ? 18.585 -8.803 -16.318 1.00 96.88 351 ARG A N 1
ATOM 2729 C CA . ARG A 1 351 ? 17.288 -9.164 -15.742 1.00 96.88 351 ARG A CA 1
ATOM 2730 C C . ARG A 1 351 ? 16.807 -8.040 -14.839 1.00 96.88 351 ARG A C 1
ATOM 2732 O O . ARG A 1 351 ? 17.498 -7.654 -13.896 1.00 96.88 351 ARG A O 1
ATOM 2739 N N . VAL A 1 352 ? 15.615 -7.555 -15.137 1.00 97.38 352 VAL A N 1
ATOM 2740 C CA . VAL A 1 352 ? 14.971 -6.452 -14.435 1.00 97.38 352 VAL A CA 1
ATOM 2741 C C . VAL A 1 352 ? 13.625 -6.935 -13.923 1.00 97.38 352 VAL A C 1
ATOM 2743 O O . VAL A 1 352 ? 12.979 -7.751 -14.574 1.00 97.38 352 VAL A O 1
ATOM 2746 N N . TYR A 1 353 ? 13.198 -6.444 -12.768 1.00 96.69 353 TYR A N 1
ATOM 2747 C CA . TYR A 1 353 ? 12.000 -6.900 -12.079 1.00 96.69 353 TYR A CA 1
ATOM 2748 C C . TYR A 1 353 ? 11.104 -5.707 -11.734 1.00 96.69 353 TYR A C 1
ATOM 2750 O O . TYR A 1 353 ? 11.608 -4.668 -11.291 1.00 96.69 353 TYR A O 1
ATOM 2758 N N . PRO A 1 354 ? 9.781 -5.836 -11.916 1.00 94.94 354 PRO A N 1
ATOM 2759 C CA . PRO A 1 354 ? 8.842 -4.756 -11.637 1.00 94.94 354 PRO A CA 1
ATOM 2760 C C . PRO A 1 354 ? 8.653 -4.535 -10.128 1.00 94.94 354 PRO A C 1
ATOM 2762 O O . PRO A 1 354 ? 8.305 -3.429 -9.708 1.00 94.94 354 PRO A O 1
ATOM 2765 N N . ASP A 1 355 ? 8.895 -5.577 -9.325 1.00 94.25 355 ASP A N 1
ATOM 2766 C CA . ASP A 1 355 ? 8.693 -5.592 -7.884 1.00 94.25 355 ASP A CA 1
ATOM 2767 C C . ASP A 1 355 ? 9.619 -6.567 -7.132 1.00 94.25 355 ASP A C 1
ATOM 2769 O O . ASP A 1 355 ? 10.332 -7.394 -7.713 1.00 94.25 355 ASP A O 1
ATOM 2773 N N . TYR A 1 356 ? 9.635 -6.433 -5.803 1.00 92.50 356 TYR A N 1
ATOM 2774 C CA . TYR A 1 356 ? 10.479 -7.228 -4.913 1.00 92.50 356 TYR A CA 1
ATOM 2775 C C . TYR A 1 356 ? 10.088 -8.712 -4.891 1.00 92.50 356 TYR A C 1
ATOM 2777 O O . TYR A 1 356 ? 10.960 -9.572 -4.755 1.00 92.50 356 TYR A O 1
ATOM 2785 N N . LEU A 1 357 ? 8.800 -9.041 -5.034 1.00 91.44 357 LEU A N 1
ATOM 2786 C CA . LEU A 1 357 ? 8.353 -10.437 -5.066 1.00 91.44 357 LEU A CA 1
ATOM 2787 C C . LEU A 1 357 ? 8.935 -11.180 -6.270 1.00 91.44 357 LEU A C 1
ATOM 2789 O O . LEU A 1 357 ? 9.518 -12.249 -6.102 1.00 91.44 357 LEU A O 1
ATOM 2793 N N . SER A 1 358 ? 8.865 -10.576 -7.454 1.00 93.25 358 SER A N 1
ATOM 2794 C CA . SER A 1 358 ? 9.421 -11.146 -8.681 1.00 93.25 358 SER A CA 1
ATOM 2795 C C . SER A 1 358 ? 10.936 -11.306 -8.570 1.00 93.25 358 SER A C 1
ATOM 2797 O O . SER A 1 358 ? 11.481 -12.365 -8.873 1.00 93.25 358 SER A O 1
ATOM 2799 N N . LEU A 1 359 ? 11.626 -10.292 -8.040 1.00 94.81 359 LEU A N 1
ATOM 2800 C CA . LEU A 1 359 ? 13.071 -10.356 -7.832 1.00 94.81 359 LEU A CA 1
ATOM 2801 C C . LEU A 1 359 ? 13.469 -11.466 -6.850 1.00 94.81 359 LEU A C 1
ATOM 2803 O O . LEU A 1 359 ? 14.404 -12.219 -7.117 1.00 94.81 359 LEU A O 1
ATOM 2807 N N . THR A 1 360 ? 12.790 -11.578 -5.706 1.00 92.69 360 THR A N 1
ATOM 2808 C CA . THR A 1 360 ? 13.123 -12.602 -4.700 1.00 92.69 360 THR A CA 1
ATOM 2809 C C . THR A 1 360 ? 12.849 -14.012 -5.204 1.00 92.69 360 THR A C 1
ATOM 2811 O O . THR A 1 360 ? 13.596 -14.927 -4.858 1.00 92.69 360 THR A O 1
ATOM 2814 N N . GLN A 1 361 ? 11.832 -14.193 -6.048 1.00 93.19 361 GLN A N 1
ATOM 2815 C CA . GLN A 1 361 ? 11.603 -15.464 -6.722 1.00 93.19 361 GLN A CA 1
ATOM 2816 C C . GLN A 1 361 ? 12.740 -15.787 -7.700 1.00 93.19 361 GLN A C 1
ATOM 2818 O O . GLN A 1 361 ? 13.278 -16.891 -7.654 1.00 93.19 361 GLN A O 1
ATOM 2823 N N . ALA A 1 362 ? 13.205 -14.809 -8.479 1.00 93.50 362 ALA A N 1
ATOM 2824 C CA . ALA A 1 362 ? 14.350 -14.999 -9.368 1.00 93.50 362 ALA A CA 1
ATOM 2825 C C . ALA A 1 362 ? 15.634 -15.371 -8.628 1.00 93.50 362 ALA A C 1
ATOM 2827 O O . ALA A 1 362 ? 16.377 -16.240 -9.077 1.00 93.50 362 ALA A O 1
ATOM 2828 N N . VAL A 1 363 ? 15.906 -14.730 -7.489 1.00 94.44 363 VAL A N 1
ATOM 2829 C CA . VAL A 1 363 ? 17.063 -15.063 -6.645 1.00 94.44 363 VAL A CA 1
ATOM 2830 C C . VAL A 1 363 ? 17.026 -16.529 -6.214 1.00 94.44 363 VAL A C 1
ATOM 2832 O O . VAL A 1 363 ? 18.063 -17.187 -6.254 1.00 94.44 363 VAL A O 1
ATOM 2835 N N . LYS A 1 364 ? 15.847 -17.038 -5.825 1.00 92.75 364 LYS A N 1
ATOM 2836 C CA . LYS A 1 364 ? 15.676 -18.447 -5.446 1.00 92.75 364 LYS A CA 1
ATOM 2837 C C . LYS A 1 364 ? 15.948 -19.378 -6.624 1.00 92.75 364 LYS A C 1
ATOM 2839 O O . LYS A 1 364 ? 16.677 -20.343 -6.455 1.00 92.75 364 LYS A O 1
ATOM 2844 N N . GLU A 1 365 ? 15.407 -19.073 -7.802 1.00 92.12 365 GLU A N 1
ATOM 2845 C CA . GLU A 1 365 ? 15.609 -19.890 -9.009 1.00 92.12 365 GLU A CA 1
ATOM 2846 C C . GLU A 1 365 ? 17.049 -19.885 -9.517 1.00 92.12 365 GLU A C 1
ATOM 2848 O O . GLU A 1 365 ? 17.514 -20.870 -10.077 1.00 92.12 365 GLU A O 1
ATOM 2853 N N . MET A 1 366 ? 17.764 -18.777 -9.331 1.00 91.44 366 MET A N 1
ATOM 2854 C CA . MET A 1 366 ? 19.183 -18.681 -9.665 1.00 91.44 366 MET A CA 1
ATOM 2855 C C . MET A 1 366 ? 20.093 -19.291 -8.590 1.00 91.44 366 MET A C 1
ATOM 2857 O O . MET A 1 366 ? 21.308 -19.280 -8.774 1.00 91.44 366 MET A O 1
ATOM 2861 N N . GLU A 1 367 ? 19.528 -19.755 -7.468 1.00 94.62 367 GLU A N 1
ATOM 2862 C CA . GLU A 1 367 ? 20.253 -20.302 -6.314 1.00 94.62 367 GLU A CA 1
ATOM 2863 C C . GLU A 1 367 ? 21.394 -19.385 -5.832 1.00 94.62 367 GLU A C 1
ATOM 2865 O O . GLU A 1 367 ? 22.449 -19.839 -5.390 1.00 94.62 367 GLU A O 1
ATOM 2870 N N . LEU A 1 368 ? 21.196 -18.062 -5.923 1.00 92.12 368 LEU A N 1
ATOM 2871 C CA . LEU A 1 368 ? 22.243 -17.102 -5.579 1.00 92.12 368 LEU A CA 1
ATOM 2872 C C . LEU A 1 368 ? 22.435 -17.025 -4.056 1.00 92.12 368 LEU A C 1
ATOM 2874 O O . LEU A 1 368 ? 21.474 -16.728 -3.333 1.00 92.12 368 LEU A O 1
ATOM 2878 N N . PRO A 1 369 ? 23.672 -17.198 -3.551 1.00 93.00 369 PRO A N 1
ATOM 2879 C CA . PRO A 1 369 ? 23.988 -16.952 -2.151 1.00 93.00 369 PRO A CA 1
ATOM 2880 C C . PRO A 1 369 ? 23.640 -15.521 -1.722 1.00 93.00 369 PRO A C 1
ATOM 2882 O O . PRO A 1 369 ? 23.832 -14.558 -2.462 1.00 93.00 369 PRO A O 1
ATOM 2885 N N . ALA A 1 370 ? 23.153 -15.352 -0.492 1.00 89.44 370 ALA A N 1
ATOM 2886 C CA . ALA A 1 370 ? 22.703 -14.057 0.034 1.00 89.44 370 ALA A CA 1
ATOM 2887 C C . ALA A 1 370 ? 23.791 -12.961 0.083 1.00 89.44 370 ALA A C 1
ATOM 2889 O O . ALA A 1 370 ? 23.485 -11.779 0.234 1.00 89.44 370 ALA A O 1
ATOM 2890 N N . ASP A 1 371 ? 25.063 -13.340 0.025 1.00 93.19 371 ASP A N 1
ATOM 2891 C CA . ASP A 1 371 ? 26.227 -12.461 0.017 1.00 93.19 371 ASP A CA 1
ATOM 2892 C C . ASP A 1 371 ? 26.817 -12.238 -1.382 1.00 93.19 371 ASP A C 1
ATOM 2894 O O . ASP A 1 371 ? 27.702 -11.397 -1.526 1.00 93.19 371 ASP A O 1
ATOM 2898 N N . SER A 1 372 ? 26.313 -12.918 -2.417 1.00 94.06 372 SER A N 1
ATOM 2899 C CA . SER A 1 372 ? 26.826 -12.810 -3.786 1.00 94.06 372 SER A CA 1
ATOM 2900 C C . SER A 1 372 ? 26.143 -11.727 -4.622 1.00 94.06 372 SER A C 1
ATOM 2902 O O . SER A 1 372 ? 26.519 -11.524 -5.780 1.00 94.06 372 SER A O 1
ATOM 2904 N N . TYR A 1 373 ? 25.136 -11.045 -4.070 1.00 95.62 373 TYR A N 1
ATOM 2905 C CA . TYR A 1 373 ? 24.380 -10.006 -4.760 1.00 95.62 373 TYR A CA 1
ATOM 2906 C C . TYR A 1 373 ? 23.945 -8.874 -3.825 1.00 95.62 373 TYR A C 1
ATOM 2908 O O . TYR A 1 373 ? 23.846 -9.025 -2.608 1.00 95.62 373 TYR A O 1
ATOM 2916 N N . VAL A 1 374 ? 23.639 -7.730 -4.429 1.00 95.00 374 VAL A N 1
ATOM 2917 C CA . VAL A 1 374 ? 22.891 -6.633 -3.817 1.00 95.00 374 VAL A CA 1
ATOM 2918 C C . VAL A 1 374 ? 21.702 -6.284 -4.706 1.00 95.00 374 VAL A C 1
ATOM 2920 O O . VAL A 1 374 ? 21.777 -6.386 -5.931 1.00 95.00 374 VAL A O 1
ATOM 2923 N N . ILE A 1 375 ? 20.592 -5.898 -4.084 1.00 94.12 375 ILE A N 1
ATOM 2924 C CA . ILE A 1 375 ? 19.392 -5.446 -4.792 1.00 94.12 375 ILE A CA 1
ATOM 2925 C C . ILE A 1 375 ? 19.536 -3.952 -5.034 1.00 94.12 375 ILE A C 1
ATOM 2927 O O . ILE A 1 375 ? 19.737 -3.196 -4.086 1.00 94.12 375 ILE A O 1
ATOM 2931 N N . SER A 1 376 ? 19.417 -3.546 -6.292 1.00 93.94 376 SER A N 1
ATOM 2932 C CA . SER A 1 376 ? 19.449 -2.150 -6.705 1.00 93.94 376 SER A CA 1
ATOM 2933 C C . SER A 1 376 ? 18.143 -1.771 -7.397 1.00 93.94 376 SER A C 1
ATOM 2935 O O . SER A 1 376 ? 17.388 -2.638 -7.846 1.00 93.94 376 SER A O 1
ATOM 2937 N N . GLY A 1 377 ? 17.870 -0.471 -7.456 1.00 93.25 377 GLY A N 1
ATOM 2938 C CA . GLY A 1 377 ? 16.706 0.098 -8.118 1.00 93.25 377 GLY A CA 1
ATOM 2939 C C . GLY A 1 377 ? 17.102 1.324 -8.927 1.00 93.25 377 GLY A C 1
ATOM 2940 O O . GLY A 1 377 ? 17.935 2.112 -8.486 1.00 93.25 377 GLY A O 1
ATOM 2941 N N . MET A 1 378 ? 16.519 1.482 -10.112 1.00 93.69 378 MET A N 1
ATOM 2942 C CA . MET A 1 378 ? 16.775 2.623 -10.994 1.00 93.69 378 MET A CA 1
ATOM 2943 C C . MET A 1 378 ? 15.484 3.020 -11.712 1.00 93.69 378 MET A C 1
ATOM 2945 O O . MET A 1 378 ? 14.652 2.159 -12.006 1.00 93.69 378 MET A O 1
ATOM 2949 N N . ALA A 1 379 ? 15.289 4.315 -11.974 1.00 92.69 379 ALA A N 1
ATOM 2950 C CA . ALA A 1 379 ? 14.173 4.765 -12.799 1.00 92.69 379 ALA A CA 1
ATOM 2951 C C . ALA A 1 379 ? 14.262 4.125 -14.194 1.00 92.69 379 ALA A C 1
ATOM 2953 O O . ALA A 1 379 ? 15.356 3.886 -14.707 1.00 92.69 379 ALA A O 1
ATOM 2954 N N . ALA A 1 380 ? 13.115 3.839 -14.815 1.00 95.12 380 ALA A N 1
ATOM 2955 C CA . ALA A 1 380 ? 13.083 3.091 -16.071 1.00 95.12 380 ALA A CA 1
ATOM 2956 C C . ALA A 1 380 ? 13.903 3.774 -17.180 1.00 95.12 380 ALA A C 1
ATOM 2958 O O . ALA A 1 380 ? 14.704 3.118 -17.839 1.00 95.12 380 ALA A O 1
ATOM 2959 N N . ARG A 1 381 ? 13.776 5.100 -17.334 1.00 95.69 381 ARG A N 1
ATOM 2960 C CA . ARG A 1 381 ? 14.523 5.868 -18.345 1.00 95.69 381 ARG A CA 1
ATOM 2961 C C . ARG A 1 381 ? 16.035 5.807 -18.145 1.00 95.69 381 ARG A C 1
ATOM 2963 O O . ARG A 1 381 ? 16.745 5.510 -19.100 1.00 95.69 381 ARG A O 1
ATOM 2970 N N . ASP A 1 382 ? 16.504 6.020 -16.917 1.00 96.25 382 ASP A N 1
ATOM 2971 C CA . ASP A 1 382 ? 17.933 5.958 -16.582 1.00 96.25 382 ASP A CA 1
ATOM 2972 C C . ASP A 1 382 ? 18.490 4.554 -16.840 1.00 96.25 382 ASP A C 1
ATOM 2974 O O . ASP A 1 382 ? 19.589 4.391 -17.369 1.00 96.25 382 ASP A O 1
ATOM 2978 N N . MET A 1 383 ? 17.697 3.523 -16.531 1.00 96.75 383 MET A N 1
ATOM 2979 C CA . MET A 1 383 ? 18.060 2.139 -16.815 1.00 96.75 383 MET A CA 1
ATOM 2980 C C . MET A 1 383 ? 18.155 1.883 -18.316 1.00 96.75 383 MET A C 1
ATOM 2982 O O . MET A 1 383 ? 19.094 1.229 -18.763 1.00 96.75 383 MET A O 1
ATOM 2986 N N . PHE A 1 384 ? 17.215 2.391 -19.109 1.00 97.31 384 PHE A N 1
ATOM 2987 C CA . PHE A 1 384 ? 17.250 2.218 -20.558 1.00 97.31 384 PHE A CA 1
ATOM 2988 C C . PHE A 1 384 ? 18.439 2.938 -21.190 1.00 97.31 384 PHE A C 1
ATOM 2990 O O . PHE A 1 384 ? 19.105 2.343 -22.035 1.00 97.31 384 PHE A O 1
ATOM 2997 N N . ASP A 1 385 ? 18.752 4.157 -20.748 1.00 97.69 385 ASP A N 1
ATOM 2998 C CA . ASP A 1 385 ? 19.929 4.900 -21.207 1.00 97.69 385 ASP A CA 1
ATOM 2999 C C . ASP A 1 385 ? 21.228 4.159 -20.858 1.00 97.69 385 ASP A C 1
ATOM 3001 O O . ASP A 1 385 ? 22.048 3.854 -21.733 1.00 97.69 385 ASP A O 1
ATOM 3005 N N . TRP A 1 386 ? 21.365 3.750 -19.592 1.00 97.12 386 TRP A N 1
ATOM 3006 C CA . TRP A 1 386 ? 22.514 2.986 -19.123 1.00 97.12 386 TRP A CA 1
ATOM 3007 C C . TRP A 1 386 ? 22.708 1.704 -19.937 1.00 97.12 386 TRP A C 1
ATOM 3009 O O . TRP A 1 386 ? 23.790 1.470 -20.479 1.00 97.12 386 TRP A O 1
ATOM 3019 N N . MET A 1 387 ? 21.661 0.898 -20.100 1.00 97.06 387 MET A N 1
ATOM 3020 C CA . MET A 1 387 ? 21.750 -0.385 -20.797 1.00 97.06 387 MET A CA 1
ATOM 3021 C C . MET A 1 387 ? 21.961 -0.228 -22.309 1.00 97.06 387 MET A C 1
ATOM 3023 O O . MET A 1 387 ? 22.727 -0.990 -22.909 1.00 97.06 387 MET A O 1
ATOM 3027 N N . ALA A 1 388 ? 21.378 0.806 -22.922 1.00 96.44 388 ALA A N 1
ATOM 3028 C CA . ALA A 1 388 ? 21.633 1.160 -24.314 1.00 96.44 388 ALA A CA 1
ATOM 3029 C C . ALA A 1 388 ? 23.097 1.559 -24.561 1.00 96.44 388 ALA A C 1
ATOM 3031 O O . ALA A 1 388 ? 23.663 1.165 -25.588 1.00 96.44 388 ALA A O 1
ATOM 3032 N N . SER A 1 389 ? 23.717 2.300 -23.631 1.00 96.38 389 SER A N 1
ATOM 3033 C CA . SER A 1 389 ? 25.132 2.699 -23.715 1.00 96.38 389 SER A CA 1
ATOM 3034 C C . SER A 1 389 ? 26.083 1.495 -23.694 1.00 96.38 389 SER A C 1
ATOM 3036 O O . SER A 1 389 ? 27.114 1.501 -24.360 1.00 96.38 389 SER A O 1
ATOM 3038 N N . GLN A 1 390 ? 25.695 0.429 -22.984 1.00 95.31 390 GLN A N 1
ATOM 3039 C CA . GLN A 1 390 ? 26.446 -0.825 -22.879 1.00 95.31 390 GLN A CA 1
ATOM 3040 C C . GLN A 1 390 ? 26.114 -1.822 -23.998 1.00 95.31 390 GLN A C 1
ATOM 3042 O O . GLN A 1 390 ? 26.603 -2.950 -23.981 1.00 95.31 390 GLN A O 1
ATOM 3047 N N . ASN A 1 391 ? 25.257 -1.438 -24.953 1.00 95.38 391 ASN A N 1
ATOM 3048 C CA . ASN A 1 391 ? 24.718 -2.323 -25.986 1.00 95.38 391 ASN A CA 1
ATOM 3049 C C . ASN A 1 391 ? 24.171 -3.646 -25.409 1.00 95.38 391 ASN A C 1
ATOM 3051 O O . ASN A 1 391 ? 24.352 -4.713 -25.996 1.00 95.38 391 ASN A O 1
ATOM 3055 N N . CYS A 1 392 ? 23.520 -3.576 -24.246 1.00 96.50 392 CYS A N 1
ATOM 3056 C CA . CYS A 1 392 ? 23.025 -4.739 -23.524 1.00 96.50 392 CYS A CA 1
ATOM 3057 C C . CYS A 1 392 ? 21.492 -4.710 -23.445 1.00 96.50 392 CYS A C 1
ATOM 3059 O O . CYS A 1 392 ? 20.877 -3.665 -23.229 1.00 96.50 392 CYS A O 1
ATOM 3061 N N . THR A 1 393 ? 20.874 -5.866 -23.678 1.00 98.00 393 THR A N 1
ATOM 3062 C CA . THR A 1 393 ? 19.415 -6.022 -23.714 1.00 98.00 393 THR A CA 1
ATOM 3063 C C . THR A 1 393 ? 18.834 -5.914 -22.305 1.00 98.00 393 THR A C 1
ATOM 3065 O O . THR A 1 393 ? 19.448 -6.358 -21.336 1.00 98.00 393 THR A O 1
ATOM 3068 N N . VAL A 1 394 ? 17.618 -5.384 -22.177 1.00 98.00 394 VAL A N 1
ATOM 3069 C CA . VAL A 1 394 ? 16.840 -5.476 -20.933 1.00 98.00 394 VAL A CA 1
ATOM 3070 C C . VAL A 1 394 ? 15.804 -6.582 -21.074 1.00 98.00 394 VAL A C 1
ATOM 3072 O O . VAL A 1 394 ? 15.015 -6.585 -22.019 1.00 98.00 394 VAL A O 1
ATOM 3075 N N . ALA A 1 395 ? 15.808 -7.517 -20.127 1.00 97.44 395 ALA A N 1
ATOM 3076 C CA . ALA A 1 395 ? 14.809 -8.565 -19.983 1.00 97.44 395 ALA A CA 1
ATOM 3077 C C . ALA A 1 395 ? 13.967 -8.273 -18.735 1.00 97.44 395 ALA A C 1
ATOM 3079 O O . ALA A 1 395 ? 14.386 -8.570 -17.612 1.00 97.44 395 ALA A O 1
ATOM 3080 N N . LEU A 1 396 ? 12.788 -7.676 -18.929 1.00 96.44 396 LEU A N 1
ATOM 3081 C CA . LEU A 1 396 ? 11.855 -7.409 -17.839 1.00 96.44 396 LEU A CA 1
ATOM 3082 C C . LEU A 1 396 ? 11.108 -8.700 -17.514 1.00 96.44 396 LEU A C 1
ATOM 3084 O O . LEU A 1 396 ? 10.429 -9.277 -18.367 1.00 96.44 396 LEU A O 1
ATOM 3088 N N . ASN A 1 397 ? 11.301 -9.173 -16.293 1.00 92.81 397 ASN A N 1
ATOM 3089 C CA . ASN A 1 397 ? 10.857 -10.467 -15.824 1.00 92.81 397 ASN A CA 1
ATOM 3090 C C . ASN A 1 397 ? 9.681 -10.324 -14.858 1.00 92.81 397 ASN A C 1
ATOM 3092 O O . ASN A 1 397 ? 9.744 -9.546 -13.907 1.00 92.81 397 ASN A O 1
ATOM 3096 N N . VAL A 1 398 ? 8.643 -11.124 -15.080 1.00 88.75 398 VAL A N 1
ATOM 3097 C CA . VAL A 1 398 ? 7.512 -11.277 -14.164 1.00 88.75 398 VAL A CA 1
ATOM 3098 C C . VAL A 1 398 ? 7.280 -12.753 -13.861 1.00 88.75 398 VAL A C 1
ATOM 3100 O O . VAL A 1 398 ? 7.354 -13.601 -14.752 1.00 88.75 398 VAL A O 1
ATOM 3103 N N . TYR A 1 399 ? 6.975 -13.058 -12.601 1.00 85.00 399 TYR A N 1
ATOM 3104 C CA . TYR A 1 399 ? 6.563 -14.393 -12.179 1.00 85.00 399 TYR A CA 1
ATOM 3105 C C . TYR A 1 399 ? 5.045 -14.507 -12.207 1.00 85.00 399 TYR A C 1
ATOM 3107 O O . TYR A 1 399 ? 4.343 -13.902 -11.400 1.00 85.00 399 TYR A O 1
ATOM 3115 N N . MET A 1 400 ? 4.545 -15.298 -13.154 1.00 68.62 400 MET A N 1
ATOM 3116 C CA . MET A 1 400 ? 3.111 -15.557 -13.322 1.00 68.62 400 MET A CA 1
ATOM 3117 C C . MET A 1 400 ? 2.593 -16.584 -12.312 1.00 68.62 400 MET A C 1
ATOM 3119 O O . MET A 1 400 ? 1.464 -16.510 -11.833 1.00 68.62 400 MET A O 1
ATOM 3123 N N . THR A 1 401 ? 3.451 -17.543 -11.990 1.00 73.75 401 THR A N 1
ATOM 3124 C CA . THR A 1 401 ? 3.314 -18.508 -10.902 1.00 73.75 401 THR A CA 1
ATOM 3125 C C . THR A 1 401 ? 4.676 -18.626 -10.225 1.00 73.75 401 THR A C 1
ATOM 3127 O O . THR A 1 401 ? 5.668 -18.085 -10.720 1.00 73.75 401 THR A O 1
ATOM 3130 N N . ALA A 1 402 ? 4.755 -19.368 -9.121 1.00 75.12 402 ALA A N 1
ATOM 3131 C CA . ALA A 1 402 ? 6.018 -19.596 -8.421 1.00 75.12 402 ALA A CA 1
ATOM 3132 C C . ALA A 1 402 ? 7.112 -20.268 -9.282 1.00 75.12 402 ALA A C 1
ATOM 3134 O O . ALA A 1 402 ? 8.247 -20.331 -8.832 1.00 75.12 402 ALA A O 1
ATOM 3135 N N . TYR A 1 403 ? 6.799 -20.766 -10.484 1.00 79.31 403 TYR A N 1
ATOM 3136 C CA . TYR A 1 403 ? 7.727 -21.573 -11.289 1.00 79.31 403 TYR A CA 1
ATOM 3137 C C . TYR A 1 403 ? 7.790 -21.179 -12.769 1.00 79.31 403 TYR A C 1
ATOM 3139 O O . TYR A 1 403 ? 8.409 -21.880 -13.565 1.00 79.31 403 TYR A O 1
ATOM 3147 N N . MET A 1 404 ? 7.097 -20.112 -13.177 1.00 85.00 404 MET A N 1
ATOM 3148 C CA . MET A 1 404 ? 7.003 -19.730 -14.590 1.00 85.00 404 MET A CA 1
ATOM 3149 C C . MET A 1 404 ? 7.426 -18.273 -14.781 1.00 85.00 404 MET A C 1
ATOM 3151 O O . MET A 1 404 ? 6.569 -17.378 -14.756 1.00 85.00 404 MET A O 1
ATOM 3155 N N . PRO A 1 405 ? 8.737 -18.019 -14.965 1.00 91.44 405 PRO A N 1
ATOM 3156 C CA . PRO A 1 405 ? 9.215 -16.702 -15.343 1.00 91.44 405 PRO A CA 1
ATOM 3157 C C . PRO A 1 405 ? 8.778 -16.378 -16.773 1.00 91.44 405 PRO A C 1
ATOM 3159 O O . PRO A 1 405 ? 8.989 -17.153 -17.704 1.00 91.44 405 PRO A O 1
ATOM 3162 N N . THR A 1 406 ? 8.199 -15.198 -16.954 1.00 91.50 406 THR A N 1
ATOM 3163 C CA . THR A 1 406 ? 7.885 -14.624 -18.265 1.00 91.50 406 THR A CA 1
ATOM 3164 C C . THR A 1 406 ? 8.802 -13.435 -18.507 1.00 91.50 406 THR A C 1
ATOM 3166 O O . THR A 1 406 ? 8.986 -12.606 -17.616 1.00 91.50 406 THR A O 1
ATOM 3169 N N . TYR A 1 407 ? 9.395 -13.357 -19.698 1.00 92.94 407 TYR A N 1
ATOM 3170 C CA . TYR A 1 407 ? 10.331 -12.296 -20.067 1.00 92.94 407 TYR A CA 1
ATOM 3171 C C . TYR A 1 407 ? 9.801 -11.494 -21.250 1.00 92.94 407 TYR A C 1
ATOM 3173 O O . TYR A 1 407 ? 9.428 -12.064 -22.274 1.00 92.94 407 TYR A O 1
ATOM 3181 N N . VAL A 1 408 ? 9.849 -10.169 -21.130 1.00 94.88 408 VAL A N 1
ATOM 3182 C CA . VAL A 1 408 ? 9.670 -9.245 -22.254 1.00 94.88 408 VAL A CA 1
ATOM 3183 C C . VAL A 1 408 ? 11.000 -8.538 -22.504 1.00 94.88 408 VAL A C 1
ATOM 3185 O O . VAL A 1 408 ? 11.622 -8.015 -21.577 1.00 94.88 408 VAL A O 1
ATOM 3188 N N . PHE A 1 409 ? 11.464 -8.567 -23.754 1.00 95.69 409 PHE A N 1
ATOM 3189 C CA . PHE A 1 409 ? 12.800 -8.105 -24.133 1.00 95.69 409 PHE A CA 1
ATOM 3190 C C . PHE A 1 409 ? 12.756 -6.768 -24.874 1.00 95.69 409 PHE A C 1
ATOM 3192 O O . PHE A 1 409 ? 11.989 -6.611 -25.828 1.00 95.69 409 PHE A O 1
ATOM 3199 N N . TRP A 1 410 ? 13.654 -5.854 -24.508 1.00 96.69 410 TRP A N 1
ATOM 3200 C CA . TRP A 1 410 ? 13.943 -4.625 -25.253 1.00 96.69 410 TRP A CA 1
ATOM 3201 C C . TRP A 1 410 ? 15.396 -4.603 -25.694 1.00 96.69 410 TRP A C 1
ATOM 3203 O O . TRP A 1 410 ? 16.313 -4.616 -24.868 1.00 96.69 410 TRP A O 1
ATOM 3213 N N . LEU A 1 411 ? 15.594 -4.575 -27.013 1.00 96.94 411 LEU A N 1
ATOM 3214 C CA . LEU A 1 411 ? 16.918 -4.573 -27.619 1.00 96.94 411 LEU A CA 1
ATOM 3215 C C . LEU A 1 411 ? 17.572 -3.193 -27.468 1.00 96.94 411 LEU A C 1
ATOM 3217 O O . LEU A 1 411 ? 16.862 -2.193 -27.345 1.00 96.94 411 LEU A O 1
ATOM 3221 N N . PRO A 1 412 ? 18.908 -3.084 -27.585 1.00 96.88 412 PRO A N 1
ATOM 3222 C CA . PRO A 1 412 ? 19.609 -1.809 -27.417 1.00 96.88 412 PRO A CA 1
ATOM 3223 C C . PRO A 1 412 ? 19.063 -0.653 -28.267 1.00 96.88 412 PRO A C 1
ATOM 3225 O O . PRO A 1 412 ? 19.044 0.488 -27.818 1.00 96.88 412 PRO A O 1
ATOM 3228 N N . LYS A 1 413 ? 18.576 -0.927 -29.485 1.00 96.50 413 LYS A N 1
ATOM 3229 C CA . LYS A 1 413 ? 17.944 0.092 -30.342 1.00 96.50 413 LYS A CA 1
ATOM 3230 C C . LYS A 1 413 ? 16.621 0.624 -29.766 1.00 96.50 413 LYS A C 1
ATOM 3232 O O . LYS A 1 413 ? 16.365 1.817 -29.875 1.00 96.50 413 LYS A O 1
ATOM 3237 N N . ASP A 1 414 ? 15.828 -0.241 -29.138 1.00 96.94 414 ASP A N 1
ATOM 3238 C CA . ASP A 1 414 ? 14.526 0.090 -28.554 1.00 96.94 414 ASP A CA 1
ATOM 3239 C C . ASP A 1 414 ? 14.735 0.879 -27.257 1.00 96.94 414 ASP A C 1
ATOM 3241 O O . ASP A 1 414 ? 14.068 1.880 -27.010 1.00 96.94 414 ASP A O 1
ATOM 3245 N N . LEU A 1 415 ? 15.739 0.478 -26.471 1.00 97.44 415 LEU A N 1
ATOM 3246 C CA . LEU A 1 415 ? 16.143 1.165 -25.246 1.00 97.44 415 LEU A CA 1
ATOM 3247 C C . LEU A 1 415 ? 16.557 2.619 -25.501 1.00 97.44 415 LEU A C 1
ATOM 3249 O O . LEU A 1 415 ? 16.188 3.488 -24.720 1.00 97.44 415 LEU A O 1
ATOM 3253 N N . ARG A 1 416 ? 17.247 2.915 -26.615 1.00 97.75 416 ARG A N 1
ATOM 3254 C CA . ARG A 1 416 ? 17.587 4.305 -26.989 1.00 97.75 416 ARG A CA 1
ATOM 3255 C C . ARG A 1 416 ? 16.348 5.167 -27.219 1.00 97.75 416 ARG A C 1
ATOM 3257 O O . ARG A 1 416 ? 16.352 6.332 -26.836 1.00 97.75 416 ARG A O 1
ATOM 3264 N N . LEU A 1 417 ? 15.305 4.610 -27.837 1.00 97.38 417 LEU A N 1
ATOM 3265 C CA . LEU A 1 417 ? 14.044 5.326 -28.049 1.00 97.38 417 LEU A CA 1
ATOM 3266 C C . LEU A 1 417 ? 13.339 5.575 -26.711 1.00 97.38 417 LEU A C 1
ATOM 3268 O O . LEU A 1 417 ? 12.958 6.708 -26.418 1.00 97.38 417 LEU A O 1
ATOM 3272 N N . LEU A 1 418 ? 13.254 4.552 -25.859 1.00 97.12 418 LEU A N 1
ATOM 3273 C CA . LEU A 1 418 ? 12.615 4.670 -24.547 1.00 97.12 418 LEU A CA 1
ATOM 3274 C C . LEU A 1 418 ? 13.369 5.627 -23.609 1.00 97.12 418 LEU A C 1
ATOM 3276 O O . LEU A 1 418 ? 12.740 6.409 -22.899 1.00 97.12 418 LEU A O 1
ATOM 3280 N N . ALA A 1 419 ? 14.702 5.645 -23.646 1.00 96.88 419 ALA A N 1
ATOM 3281 C CA . ALA A 1 419 ? 15.517 6.618 -22.912 1.00 96.88 419 ALA A CA 1
ATOM 3282 C C . ALA A 1 419 ? 15.181 8.071 -23.307 1.00 96.88 419 ALA A C 1
ATOM 3284 O O . ALA A 1 419 ? 15.167 8.965 -22.463 1.00 96.88 419 ALA A O 1
ATOM 3285 N N . GLN A 1 420 ? 14.821 8.298 -24.575 1.00 96.81 420 GLN A N 1
ATOM 3286 C CA . GLN A 1 420 ? 14.382 9.595 -25.106 1.00 96.81 420 GLN A CA 1
ATOM 3287 C C . GLN A 1 420 ? 12.894 9.890 -24.846 1.00 96.81 420 GLN A C 1
ATOM 3289 O O . GLN A 1 420 ? 12.379 10.911 -25.301 1.00 96.81 420 GLN A O 1
ATOM 3294 N N . GLY A 1 421 ? 12.182 9.013 -24.132 1.00 95.25 421 GLY A N 1
ATOM 3295 C CA . GLY A 1 421 ? 10.748 9.149 -23.884 1.00 95.25 421 GLY A CA 1
ATOM 3296 C C . GLY A 1 421 ? 9.868 8.795 -25.084 1.00 95.25 421 GLY A C 1
ATOM 3297 O O . GLY A 1 421 ? 8.723 9.238 -25.136 1.00 95.25 421 GLY A O 1
ATOM 3298 N N . GLN A 1 422 ? 10.388 8.037 -26.053 1.00 96.44 422 GLN A N 1
ATOM 3299 C CA . GLN A 1 422 ? 9.664 7.613 -27.250 1.00 96.44 422 GLN A CA 1
ATOM 3300 C C . GLN A 1 422 ? 9.302 6.130 -27.177 1.00 96.44 422 GLN A C 1
ATOM 3302 O O . GLN A 1 422 ? 10.097 5.307 -26.729 1.00 96.44 422 GLN A O 1
ATOM 3307 N N . LEU A 1 423 ? 8.121 5.780 -27.681 1.00 95.75 423 LEU A N 1
ATOM 3308 C CA . LEU A 1 423 ? 7.688 4.390 -27.812 1.00 95.75 423 LEU A CA 1
ATOM 3309 C C . LEU A 1 423 ? 8.508 3.685 -28.904 1.00 95.75 423 LEU A C 1
ATOM 3311 O O . LEU A 1 423 ? 8.692 4.223 -30.001 1.00 95.75 423 LEU A O 1
ATOM 3315 N N . ALA A 1 424 ? 9.007 2.487 -28.603 1.00 93.00 424 ALA A N 1
ATOM 3316 C CA . ALA A 1 424 ? 9.797 1.686 -29.539 1.00 93.00 424 ALA A CA 1
ATOM 3317 C C . ALA A 1 424 ? 8.901 0.829 -30.443 1.00 93.00 424 ALA A C 1
ATOM 3319 O O . ALA A 1 424 ? 9.204 0.614 -31.618 1.00 93.00 424 ALA A O 1
ATOM 3320 N N . SER A 1 425 ? 7.764 0.392 -29.907 1.00 85.88 425 SER A N 1
ATOM 3321 C CA . SER A 1 425 ? 6.668 -0.209 -30.656 1.00 85.88 425 SER A CA 1
ATOM 3322 C C . SER A 1 425 ? 5.954 0.862 -31.491 1.00 85.88 425 SER A C 1
ATOM 3324 O O . SER A 1 425 ? 4.985 1.486 -31.069 1.00 85.88 425 SER A O 1
ATOM 3326 N N . ARG A 1 426 ? 6.467 1.134 -32.696 1.00 71.56 426 ARG A N 1
ATOM 3327 C CA . ARG A 1 426 ? 5.715 1.906 -33.695 1.00 71.56 426 ARG A CA 1
ATOM 3328 C C . ARG A 1 426 ? 4.629 1.007 -34.291 1.00 71.56 426 ARG A C 1
ATOM 3330 O O . ARG A 1 426 ? 4.923 -0.139 -34.630 1.00 71.56 426 ARG A O 1
ATOM 3337 N N . ALA A 1 427 ? 3.405 1.531 -34.348 1.00 49.53 427 ALA A N 1
ATOM 3338 C CA . ALA A 1 427 ? 2.252 0.890 -34.980 1.00 49.53 427 ALA A CA 1
ATOM 3339 C C . ALA A 1 427 ? 2.453 0.694 -36.488 1.00 49.53 427 ALA A C 1
ATOM 3341 O O . ALA A 1 427 ? 3.134 1.552 -37.103 1.00 49.53 427 ALA A O 1
#

Foldseek 3Di:
DPLPVPLDPPPDPPDDDDDDDDDDDDDDDDPDDDDDDDDPDDPDPPPDPDDDDPQKDKDFAADDQAQDWDWDADPQQEIETERHQAELPLQVRLVVSLVVVVVSQVDWHKHFEADQPDDPNLLQPPDGRTDIFGHEYEYEDELRNLLNQLVDLLSVLSNLLSVLCQVVVPVDRYQYAYEYEPPNPVSLQLVQLSCVLSVNQRYFYFDPPDPRRTQKMWMQHNVRHIYIYGHGGRDDHPDDRHNLSNVLSVVLVVCVVVVPPVVNVVSSVVSSVVSCVSSVVCVVVSLSDWNAYYVPLLVLLVQCQVVVDLVSLQVNLLCLLPDPHWKKFKDFPPRPGGDWDQDPPAGIATEIEPHPVQVVLVCVVVVPDSNGIDMDTDRSLVVLVVCLVVQHKYWYWDDPDSPDIDTDIDGSVQSVQSNVVHHSSDD